Protein AF-0000000072233325 (afdb_homodimer)

pLDDT: mean 94.48, std 6.46, range [59.19, 98.94]

InterPro domains:
  IPR010686 Oil body-associated protein-like [PF06884] (25-198)
  IPR010686 Oil body-associated protein-like [PTHR31360] (13-227)

Sequence (458 aa):
MDTETKYSAYHSAPYHAAGTAIMSFKPINAIHQHLCAFHVYSQDRSRHVEAHHYCQHLSADLHQCIIYDSDKLDARLIGIEYIVSEEVFTSLSRDEKKYWHSHKYEVESGLLQLATKAMVPASATDLAEQPAMLELQRTYGKTIHTWAIDTSPELPLGPPNLMMAYTRDGQGPPEEMIKKRDAEWGQDTVSKRESRKEYLPQYEKVDGADEWESTGRAVRFNVEEVSTEMDTETKYSAYHSAPYHAAGTAIMSFKPINAIHQHLCAFHVYSQDRSRHVEAHHYCQHLSADLHQCIIYDSDKLDARLIGIEYIVSEEVFTSLSRDEKKYWHSHKYEVESGLLQLATKAMVPASATDLAEQPAMLELQRTYGKTIHTWAIDTSPELPLGPPNLMMAYTRDGQGPPEEMIKKRDAEWGQDTVSKRESRKEYLPQYEKVDGADEWESTGRAVRFNVEEVSTE

Organism: Trametes versicolor (strain FP-101664) (NCBI:txid717944)

Radius of gyration: 22.03 Å; Cα contacts (8 Å, |Δi|>4): 947; chains: 2; bounding box: 39×64×56 Å

Structure (mmCIF, N/CA/C/O backbone):
data_AF-0000000072233325-model_v1
#
loop_
_entity.id
_entity.type
_entity.pdbx_description
1 polymer 'DUF1264-domain-containing protein'
#
loop_
_atom_site.group_PDB
_atom_site.id
_atom_site.type_symbol
_atom_site.label_atom_id
_atom_site.label_alt_id
_atom_site.label_comp_id
_atom_site.label_asym_id
_atom_site.label_entity_id
_atom_site.label_seq_id
_atom_site.pdbx_PDB_ins_code
_atom_site.Cartn_x
_atom_site.Cartn_y
_atom_site.Cartn_z
_atom_site.occupancy
_atom_site.B_iso_or_equiv
_atom_site.auth_seq_id
_atom_site.auth_comp_id
_atom_site.auth_asym_id
_atom_site.auth_atom_id
_atom_site.pdbx_PDB_model_num
ATOM 1 N N . MET A 1 1 ? 15.117 -20.609 -26.406 1 59.91 1 MET A N 1
ATOM 2 C CA . MET A 1 1 ? 15.922 -20.031 -25.344 1 59.91 1 MET A CA 1
ATOM 3 C C . MET A 1 1 ? 15.875 -20.922 -24.094 1 59.91 1 MET A C 1
ATOM 5 O O . MET A 1 1 ? 14.812 -21.422 -23.734 1 59.91 1 MET A O 1
ATOM 9 N N . ASP A 1 2 ? 17 -21.312 -23.594 1 70.62 2 ASP A N 1
ATOM 10 C CA . ASP A 1 2 ? 17.047 -22.219 -22.453 1 70.62 2 ASP A CA 1
ATOM 11 C C . ASP A 1 2 ? 16.453 -21.562 -21.203 1 70.62 2 ASP A C 1
ATOM 13 O O . ASP A 1 2 ? 16.328 -20.328 -21.156 1 70.62 2 ASP A O 1
ATOM 17 N N . THR A 1 3 ? 15.914 -22.266 -20.281 1 71.69 3 THR A N 1
ATOM 18 C CA . THR A 1 3 ? 15.234 -21.844 -19.062 1 71.69 3 THR A CA 1
ATOM 19 C C . THR A 1 3 ? 16.109 -20.891 -18.25 1 71.69 3 THR A C 1
ATOM 21 O O . THR A 1 3 ? 15.617 -19.906 -17.703 1 71.69 3 THR A O 1
ATOM 24 N N . GLU A 1 4 ? 17.312 -21.078 -18.266 1 72.06 4 GLU A N 1
ATOM 25 C CA . GLU A 1 4 ? 18.234 -20.266 -17.484 1 72.06 4 GLU A CA 1
ATOM 26 C C . GLU A 1 4 ? 18.359 -18.859 -18.078 1 72.06 4 GLU A C 1
ATOM 28 O O . GLU A 1 4 ? 18.438 -17.875 -17.328 1 72.06 4 GLU A O 1
ATOM 33 N N . THR A 1 5 ? 18.438 -18.766 -19.344 1 75.19 5 THR A N 1
ATOM 34 C CA . THR A 1 5 ? 18.531 -17.469 -20.016 1 75.19 5 THR A CA 1
ATOM 35 C C . THR A 1 5 ? 17.266 -16.641 -19.781 1 75.19 5 THR A C 1
ATOM 37 O O . THR A 1 5 ? 17.328 -15.445 -19.531 1 75.19 5 THR A O 1
ATOM 40 N N . LYS A 1 6 ? 16.172 -17.328 -19.906 1 74.5 6 LYS A N 1
ATOM 41 C CA . LYS A 1 6 ? 14.906 -16.656 -19.672 1 74.5 6 LYS A CA 1
ATOM 42 C C . LYS A 1 6 ? 14.828 -16.125 -18.234 1 74.5 6 LYS A C 1
ATOM 44 O O . LYS A 1 6 ? 14.383 -15 -18.016 1 74.5 6 LYS A O 1
ATOM 49 N N . TYR A 1 7 ? 15.297 -16.906 -17.328 1 78.06 7 TYR A N 1
ATOM 50 C CA . TYR A 1 7 ? 15.297 -16.547 -15.922 1 78.06 7 TYR A CA 1
ATOM 51 C C . TYR A 1 7 ? 16.141 -15.312 -15.672 1 78.06 7 TYR A C 1
ATOM 53 O O . TYR A 1 7 ? 15.727 -14.398 -14.953 1 78.06 7 TYR A O 1
ATOM 61 N N . SER A 1 8 ? 17.25 -15.195 -16.297 1 78.31 8 SER A N 1
ATOM 62 C CA . SER A 1 8 ? 18.156 -14.078 -16.094 1 78.31 8 SER A CA 1
ATOM 63 C C . SER A 1 8 ? 17.594 -12.789 -16.688 1 78.31 8 SER A C 1
ATOM 65 O O . SER A 1 8 ? 17.906 -11.695 -16.219 1 78.31 8 SER A O 1
ATOM 67 N N . ALA A 1 9 ? 16.75 -12.977 -17.609 1 82.94 9 ALA A N 1
ATOM 68 C CA . ALA A 1 9 ? 16.203 -11.812 -18.297 1 82.94 9 ALA A CA 1
ATOM 69 C C . ALA A 1 9 ? 15.219 -11.055 -17.422 1 82.94 9 ALA A C 1
ATOM 71 O O . ALA A 1 9 ? 15.016 -9.852 -17.594 1 82.94 9 ALA A O 1
ATOM 72 N N . TYR A 1 10 ? 14.766 -11.664 -16.438 1 87.75 10 TYR A N 1
ATOM 73 C CA . TYR A 1 10 ? 13.672 -11.125 -15.641 1 87.75 10 TYR A CA 1
ATOM 74 C C . TYR A 1 10 ? 14.109 -9.875 -14.898 1 87.75 10 TYR A C 1
ATOM 76 O O . TYR A 1 10 ? 13.32 -8.945 -14.703 1 87.75 10 TYR A O 1
ATOM 84 N N . HIS A 1 11 ? 15.344 -9.742 -14.57 1 86.25 11 HIS A N 1
ATOM 85 C CA . HIS A 1 11 ? 15.797 -8.609 -13.773 1 86.25 11 HIS A CA 1
ATOM 86 C C . HIS A 1 11 ? 16.531 -7.59 -14.633 1 86.25 11 HIS A C 1
ATOM 88 O O . HIS A 1 11 ? 17.109 -6.633 -14.109 1 86.25 11 HIS A O 1
ATOM 94 N N . SER A 1 12 ? 16.453 -7.781 -15.898 1 86.56 12 SER A N 1
ATOM 95 C CA . SER A 1 12 ? 17.203 -6.914 -16.797 1 86.56 12 SER A CA 1
ATOM 96 C C . SER A 1 12 ? 16.391 -5.676 -17.172 1 86.56 12 SER A C 1
ATOM 98 O O . SER A 1 12 ? 15.156 -5.715 -17.188 1 86.56 12 SER A O 1
ATOM 100 N N . ALA A 1 13 ? 17.062 -4.668 -17.547 1 84.5 13 ALA A N 1
ATOM 101 C CA . ALA A 1 13 ? 16.469 -3.404 -17.969 1 84.5 13 ALA A CA 1
ATOM 102 C C . ALA A 1 13 ? 15.602 -3.59 -19.203 1 84.5 13 ALA A C 1
ATOM 104 O O . ALA A 1 13 ? 14.484 -3.086 -19.281 1 84.5 13 ALA A O 1
ATOM 105 N N . PRO A 1 14 ? 16.062 -4.34 -20.156 1 79.31 14 PRO A N 1
ATOM 106 C CA . PRO A 1 14 ? 15.227 -4.559 -21.344 1 79.31 14 PRO A CA 1
ATOM 107 C C . PRO A 1 14 ? 13.906 -5.246 -21 1 79.31 14 PRO A C 1
ATOM 109 O O . PRO A 1 14 ? 12.859 -4.91 -21.578 1 79.31 14 PRO A O 1
ATOM 112 N N . TYR A 1 15 ? 14 -6.145 -20.172 1 85.62 15 TYR A N 1
ATOM 113 C CA . TYR A 1 15 ? 12.758 -6.793 -19.766 1 85.62 15 TYR A CA 1
ATOM 114 C C . TYR A 1 15 ? 11.812 -5.797 -19.109 1 85.62 15 TYR A C 1
ATOM 116 O O . TYR A 1 15 ? 10.609 -5.797 -19.391 1 85.62 15 TYR A O 1
ATOM 124 N N . HIS A 1 16 ? 12.383 -4.934 -18.25 1 87.56 16 HIS A N 1
ATOM 125 C CA . HIS A 1 16 ? 11.57 -3.92 -17.578 1 87.56 16 HIS A CA 1
ATOM 126 C C . HIS A 1 16 ? 10.953 -2.955 -18.594 1 87.56 16 HIS A C 1
ATOM 128 O O . HIS A 1 16 ? 9.766 -2.625 -18.5 1 87.56 16 HIS A O 1
ATOM 134 N N . ALA A 1 17 ? 11.727 -2.609 -19.516 1 82.25 17 ALA A N 1
ATOM 135 C CA . ALA A 1 17 ? 11.242 -1.687 -20.547 1 82.25 17 ALA A CA 1
ATOM 136 C C . ALA A 1 17 ? 10.141 -2.326 -21.391 1 82.25 17 ALA A C 1
ATOM 138 O O . ALA A 1 17 ? 9.141 -1.684 -21.688 1 82.25 17 ALA A O 1
ATOM 139 N N . ALA A 1 18 ? 10.32 -3.535 -21.75 1 82.25 18 ALA A N 1
ATOM 140 C CA . ALA A 1 18 ? 9.305 -4.262 -22.5 1 82.25 18 ALA A CA 1
ATOM 141 C C . ALA A 1 18 ? 8.023 -4.41 -21.688 1 82.25 18 ALA A C 1
ATOM 143 O O . ALA A 1 18 ? 6.918 -4.305 -22.219 1 82.25 18 ALA A O 1
ATOM 144 N N . GLY A 1 19 ? 8.242 -4.648 -20.484 1 83.38 19 GLY A N 1
ATOM 145 C CA . GLY A 1 19 ? 7.094 -4.773 -19.594 1 83.38 19 GLY A CA 1
ATOM 146 C C . GLY A 1 19 ? 6.234 -3.525 -19.547 1 83.38 19 GLY A C 1
ATOM 147 O O . GLY A 1 19 ? 5.023 -3.59 -19.781 1 83.38 19 GLY A O 1
ATOM 148 N N . THR A 1 20 ? 6.863 -2.402 -19.422 1 87.12 20 THR A N 1
ATOM 149 C CA . THR A 1 20 ? 6.133 -1.146 -19.312 1 87.12 20 THR A CA 1
ATOM 150 C C . THR A 1 20 ? 5.414 -0.815 -20.609 1 87.12 20 THR A C 1
ATOM 152 O O . THR A 1 20 ? 4.395 -0.124 -20.609 1 87.12 20 THR A O 1
ATOM 155 N N . ALA A 1 21 ? 5.902 -1.395 -21.688 1 86.31 21 ALA A N 1
ATOM 156 C CA . ALA A 1 21 ? 5.305 -1.095 -22.984 1 86.31 21 ALA A CA 1
ATOM 157 C C . ALA A 1 21 ? 4.031 -1.905 -23.203 1 86.31 21 ALA A C 1
ATOM 159 O O . ALA A 1 21 ? 3.105 -1.448 -23.875 1 86.31 21 ALA A O 1
ATOM 160 N N . ILE A 1 22 ? 3.959 -2.986 -22.609 1 89.25 22 ILE A N 1
ATOM 161 C CA . ILE A 1 22 ? 2.859 -3.859 -23 1 89.25 22 ILE A CA 1
ATOM 162 C C . ILE A 1 22 ? 1.872 -4 -21.844 1 89.25 22 ILE A C 1
ATOM 164 O O . ILE A 1 22 ? 0.741 -4.449 -22.047 1 89.25 22 ILE A O 1
ATOM 168 N N . MET A 1 23 ? 2.209 -3.668 -20.672 1 92.75 23 MET A N 1
ATOM 169 C CA . MET A 1 23 ? 1.337 -3.83 -19.516 1 92.75 23 MET A CA 1
ATOM 170 C C . MET A 1 23 ? 0.576 -2.541 -19.219 1 92.75 23 MET A C 1
ATOM 172 O O . MET A 1 23 ? 0.997 -1.459 -19.641 1 92.75 23 MET A O 1
ATOM 176 N N . SER A 1 24 ? -0.548 -2.688 -18.562 1 93.12 24 SER A N 1
ATOM 177 C CA . SER A 1 24 ? -1.374 -1.535 -18.219 1 93.12 24 SER A CA 1
ATOM 178 C C . SER A 1 24 ? -1.039 -1.015 -16.828 1 93.12 24 SER A C 1
ATOM 180 O O . SER A 1 24 ? -0.869 -1.798 -15.883 1 93.12 24 SER A O 1
ATOM 182 N N . PHE A 1 25 ? -0.98 0.368 -16.688 1 96.31 25 PHE A N 1
ATOM 183 C CA . PHE A 1 25 ? -0.616 0.995 -15.422 1 96.31 25 PHE A CA 1
ATOM 184 C C . PHE A 1 25 ? -1.577 2.127 -15.078 1 96.31 25 PHE A C 1
ATOM 186 O O . PHE A 1 25 ? -1.187 3.111 -14.453 1 96.31 25 PHE A O 1
ATOM 193 N N . LYS A 1 26 ? -2.824 2.037 -15.43 1 96.06 26 LYS A N 1
ATOM 194 C CA . LYS A 1 26 ? -3.801 3.119 -15.336 1 96.06 26 LYS A CA 1
ATOM 195 C C . LYS A 1 26 ? -3.926 3.625 -13.898 1 96.06 26 LYS A C 1
ATOM 197 O O . LYS A 1 26 ? -3.855 4.832 -13.656 1 96.06 26 LYS A O 1
ATOM 202 N N . PRO A 1 27 ? -4.098 2.689 -12.875 1 97.5 27 PRO A N 1
ATOM 203 C CA . PRO A 1 27 ? -4.195 3.209 -11.508 1 97.5 27 PRO A CA 1
ATOM 204 C C . PRO A 1 27 ? -2.943 3.959 -11.062 1 97.5 27 PRO A C 1
ATOM 206 O O . PRO A 1 27 ? -3.039 4.977 -10.375 1 97.5 27 PRO A O 1
ATOM 209 N N . ILE A 1 28 ? -1.77 3.52 -11.453 1 97.62 28 ILE A N 1
ATOM 210 C CA . ILE A 1 28 ? -0.5 4.125 -11.07 1 97.62 28 ILE A CA 1
ATOM 211 C C . ILE A 1 28 ? -0.358 5.492 -11.742 1 97.62 28 ILE A C 1
ATOM 213 O O . ILE A 1 28 ? 0.081 6.457 -11.117 1 97.62 28 ILE A O 1
ATOM 217 N N . ASN A 1 29 ? -0.79 5.57 -13.008 1 94.94 29 ASN A N 1
ATOM 218 C CA . ASN A 1 29 ? -0.676 6.801 -13.789 1 94.94 29 ASN A CA 1
ATOM 219 C C . ASN A 1 29 ? -1.651 7.867 -13.297 1 94.94 29 ASN A C 1
ATOM 221 O O . ASN A 1 29 ? -1.53 9.039 -13.656 1 94.94 29 ASN A O 1
ATOM 225 N N . ALA A 1 30 ? -2.58 7.469 -12.469 1 95.44 30 ALA A N 1
ATOM 226 C CA . ALA A 1 30 ? -3.568 8.414 -11.953 1 95.44 30 ALA A CA 1
ATOM 227 C C . ALA A 1 30 ? -3.037 9.141 -10.727 1 95.44 30 ALA A C 1
ATOM 229 O O . ALA A 1 30 ? -3.646 10.102 -10.25 1 95.44 30 ALA A O 1
ATOM 230 N N . ILE A 1 31 ? -1.936 8.703 -10.156 1 96.81 31 ILE A N 1
ATOM 231 C CA . ILE A 1 31 ? -1.308 9.359 -9.008 1 96.81 31 ILE A CA 1
ATOM 232 C C . ILE A 1 31 ? -0.76 10.719 -9.438 1 96.81 31 ILE A C 1
ATOM 234 O O . ILE A 1 31 ? -0.031 10.82 -10.422 1 96.81 31 ILE A O 1
ATOM 238 N N . HIS A 1 32 ? -1.105 11.82 -8.617 1 95.56 32 HIS A N 1
ATOM 239 C CA . HIS A 1 32 ? -0.756 13.148 -9.117 1 95.56 32 HIS A CA 1
ATOM 240 C C . HIS A 1 32 ? -0.31 14.062 -7.98 1 95.56 32 HIS A C 1
ATOM 242 O O . HIS A 1 32 ? -0.171 15.273 -8.172 1 95.56 32 HIS A O 1
ATOM 248 N N . GLN A 1 33 ? -0.195 13.57 -6.836 1 96.81 33 GLN A N 1
ATOM 249 C CA . GLN A 1 33 ? 0.22 14.391 -5.703 1 96.81 33 GLN A CA 1
ATOM 250 C C . GLN A 1 33 ? 1.275 13.672 -4.863 1 96.81 33 GLN A C 1
ATOM 252 O O . GLN A 1 33 ? 1.164 12.477 -4.605 1 96.81 33 GLN A O 1
ATOM 257 N N . HIS A 1 34 ? 2.281 14.398 -4.461 1 97.81 34 HIS A N 1
ATOM 258 C CA . HIS A 1 34 ? 3.338 13.922 -3.58 1 97.81 34 HIS A CA 1
ATOM 259 C C . HIS A 1 34 ? 3.463 14.797 -2.34 1 97.81 34 HIS A C 1
ATOM 261 O O . HIS A 1 34 ? 3.822 15.977 -2.441 1 97.81 34 HIS A O 1
ATOM 267 N N . LEU A 1 35 ? 3.131 14.227 -1.184 1 98.06 35 LEU A N 1
ATOM 268 C CA . LEU A 1 35 ? 3.236 14.875 0.116 1 98.06 35 LEU A CA 1
ATOM 269 C C . LEU A 1 35 ? 4.285 14.195 0.985 1 98.06 35 LEU A C 1
ATOM 271 O O . LEU A 1 35 ? 4.461 12.977 0.913 1 98.06 35 LEU A O 1
ATOM 275 N N . CYS A 1 36 ? 4.957 14.961 1.734 1 98.25 36 CYS A N 1
ATOM 276 C CA . CYS A 1 36 ? 5.91 14.438 2.711 1 98.25 36 CYS A CA 1
ATOM 277 C C . CYS A 1 36 ? 5.527 14.867 4.125 1 98.25 36 CYS A C 1
ATOM 279 O O . CYS A 1 36 ? 5.227 16.031 4.363 1 98.25 36 CYS A O 1
ATOM 281 N N . ALA A 1 37 ? 5.523 13.938 4.996 1 98.5 37 ALA A N 1
ATOM 282 C CA . ALA A 1 37 ? 5.203 14.156 6.402 1 98.5 37 ALA A CA 1
ATOM 283 C C . ALA A 1 37 ? 5.883 13.109 7.285 1 98.5 37 ALA A C 1
ATOM 285 O O . ALA A 1 37 ? 6.938 12.578 6.934 1 98.5 37 ALA A O 1
ATOM 286 N N . PHE A 1 38 ? 5.41 13.047 8.562 1 98.75 38 PHE A N 1
ATOM 287 C CA . PHE A 1 38 ? 5.898 12.07 9.531 1 98.75 38 PHE A CA 1
ATOM 288 C C . PHE A 1 38 ? 4.734 11.32 10.172 1 98.75 38 PHE A C 1
ATOM 290 O O . PHE A 1 38 ? 3.668 11.898 10.398 1 98.75 38 PHE A O 1
ATOM 297 N N . HIS A 1 39 ? 4.98 10.078 10.383 1 98.62 39 HIS A N 1
ATOM 298 C CA . HIS A 1 39 ? 4.043 9.25 11.141 1 98.62 39 HIS A CA 1
ATOM 299 C C . HIS A 1 39 ? 4.66 8.781 12.453 1 98.62 39 HIS A C 1
ATOM 301 O O . HIS A 1 39 ? 5.883 8.727 12.586 1 98.62 39 HIS A O 1
ATOM 307 N N . VAL A 1 40 ? 3.826 8.492 13.352 1 97.94 40 VAL A N 1
ATOM 308 C CA . VAL A 1 40 ? 4.227 7.891 14.625 1 97.94 40 VAL A CA 1
ATOM 309 C C . VAL A 1 40 ? 3.375 6.652 14.898 1 97.94 40 VAL A C 1
ATOM 311 O O . VAL A 1 40 ? 2.193 6.613 14.547 1 97.94 40 VAL A O 1
ATOM 314 N N . TYR A 1 41 ? 4.023 5.641 15.477 1 97.69 41 TYR A N 1
ATOM 315 C CA . TYR A 1 41 ? 3.289 4.418 15.781 1 97.69 41 TYR A CA 1
ATOM 316 C C . TYR A 1 41 ? 2.203 4.676 16.812 1 97.69 41 TYR A C 1
ATOM 318 O O . TYR A 1 41 ? 2.439 5.359 17.812 1 97.69 41 TYR A O 1
ATOM 326 N N . SER A 1 42 ? 1.031 4.105 16.594 1 97.38 42 SER A N 1
ATOM 327 C CA . SER A 1 42 ? -0.07 4.277 17.531 1 97.38 42 SER A CA 1
ATOM 328 C C . SER A 1 42 ? 0.321 3.814 18.938 1 97.38 42 SER A C 1
ATOM 330 O O . SER A 1 42 ? 0.106 4.531 19.922 1 97.38 42 SER A O 1
ATOM 332 N N . GLN A 1 43 ? 0.949 2.648 19.047 1 95.06 43 GLN A N 1
ATOM 333 C CA . GLN A 1 43 ? 1.178 2.021 20.344 1 95.06 43 GLN A CA 1
ATOM 334 C C . GLN A 1 43 ? 2.531 2.428 20.922 1 95.06 43 GLN A C 1
ATOM 336 O O . GLN A 1 43 ? 2.855 2.082 22.062 1 95.06 43 GLN A O 1
ATOM 341 N N . ASP A 1 44 ? 3.342 3.125 20.203 1 94.69 44 ASP A N 1
ATOM 342 C CA . ASP A 1 44 ? 4.652 3.594 20.656 1 94.69 44 ASP A CA 1
ATOM 343 C C . ASP A 1 44 ? 4.973 4.965 20.062 1 94.69 44 ASP A C 1
ATOM 345 O O . ASP A 1 44 ? 5.645 5.062 19.047 1 94.69 44 ASP A O 1
ATOM 349 N N . ARG A 1 45 ? 4.727 5.969 20.781 1 93.44 45 ARG A N 1
ATOM 350 C CA . ARG A 1 45 ? 4.781 7.336 20.266 1 93.44 45 ARG A CA 1
ATOM 351 C C . ARG A 1 45 ? 6.207 7.871 20.297 1 93.44 45 ARG A C 1
ATOM 353 O O . ARG A 1 45 ? 6.441 9.047 20.016 1 93.44 45 ARG A O 1
ATOM 360 N N . SER A 1 46 ? 7.129 7.066 20.688 1 94.81 46 SER A N 1
ATOM 361 C CA . SER A 1 46 ? 8.531 7.457 20.625 1 94.81 46 SER A CA 1
ATOM 362 C C . SER A 1 46 ? 9.156 7.07 19.281 1 94.81 46 SER A C 1
ATOM 364 O O . SER A 1 46 ? 10.281 7.461 18.984 1 94.81 46 SER A O 1
ATOM 366 N N . ARG A 1 47 ? 8.469 6.312 18.5 1 97.06 47 ARG A N 1
ATOM 367 C CA . ARG A 1 47 ? 8.969 5.832 17.219 1 97.06 47 ARG A CA 1
ATOM 368 C C . ARG A 1 47 ? 8.336 6.594 16.062 1 97.06 47 ARG A C 1
ATOM 370 O O . ARG A 1 47 ? 7.121 6.535 15.859 1 97.06 47 ARG A O 1
ATOM 377 N N . HIS A 1 48 ? 9.188 7.281 15.344 1 98.25 48 HIS A N 1
ATOM 378 C CA . HIS A 1 48 ? 8.758 8.18 14.281 1 98.25 48 HIS A CA 1
ATOM 379 C C . HIS A 1 48 ? 9.289 7.723 12.922 1 98.25 48 HIS A C 1
ATOM 381 O O . HIS A 1 48 ? 10.398 7.203 12.828 1 98.25 48 HIS A O 1
ATOM 387 N N . VAL A 1 49 ? 8.484 7.957 11.875 1 98.56 49 VAL A N 1
ATOM 388 C CA . VAL A 1 49 ? 8.859 7.527 10.531 1 98.56 49 VAL A CA 1
ATOM 389 C C . VAL A 1 49 ? 8.562 8.641 9.531 1 98.56 49 VAL A C 1
ATOM 391 O O . VAL A 1 49 ? 7.445 9.172 9.5 1 98.56 49 VAL A O 1
ATOM 394 N N . GLU A 1 50 ? 9.609 9.062 8.766 1 98.62 50 GLU A N 1
ATOM 395 C CA . GLU A 1 50 ? 9.367 9.922 7.613 1 98.62 50 GLU A CA 1
ATOM 396 C C . GLU A 1 50 ? 8.547 9.203 6.547 1 98.62 50 GLU A C 1
ATOM 398 O O . GLU A 1 50 ? 8.781 8.023 6.273 1 98.62 50 GLU A O 1
ATOM 403 N N . ALA A 1 51 ? 7.582 9.891 6.023 1 98.75 51 ALA A N 1
ATOM 404 C CA . ALA A 1 51 ? 6.645 9.227 5.125 1 98.75 51 ALA A CA 1
ATOM 405 C C . ALA A 1 51 ? 6.367 10.078 3.891 1 98.75 51 ALA A C 1
ATOM 407 O O . ALA A 1 51 ? 5.887 11.211 4.004 1 98.75 51 ALA A O 1
ATOM 408 N N . HIS A 1 52 ? 6.668 9.555 2.721 1 98.81 52 HIS A N 1
ATOM 409 C CA . HIS A 1 52 ? 6.352 10.156 1.433 1 98.81 52 HIS A CA 1
ATOM 410 C C . HIS A 1 52 ? 5.082 9.555 0.841 1 98.81 52 HIS A C 1
ATOM 412 O O . HIS A 1 52 ? 5.031 8.352 0.564 1 98.81 52 HIS A O 1
ATOM 418 N N . HIS A 1 53 ? 4.051 10.453 0.695 1 98.75 53 HIS A N 1
ATOM 419 C CA . HIS A 1 53 ? 2.727 10.047 0.235 1 98.75 53 HIS A CA 1
ATOM 420 C C . HIS A 1 53 ? 2.549 10.344 -1.252 1 98.75 53 HIS A C 1
ATOM 422 O O . HIS A 1 53 ? 2.676 11.484 -1.685 1 98.75 53 HIS A O 1
ATOM 428 N N . TYR A 1 54 ? 2.248 9.367 -1.97 1 98.69 54 TYR A N 1
ATOM 429 C CA . TYR A 1 54 ? 1.838 9.508 -3.361 1 98.69 54 TYR A CA 1
ATOM 430 C C . TYR A 1 54 ? 0.349 9.227 -3.523 1 98.69 54 TYR A C 1
ATOM 432 O O . TYR A 1 54 ? -0.088 8.078 -3.4 1 98.69 54 TYR A O 1
ATOM 440 N N . CYS A 1 55 ? -0.392 10.281 -3.908 1 98.06 55 CYS A N 1
ATOM 441 C CA . CYS A 1 55 ? -1.832 10.227 -3.686 1 98.06 55 CYS A CA 1
ATOM 442 C C . CYS A 1 55 ? -2.594 10.375 -4.996 1 98.06 55 CYS A C 1
ATOM 444 O O . CYS A 1 55 ? -2.176 11.117 -5.883 1 98.06 55 CYS A O 1
ATOM 446 N N . GLN A 1 56 ? -3.6 9.641 -5.039 1 97.06 56 GLN A N 1
ATOM 447 C CA . GLN A 1 56 ? -4.684 9.836 -6 1 97.06 56 GLN A CA 1
ATOM 448 C C . GLN A 1 56 ? -5.973 10.242 -5.297 1 97.06 56 GLN A C 1
ATOM 450 O O . GLN A 1 56 ? -6.316 9.688 -4.246 1 97.06 56 GLN A O 1
ATOM 455 N N . HIS A 1 57 ? -6.648 11.281 -5.852 1 95.31 57 HIS A N 1
ATOM 456 C CA . HIS A 1 57 ? -7.977 11.641 -5.363 1 95.31 57 HIS A CA 1
ATOM 457 C C . HIS A 1 57 ? -9.055 10.766 -6.004 1 95.31 57 HIS A C 1
ATOM 459 O O . HIS A 1 57 ? -9.57 11.102 -7.07 1 95.31 57 HIS A O 1
ATOM 465 N N . LEU A 1 58 ? -9.367 9.688 -5.332 1 94.75 58 LEU A N 1
ATOM 466 C CA . LEU A 1 58 ? -10.391 8.789 -5.852 1 94.75 58 LEU A CA 1
ATOM 467 C C . LEU A 1 58 ? -11.727 9.516 -6.004 1 94.75 58 LEU A C 1
ATOM 469 O O . LEU A 1 58 ? -12.438 9.305 -6.988 1 94.75 58 LEU A O 1
ATOM 473 N N . SER A 1 59 ? -12.055 10.367 -5.082 1 94.69 59 SER A N 1
ATOM 474 C CA . SER A 1 59 ? -13.148 11.336 -5.094 1 94.69 59 SER A CA 1
ATOM 475 C C . SER A 1 59 ? -12.812 12.562 -4.258 1 94.69 59 SER A C 1
ATOM 477 O O . SER A 1 59 ? -11.734 12.641 -3.66 1 94.69 59 SER A O 1
ATOM 479 N N . ALA A 1 60 ? -13.75 13.484 -4.277 1 93.31 60 ALA A N 1
ATOM 480 C CA . ALA A 1 60 ? -13.547 14.656 -3.428 1 93.31 60 ALA A CA 1
ATOM 481 C C . ALA A 1 60 ? -13.508 14.266 -1.953 1 93.31 60 ALA A C 1
ATOM 483 O O . ALA A 1 60 ? -12.906 14.961 -1.136 1 93.31 60 ALA A O 1
ATOM 484 N N . ASP A 1 61 ? -14.055 13.086 -1.645 1 97.31 61 ASP A N 1
ATOM 485 C CA . ASP A 1 61 ? -14.227 12.734 -0.238 1 97.31 61 ASP A CA 1
ATOM 486 C C . ASP A 1 61 ? -13.234 11.648 0.175 1 97.31 61 ASP A C 1
ATOM 488 O O . ASP A 1 61 ? -13.195 11.242 1.34 1 97.31 61 ASP A O 1
ATOM 492 N N . LEU A 1 62 ? -12.469 11.156 -0.781 1 98.31 62 LEU A N 1
ATOM 493 C CA . LEU A 1 62 ? -11.602 10.031 -0.459 1 98.31 62 LEU A CA 1
ATOM 494 C C . LEU A 1 62 ? -10.328 10.07 -1.303 1 98.31 62 LEU A C 1
ATOM 496 O O . LEU A 1 62 ? -10.383 9.898 -2.523 1 98.31 62 LEU A O 1
ATOM 500 N N . HIS A 1 63 ? -9.188 10.297 -0.635 1 98.25 63 HIS A N 1
ATOM 501 C CA . HIS A 1 63 ? -7.859 10.133 -1.214 1 98.25 63 HIS A CA 1
ATOM 502 C C . HIS A 1 63 ? -7.238 8.805 -0.798 1 98.25 63 HIS A C 1
ATOM 504 O O . HIS A 1 63 ? -7.441 8.344 0.326 1 98.25 63 HIS A O 1
ATOM 510 N N . GLN A 1 64 ? -6.594 8.219 -1.702 1 98.81 64 GLN A N 1
ATOM 511 C CA . GLN A 1 64 ? -5.777 7.047 -1.396 1 98.81 64 GLN A CA 1
ATOM 512 C C . GLN A 1 64 ? -4.312 7.297 -1.73 1 98.81 64 GLN A C 1
ATOM 514 O O . GLN A 1 64 ? -3.984 7.715 -2.842 1 98.81 64 GLN A O 1
ATOM 519 N N . CYS A 1 65 ? -3.428 6.992 -0.744 1 98.88 65 CYS A N 1
ATOM 520 C CA . CYS A 1 65 ? -2.016 7.332 -0.861 1 98.88 65 CYS A CA 1
ATOM 521 C C . CYS A 1 65 ? -1.138 6.113 -0.605 1 98.88 65 CYS A C 1
ATOM 523 O O . CYS A 1 65 ? -1.348 5.383 0.365 1 98.88 65 CYS A O 1
ATOM 525 N N . ILE A 1 66 ? -0.187 5.953 -1.492 1 98.88 66 ILE A N 1
ATOM 526 C CA . ILE A 1 66 ? 0.896 4.992 -1.307 1 98.88 66 ILE A CA 1
ATOM 527 C C . ILE A 1 66 ? 2.043 5.652 -0.542 1 98.88 66 ILE A C 1
ATOM 529 O O . ILE A 1 66 ? 2.439 6.777 -0.853 1 98.88 66 ILE A O 1
ATOM 533 N N . ILE A 1 67 ? 2.596 4.914 0.458 1 98.94 67 ILE A N 1
ATOM 534 C CA . ILE A 1 67 ? 3.598 5.547 1.307 1 98.94 67 ILE A CA 1
ATOM 535 C C . ILE A 1 67 ? 4.949 4.867 1.108 1 98.94 67 ILE A C 1
ATOM 537 O O . ILE A 1 67 ? 5.059 3.645 1.238 1 98.94 67 ILE A O 1
ATOM 541 N N . TYR A 1 68 ? 5.906 5.637 0.788 1 98.88 68 TYR A N 1
ATOM 542 C CA . TYR A 1 68 ? 7.305 5.234 0.744 1 98.88 68 TYR A CA 1
ATOM 543 C C . TYR A 1 68 ? 8.102 5.91 1.851 1 98.88 68 TYR A C 1
ATOM 545 O O . TYR A 1 68 ? 7.691 6.945 2.377 1 98.88 68 TYR A O 1
ATOM 553 N N . ASP A 1 69 ? 9.266 5.34 2.174 1 98.62 69 ASP A N 1
ATOM 554 C CA . ASP A 1 69 ? 10.086 5.902 3.246 1 98.62 69 ASP A CA 1
ATOM 555 C C . ASP A 1 69 ? 11 7.004 2.717 1 98.62 69 ASP A C 1
ATOM 557 O O . ASP A 1 69 ? 11.688 7.668 3.49 1 98.62 69 ASP A O 1
ATOM 561 N N . SER A 1 70 ? 11.07 7.172 1.434 1 97.88 70 SER A N 1
ATOM 562 C CA . SER A 1 70 ? 11.852 8.227 0.802 1 97.88 70 SER A CA 1
ATOM 563 C C . SER A 1 70 ? 11.359 8.508 -0.613 1 97.88 70 SER A C 1
ATOM 565 O O . SER A 1 70 ? 10.43 7.859 -1.094 1 97.88 70 SER A O 1
ATOM 567 N N . ASP A 1 71 ? 11.945 9.523 -1.194 1 96.69 71 ASP A N 1
ATOM 568 C CA . ASP A 1 71 ? 11.656 9.867 -2.582 1 96.69 71 ASP A CA 1
ATOM 569 C C . ASP A 1 71 ? 12.727 9.328 -3.521 1 96.69 71 ASP A C 1
ATOM 571 O O . ASP A 1 71 ? 12.859 9.781 -4.66 1 96.69 71 ASP A O 1
ATOM 575 N N . LYS A 1 72 ? 13.5 8.398 -3.113 1 96.75 72 LYS A N 1
ATOM 576 C CA . LYS A 1 72 ? 14.57 7.836 -3.936 1 96.75 72 LYS A CA 1
ATOM 577 C C . LYS A 1 72 ? 14.055 6.668 -4.773 1 96.75 72 LYS A C 1
ATOM 579 O O . LYS A 1 72 ? 12.969 6.141 -4.516 1 96.75 72 LYS A O 1
ATOM 584 N N . LEU A 1 73 ? 14.82 6.289 -5.754 1 94.31 73 LEU A N 1
ATOM 585 C CA . LEU A 1 73 ? 14.453 5.188 -6.637 1 94.31 73 LEU A CA 1
ATOM 586 C C . LEU A 1 73 ? 14.406 3.869 -5.871 1 94.31 73 LEU A C 1
ATOM 588 O O . LEU A 1 73 ? 13.641 2.971 -6.227 1 94.31 73 LEU A O 1
ATOM 592 N N . ASP A 1 74 ? 15.172 3.748 -4.891 1 94.94 74 ASP A N 1
ATOM 593 C CA . ASP A 1 74 ? 15.203 2.512 -4.113 1 94.94 74 ASP A CA 1
ATOM 594 C C . ASP A 1 74 ? 14.391 2.646 -2.828 1 94.94 74 ASP A C 1
ATOM 596 O O . ASP A 1 74 ? 14.68 1.98 -1.832 1 94.94 74 ASP A O 1
ATOM 600 N N . ALA A 1 75 ? 13.438 3.609 -2.896 1 98.38 75 ALA A N 1
ATOM 601 C CA . ALA A 1 75 ? 12.586 3.816 -1.729 1 98.38 75 ALA A CA 1
ATOM 602 C C . ALA A 1 75 ? 11.836 2.539 -1.363 1 98.38 75 ALA A C 1
ATOM 604 O O . ALA A 1 75 ? 11.398 1.792 -2.246 1 98.38 75 ALA A O 1
ATOM 605 N N . ARG A 1 76 ? 11.68 2.23 -0.083 1 98.75 76 ARG A N 1
ATOM 606 C CA . ARG A 1 76 ? 10.891 1.116 0.424 1 98.75 76 ARG A CA 1
ATOM 607 C C . ARG A 1 76 ? 9.414 1.487 0.504 1 98.75 76 ARG A C 1
ATOM 609 O O . ARG A 1 76 ? 9.062 2.547 1.024 1 98.75 76 ARG A O 1
ATOM 616 N N . LEU A 1 77 ? 8.586 0.629 -0.062 1 98.88 77 LEU A N 1
ATOM 617 C CA . LEU A 1 77 ? 7.133 0.719 0.066 1 98.88 77 LEU A CA 1
ATOM 618 C C . LEU A 1 77 ? 6.684 0.296 1.46 1 98.88 77 LEU A C 1
ATOM 620 O O . LEU A 1 77 ? 6.734 -0.889 1.8 1 98.88 77 LEU A O 1
ATOM 624 N N . ILE A 1 78 ? 6.086 1.293 2.291 1 98.94 78 ILE A N 1
ATOM 625 C CA . ILE A 1 78 ? 6.016 0.925 3.701 1 98.94 78 ILE A CA 1
ATOM 626 C C . ILE A 1 78 ? 4.562 0.938 4.164 1 98.94 78 ILE A C 1
ATOM 628 O O . ILE A 1 78 ? 4.242 0.434 5.246 1 98.94 78 ILE A O 1
ATOM 632 N N . GLY A 1 79 ? 3.688 1.553 3.342 1 98.88 79 GLY A N 1
ATOM 633 C CA . GLY A 1 79 ? 2.33 1.583 3.861 1 98.88 79 GLY A CA 1
ATOM 634 C C . GLY A 1 79 ? 1.345 2.248 2.92 1 98.88 79 GLY A C 1
ATOM 635 O O . GLY A 1 79 ? 1.676 2.535 1.768 1 98.88 79 GLY A O 1
ATOM 636 N N . ILE A 1 80 ? 0.099 2.359 3.43 1 98.94 80 ILE A N 1
ATOM 637 C CA . ILE A 1 80 ? -1.019 2.996 2.742 1 98.94 80 ILE A CA 1
ATOM 638 C C . ILE A 1 80 ? -1.736 3.947 3.695 1 98.94 80 ILE A C 1
ATOM 640 O O . ILE A 1 80 ? -1.873 3.658 4.887 1 98.94 80 ILE A O 1
ATOM 644 N N . GLU A 1 81 ? -2.172 5.074 3.127 1 98.94 81 GLU A N 1
ATOM 645 C CA . GLU A 1 81 ? -3.047 5.973 3.871 1 98.94 81 GLU A CA 1
ATOM 646 C C . GLU A 1 81 ? -4.285 6.336 3.057 1 98.94 81 GLU A C 1
ATOM 648 O O . GLU A 1 81 ? -4.184 6.668 1.873 1 98.94 81 GLU A O 1
ATOM 653 N N . TYR A 1 82 ? -5.383 6.195 3.736 1 98.94 82 TYR A N 1
ATOM 654 C CA . TYR A 1 82 ? -6.633 6.75 3.229 1 98.94 82 TYR A CA 1
ATOM 655 C C . TYR A 1 82 ? -6.961 8.07 3.916 1 98.94 82 TYR A C 1
ATOM 657 O O . TYR A 1 82 ? -6.832 8.195 5.137 1 98.94 82 TYR A O 1
ATOM 665 N N . ILE A 1 83 ? -7.352 9.047 3.127 1 98.88 83 ILE A N 1
ATOM 666 C CA . ILE A 1 83 ? -7.715 10.359 3.643 1 98.88 83 ILE A CA 1
ATOM 667 C C . ILE A 1 83 ? -9.164 10.68 3.271 1 98.88 83 ILE A C 1
ATOM 669 O O . ILE A 1 83 ? -9.539 10.609 2.1 1 98.88 83 ILE A O 1
ATOM 673 N N . VAL A 1 84 ? -9.969 11.039 4.262 1 98.88 84 VAL A N 1
ATOM 674 C CA . VAL A 1 84 ? -11.375 11.32 3.988 1 98.88 84 VAL A CA 1
ATOM 675 C C . VAL A 1 84 ? -11.711 12.742 4.434 1 98.88 84 VAL A C 1
ATOM 677 O O . VAL A 1 84 ? -11.031 13.305 5.293 1 98.88 84 VAL A O 1
ATOM 680 N N . SER A 1 85 ? -12.727 13.266 3.812 1 98.38 85 SER A N 1
ATOM 681 C CA . SER A 1 85 ? -13.25 14.57 4.195 1 98.38 85 SER A CA 1
ATOM 682 C C . SER A 1 85 ? -13.828 14.539 5.605 1 98.38 85 SER A C 1
ATOM 684 O O . SER A 1 85 ? -14.109 13.469 6.145 1 98.38 85 SER A O 1
ATOM 686 N N . GLU A 1 86 ? -14.008 15.727 6.137 1 98.44 86 GLU A N 1
ATOM 687 C CA . GLU A 1 86 ? -14.648 15.859 7.441 1 98.44 86 GLU A CA 1
ATOM 688 C C . GLU A 1 86 ? -16.047 15.234 7.441 1 98.44 86 GLU A C 1
ATOM 690 O O . GLU A 1 86 ? -16.453 14.609 8.422 1 98.44 86 GLU A O 1
ATOM 695 N N . GLU A 1 87 ? -16.766 15.414 6.359 1 98.25 87 GLU A N 1
ATOM 696 C CA . GLU A 1 87 ? -18.109 14.867 6.242 1 98.25 87 GLU A CA 1
ATOM 697 C C . GLU A 1 87 ? -18.109 13.344 6.352 1 98.25 87 GLU A C 1
ATOM 699 O O . GLU A 1 87 ? -18.875 12.766 7.113 1 98.25 87 GLU A O 1
ATOM 704 N N . VAL A 1 88 ? -17.266 12.727 5.605 1 98.75 88 VAL A N 1
ATOM 705 C CA . VAL A 1 88 ? -17.156 11.266 5.652 1 98.75 88 VAL A CA 1
ATOM 706 C C . VAL A 1 88 ? -16.719 10.828 7.043 1 98.75 88 VAL A C 1
ATOM 708 O O . VAL A 1 88 ? -17.297 9.906 7.621 1 98.75 88 VAL A O 1
ATOM 711 N N . PHE A 1 89 ? -15.766 11.477 7.598 1 98.81 89 PHE A N 1
ATOM 712 C CA . PHE A 1 89 ? -15.289 11.102 8.922 1 98.81 89 PHE A CA 1
ATOM 713 C C . PHE A 1 89 ? -16.406 11.188 9.953 1 98.81 89 PHE A C 1
ATOM 715 O O . PHE A 1 89 ? -16.562 10.289 10.781 1 98.81 89 PHE A O 1
ATOM 722 N N . THR A 1 90 ? -17.094 12.242 9.93 1 98.5 90 THR A N 1
ATOM 723 C CA . THR A 1 90 ? -18.172 12.453 10.883 1 98.5 90 THR A CA 1
ATOM 724 C C . THR A 1 90 ? -19.203 11.32 10.797 1 98.5 90 THR A C 1
ATOM 726 O O . THR A 1 90 ? -19.781 10.93 11.812 1 98.5 90 THR A O 1
ATOM 729 N N . SER A 1 91 ? -19.344 10.711 9.672 1 98.25 91 SER A N 1
ATOM 730 C CA . SER A 1 91 ? -20.359 9.68 9.461 1 98.25 91 SER A CA 1
ATOM 731 C C . SER A 1 91 ? -19.875 8.32 9.945 1 98.25 91 SER A C 1
ATOM 733 O O . SER A 1 91 ? -20.656 7.375 10.047 1 98.25 91 SER A O 1
ATOM 735 N N . LEU A 1 92 ? -18.641 8.172 10.234 1 98.31 92 LEU A N 1
ATOM 736 C CA . LEU A 1 92 ? -18.078 6.887 10.656 1 98.31 92 LEU A CA 1
ATOM 737 C C . LEU A 1 92 ? -18.578 6.512 12.047 1 98.31 92 LEU A C 1
ATOM 739 O O . LEU A 1 92 ? -18.875 7.391 12.867 1 98.31 92 LEU A O 1
ATOM 743 N N . SER A 1 93 ? -18.656 5.242 12.32 1 97.62 93 SER A N 1
ATOM 744 C CA . SER A 1 93 ? -18.984 4.777 13.656 1 97.62 93 SER A CA 1
ATOM 745 C C . SER A 1 93 ? -17.875 5.094 14.648 1 97.62 93 SER A C 1
ATOM 747 O O . SER A 1 93 ? -16.719 5.273 14.25 1 97.62 93 SER A O 1
ATOM 749 N N . ARG A 1 94 ? -18.188 5.117 15.875 1 94.5 94 ARG A N 1
ATOM 750 C CA . ARG A 1 94 ? -17.203 5.348 16.922 1 94.5 94 ARG A CA 1
ATOM 751 C C . ARG A 1 94 ? -16.094 4.293 16.875 1 94.5 94 ARG A C 1
ATOM 753 O O . ARG A 1 94 ? -14.922 4.605 17.047 1 94.5 94 ARG A O 1
ATOM 760 N N . ASP A 1 95 ? -16.516 3.076 16.656 1 95.81 95 ASP A N 1
ATOM 761 C CA . ASP A 1 95 ? -15.555 1.976 16.594 1 95.81 95 ASP A CA 1
ATOM 762 C C . ASP A 1 95 ? -14.562 2.17 15.453 1 95.81 95 ASP A C 1
ATOM 764 O O . ASP A 1 95 ? -13.398 1.785 15.562 1 95.81 95 ASP A O 1
ATOM 768 N N . GLU A 1 96 ? -14.992 2.754 14.414 1 98 96 GLU A N 1
ATOM 769 C CA . GLU A 1 96 ? -14.125 2.984 13.266 1 98 96 GLU A CA 1
ATOM 770 C C . GLU A 1 96 ? -13.219 4.191 13.492 1 98 96 GLU A C 1
ATOM 772 O O . GLU A 1 96 ? -12.07 4.207 13.039 1 98 96 GLU A O 1
ATOM 777 N N . LYS A 1 97 ? -13.664 5.191 14.211 1 97.75 97 LYS A N 1
ATOM 778 C CA . LYS A 1 97 ? -12.961 6.461 14.367 1 97.75 97 LYS A CA 1
ATOM 779 C C . LYS A 1 97 ? -11.633 6.273 15.102 1 97.75 97 LYS A C 1
ATOM 781 O O . LYS A 1 97 ? -10.695 7.047 14.906 1 97.75 97 LYS A O 1
ATOM 786 N N . LYS A 1 98 ? -11.492 5.203 15.82 1 96.5 98 LYS A N 1
ATOM 787 C CA . LYS A 1 98 ? -10.281 4.992 16.609 1 96.5 98 LYS A CA 1
ATOM 788 C C . LYS A 1 98 ? -9.07 4.773 15.703 1 96.5 98 LYS A C 1
ATOM 790 O O . LYS A 1 98 ? -7.926 4.895 16.141 1 96.5 98 LYS A O 1
ATOM 795 N N . TYR A 1 99 ? -9.289 4.445 14.461 1 98 99 TYR A N 1
ATOM 796 C CA . TYR A 1 99 ? -8.203 4.199 13.516 1 98 99 TYR A CA 1
ATOM 797 C C . TYR A 1 99 ? -7.742 5.496 12.859 1 98 99 TYR A C 1
ATOM 799 O O . TYR A 1 99 ? -6.762 5.512 12.109 1 98 99 TYR A O 1
ATOM 807 N N . TRP A 1 100 ? -8.406 6.613 13.094 1 98.62 100 TRP A N 1
ATOM 808 C CA . TRP A 1 100 ? -8.227 7.797 12.258 1 98.62 100 TRP A CA 1
ATOM 809 C C . TRP A 1 100 ? -7.586 8.93 13.047 1 98.62 100 TRP A C 1
ATOM 811 O O . TRP A 1 100 ? -7.852 9.094 14.242 1 98.62 100 TRP A O 1
ATOM 821 N N . HIS A 1 101 ? -6.77 9.68 12.398 1 98.69 101 HIS A N 1
ATOM 822 C CA . HIS A 1 101 ? -6.141 10.859 12.977 1 98.69 101 HIS A CA 1
ATOM 823 C C . HIS A 1 101 ? -6.473 12.109 12.164 1 98.69 101 HIS A C 1
ATOM 825 O O . HIS A 1 101 ? -6.805 12.016 10.984 1 98.69 101 HIS A O 1
ATOM 831 N N . SER A 1 102 ? -6.398 13.25 12.797 1 98.75 102 SER A N 1
ATOM 832 C CA . SER A 1 102 ? -6.609 14.531 12.133 1 98.75 102 SER A CA 1
ATOM 833 C C . SER A 1 102 ? -5.324 15.039 11.484 1 98.75 102 SER A C 1
ATOM 835 O O . SER A 1 102 ? -4.227 14.727 11.945 1 98.75 102 SER A O 1
ATOM 837 N N . HIS A 1 103 ? -5.48 15.844 10.422 1 98.81 103 HIS A N 1
ATOM 838 C CA . HIS A 1 103 ? -4.32 16.406 9.742 1 98.81 103 HIS A CA 1
ATOM 839 C C . HIS A 1 103 ? -4.09 17.859 10.164 1 98.81 103 HIS A C 1
ATOM 841 O O . HIS A 1 103 ? -3.119 18.484 9.734 1 98.81 103 HIS A O 1
ATOM 847 N N . LYS A 1 104 ? -4.938 18.375 11.047 1 98.56 104 LYS A N 1
ATOM 848 C CA . LYS A 1 104 ? -4.918 19.781 11.414 1 98.56 104 LYS A CA 1
ATOM 849 C C . LYS A 1 104 ? -3.518 20.234 11.82 1 98.56 104 LYS A C 1
ATOM 851 O O . LYS A 1 104 ? -2.941 21.125 11.203 1 98.56 104 LYS A O 1
ATOM 856 N N . TYR A 1 105 ? -2.98 19.641 12.789 1 98.38 105 TYR A N 1
ATOM 857 C CA . TYR A 1 105 ? -1.699 20.078 13.328 1 98.38 105 TYR A CA 1
ATOM 858 C C . TYR A 1 105 ? -0.579 19.859 12.32 1 98.38 105 TYR A C 1
ATOM 860 O O . TYR A 1 105 ? 0.313 20.703 12.188 1 98.38 105 TYR A O 1
ATOM 868 N N . GLU A 1 106 ? -0.591 18.719 11.625 1 98.44 106 GLU A N 1
ATOM 869 C CA . GLU A 1 106 ? 0.442 18.453 10.633 1 98.44 106 GLU A CA 1
ATOM 870 C C . GLU A 1 106 ? 0.495 19.547 9.578 1 98.44 106 GLU A C 1
ATOM 872 O O . GLU A 1 106 ? 1.578 19.953 9.156 1 98.44 106 GLU A O 1
ATOM 877 N N . VAL A 1 107 ? -0.701 19.938 9.172 1 98.56 107 VAL A N 1
ATOM 878 C CA . VAL A 1 107 ? -0.796 21 8.18 1 98.56 107 VAL A CA 1
ATOM 879 C C . VAL A 1 107 ? -0.333 22.328 8.781 1 98.56 107 VAL A C 1
ATOM 881 O O . VAL A 1 107 ? 0.572 22.969 8.25 1 98.56 107 VAL A O 1
ATOM 884 N N . GLU A 1 108 ? -0.85 22.703 9.922 1 98.62 108 GLU A N 1
ATOM 885 C CA . GLU A 1 108 ? -0.61 24 10.516 1 98.62 108 GLU A CA 1
ATOM 886 C C . GLU A 1 108 ? 0.836 24.141 10.977 1 98.62 108 GLU A C 1
ATOM 888 O O . GLU A 1 108 ? 1.405 25.234 10.938 1 98.62 108 GLU A O 1
ATOM 893 N N . SER A 1 109 ? 1.426 23.094 11.391 1 98.38 109 SER A N 1
ATOM 894 C CA . SER A 1 109 ? 2.77 23.141 11.961 1 98.38 109 SER A CA 1
ATOM 895 C C . SER A 1 109 ? 3.83 23.156 10.867 1 98.38 109 SER A C 1
ATOM 897 O O . SER A 1 109 ? 5.004 23.422 11.133 1 98.38 109 SER A O 1
ATOM 899 N N . GLY A 1 110 ? 3.43 22.828 9.672 1 98.25 110 GLY A N 1
ATOM 900 C CA . GLY A 1 110 ? 4.395 22.734 8.586 1 98.25 110 GLY A CA 1
ATOM 901 C C . GLY A 1 110 ? 5.043 21.375 8.469 1 98.25 110 GLY A C 1
ATOM 902 O O . GLY A 1 110 ? 5.887 21.156 7.598 1 98.25 110 GLY A O 1
ATOM 903 N N . LEU A 1 111 ? 4.656 20.438 9.297 1 98.56 111 LEU A N 1
ATOM 904 C CA . LEU A 1 111 ? 5.238 19.094 9.234 1 98.56 111 LEU A CA 1
ATOM 905 C C . LEU A 1 111 ? 4.832 18.391 7.949 1 98.56 111 LEU A C 1
ATOM 907 O O . LEU A 1 111 ? 5.609 17.609 7.395 1 98.56 111 LEU A O 1
ATOM 911 N N . LEU A 1 112 ? 3.615 18.578 7.504 1 98.56 112 LEU A N 1
ATOM 912 C CA . LEU A 1 112 ? 3.15 18.078 6.219 1 98.56 112 LEU A CA 1
ATOM 913 C C . LEU A 1 112 ? 3.406 19.094 5.109 1 98.56 112 LEU A C 1
ATOM 915 O O . LEU A 1 112 ? 3.025 20.266 5.234 1 98.56 112 LEU A O 1
ATOM 919 N N . GLN A 1 113 ? 4.082 18.672 4.039 1 97.31 113 GLN A N 1
ATOM 920 C CA . GLN A 1 113 ? 4.406 19.578 2.945 1 97.31 113 GLN A CA 1
ATOM 921 C C . GLN A 1 113 ? 4.293 18.891 1.594 1 97.31 113 GLN A C 1
ATOM 923 O O . GLN A 1 113 ? 4.453 17.672 1.505 1 97.31 113 GLN A O 1
ATOM 928 N N . LEU A 1 114 ? 3.998 19.688 0.595 1 95.19 114 LEU A N 1
ATOM 929 C CA . LEU A 1 114 ? 4.168 19.203 -0.772 1 95.19 114 LEU A CA 1
ATOM 930 C C . LEU A 1 114 ? 5.629 18.875 -1.057 1 95.19 114 LEU A C 1
ATOM 932 O O . LEU A 1 114 ? 6.527 19.625 -0.665 1 95.19 114 LEU A O 1
ATOM 936 N N . ALA A 1 115 ? 5.871 17.75 -1.649 1 94.44 115 ALA A N 1
ATOM 937 C CA . ALA A 1 115 ? 7.227 17.359 -2.025 1 94.44 115 ALA A CA 1
ATOM 938 C C . ALA A 1 115 ? 7.5 17.656 -3.496 1 94.44 115 ALA A C 1
ATOM 940 O O . ALA A 1 115 ? 7.098 16.891 -4.379 1 94.44 115 ALA A O 1
ATOM 941 N N . THR A 1 116 ? 8.219 18.688 -3.742 1 93.25 116 THR A N 1
ATOM 942 C CA . THR A 1 116 ? 8.453 19.188 -5.094 1 93.25 116 THR A CA 1
ATOM 943 C C . THR A 1 116 ? 9.828 18.75 -5.602 1 93.25 116 THR A C 1
ATOM 945 O O . THR A 1 116 ? 10.656 18.266 -4.824 1 93.25 116 THR A O 1
ATOM 948 N N . LYS A 1 117 ? 10.039 19.031 -6.895 1 92.75 117 LYS A N 1
ATOM 949 C CA . LYS A 1 117 ? 11.336 18.797 -7.52 1 92.75 117 LYS A CA 1
ATOM 950 C C . LYS A 1 117 ? 12.367 19.828 -7.062 1 92.75 117 LYS A C 1
ATOM 952 O O . LYS A 1 117 ? 12 20.922 -6.641 1 92.75 117 LYS A O 1
ATOM 957 N N . ALA A 1 118 ? 13.609 19.469 -7.043 1 85.25 118 ALA A N 1
ATOM 958 C CA . ALA A 1 118 ? 14.703 20.297 -6.539 1 85.25 118 ALA A CA 1
ATOM 959 C C . ALA A 1 118 ? 14.703 21.672 -7.188 1 85.25 118 ALA A C 1
ATOM 961 O O . ALA A 1 118 ? 15.031 22.672 -6.539 1 85.25 118 ALA A O 1
ATOM 962 N N . MET A 1 119 ? 14.266 21.875 -8.344 1 86.31 119 MET A N 1
ATOM 963 C CA . MET A 1 119 ? 14.461 23.141 -9.062 1 86.31 119 MET A CA 1
ATOM 964 C C . MET A 1 119 ? 13.25 24.047 -8.898 1 86.31 119 MET A C 1
ATOM 966 O O . MET A 1 119 ? 13.273 25.203 -9.328 1 86.31 119 MET A O 1
ATOM 970 N N . VAL A 1 120 ? 12.344 23.625 -8.172 1 89.69 120 VAL A N 1
ATOM 971 C CA . VAL A 1 120 ? 11.164 24.453 -7.973 1 89.69 120 VAL A CA 1
ATOM 972 C C . VAL A 1 120 ? 11.43 25.484 -6.879 1 89.69 120 VAL A C 1
ATOM 974 O O . VAL A 1 120 ? 11.773 25.125 -5.75 1 89.69 120 VAL A O 1
ATOM 977 N N . PRO A 1 121 ? 11.258 26.781 -7.238 1 89.81 121 PRO A N 1
ATOM 978 C CA . PRO A 1 121 ? 11.484 27.812 -6.227 1 89.81 121 PRO A CA 1
ATOM 979 C C . PRO A 1 121 ? 10.539 27.688 -5.031 1 89.81 121 PRO A C 1
ATOM 981 O O . PRO A 1 121 ? 9.383 27.297 -5.195 1 89.81 121 PRO A O 1
ATOM 984 N N . ALA A 1 122 ? 11.031 28.109 -3.869 1 86.62 122 ALA A N 1
ATOM 985 C CA . ALA A 1 122 ? 10.258 28.016 -2.631 1 86.62 122 ALA A CA 1
ATOM 986 C C . ALA A 1 122 ? 8.945 28.797 -2.744 1 86.62 122 ALA A C 1
ATOM 988 O O . ALA A 1 122 ? 7.906 28.328 -2.275 1 86.62 122 ALA A O 1
ATOM 989 N N . SER A 1 123 ? 9.016 29.906 -3.342 1 87.69 123 SER A N 1
ATOM 990 C CA . SER A 1 123 ? 7.824 30.734 -3.48 1 87.69 123 SER A CA 1
ATOM 991 C C . SER A 1 123 ? 6.773 30.062 -4.352 1 87.69 123 SER A C 1
ATOM 993 O O . SER A 1 123 ? 5.574 30.156 -4.078 1 87.69 123 SER A O 1
ATOM 995 N N . ALA A 1 124 ? 7.23 29.469 -5.355 1 87.19 124 ALA A N 1
ATOM 996 C CA . ALA A 1 124 ? 6.32 28.734 -6.227 1 87.19 124 ALA A CA 1
ATOM 997 C C . ALA A 1 124 ? 5.695 27.547 -5.492 1 87.19 124 ALA A C 1
ATOM 999 O O . ALA A 1 124 ? 4.504 27.266 -5.648 1 87.19 124 ALA A O 1
ATOM 1000 N N . THR A 1 125 ? 6.5 26.906 -4.723 1 89.19 125 THR A N 1
ATOM 1001 C CA . THR A 1 125 ? 6.008 25.781 -3.928 1 89.19 125 THR A CA 1
ATOM 1002 C C . THR A 1 125 ? 4.953 26.25 -2.928 1 89.19 125 THR A C 1
ATOM 1004 O O . THR A 1 125 ? 3.936 25.578 -2.736 1 89.19 125 THR A O 1
ATOM 1007 N N . ASP A 1 126 ? 5.191 27.359 -2.301 1 88.56 126 ASP A N 1
ATOM 1008 C CA . ASP A 1 126 ? 4.262 27.906 -1.316 1 88.56 126 ASP A CA 1
ATOM 1009 C C . ASP A 1 126 ? 2.904 28.203 -1.949 1 88.56 126 ASP A C 1
ATOM 1011 O O . ASP A 1 126 ? 1.862 27.891 -1.372 1 88.56 126 ASP A O 1
ATOM 1015 N N . LEU A 1 127 ? 2.975 28.812 -3.096 1 86.75 127 LEU A N 1
ATOM 1016 C CA . LEU A 1 127 ? 1.731 29.141 -3.789 1 86.75 127 LEU A CA 1
ATOM 1017 C C . LEU A 1 127 ? 1.021 27.859 -4.242 1 86.75 127 LEU A C 1
ATOM 1019 O O . LEU A 1 127 ? -0.202 27.766 -4.133 1 86.75 127 LEU A O 1
ATOM 1023 N N . ALA A 1 128 ? 1.779 26.984 -4.699 1 87.81 128 ALA A N 1
ATOM 1024 C CA . ALA A 1 128 ? 1.222 25.734 -5.242 1 87.81 128 ALA A CA 1
ATOM 1025 C C . ALA A 1 128 ? 0.578 24.906 -4.145 1 87.81 128 ALA A C 1
ATOM 1027 O O . ALA A 1 128 ? -0.38 24.172 -4.398 1 87.81 128 ALA A O 1
ATOM 1028 N N . GLU A 1 129 ? 1.013 25.031 -2.939 1 92.88 129 GLU A N 1
ATOM 1029 C CA . GLU A 1 129 ? 0.542 24.125 -1.903 1 92.88 129 GLU A CA 1
ATOM 1030 C C . GLU A 1 129 ? -0.734 24.641 -1.248 1 92.88 129 GLU A C 1
ATOM 1032 O O . GLU A 1 129 ? -1.432 23.891 -0.559 1 92.88 129 GLU A O 1
ATOM 1037 N N . GLN A 1 130 ? -1.108 25.891 -1.369 1 94 130 GLN A N 1
ATOM 1038 C CA . GLN A 1 130 ? -2.172 26.516 -0.597 1 94 130 GLN A CA 1
ATOM 1039 C C . GLN A 1 130 ? -3.492 25.766 -0.764 1 94 130 GLN A C 1
ATOM 1041 O O . GLN A 1 130 ? -4.141 25.422 0.223 1 94 130 GLN A O 1
ATOM 1046 N N . PRO A 1 131 ? -3.904 25.484 -2.039 1 94 131 PRO A N 1
ATOM 1047 C CA . PRO A 1 131 ? -5.168 24.75 -2.16 1 94 131 PRO A CA 1
ATOM 1048 C C . PRO A 1 131 ? -5.141 23.406 -1.443 1 94 131 PRO A C 1
ATOM 1050 O O . PRO A 1 131 ? -6.133 23.016 -0.828 1 94 131 PRO A O 1
ATOM 1053 N N . ALA A 1 132 ? -4.039 22.719 -1.512 1 95.19 132 ALA A N 1
ATOM 1054 C CA . ALA A 1 132 ? -3.91 21.406 -0.866 1 95.19 132 ALA A CA 1
ATOM 1055 C C . ALA A 1 132 ? -3.98 21.547 0.653 1 95.19 132 ALA A C 1
ATOM 1057 O O . ALA A 1 132 ? -4.656 20.766 1.319 1 95.19 132 ALA A O 1
ATOM 1058 N N . MET A 1 133 ? -3.318 22.547 1.215 1 97.31 133 MET A N 1
ATOM 1059 C CA . MET A 1 133 ? -3.291 22.719 2.664 1 97.31 133 MET A CA 1
ATOM 1060 C C . MET A 1 133 ? -4.668 23.109 3.189 1 97.31 133 MET A C 1
ATOM 1062 O O . MET A 1 133 ? -5.086 22.656 4.254 1 97.31 133 MET A O 1
ATOM 1066 N N . LEU A 1 134 ? -5.328 23.953 2.439 1 96.25 134 LEU A N 1
ATOM 1067 C CA . LEU A 1 134 ? -6.684 24.344 2.826 1 96.25 134 LEU A CA 1
ATOM 1068 C C . LEU A 1 134 ? -7.594 23.125 2.914 1 96.25 134 LEU A C 1
ATOM 1070 O O . LEU A 1 134 ? -8.391 23 3.844 1 96.25 134 LEU A O 1
ATOM 1074 N N . GLU A 1 135 ? -7.41 22.25 1.971 1 96.12 135 GLU A N 1
ATOM 1075 C CA . GLU A 1 135 ? -8.211 21.031 1.962 1 96.12 135 GLU A CA 1
ATOM 1076 C C . GLU A 1 135 ? -7.789 20.078 3.082 1 96.12 135 GLU A C 1
ATOM 1078 O O . GLU A 1 135 ? -8.617 19.641 3.875 1 96.12 135 GLU A O 1
ATOM 1083 N N . LEU A 1 136 ? -6.52 19.797 3.166 1 98.06 136 LEU A N 1
ATOM 1084 C CA . LEU A 1 136 ? -5.996 18.75 4.035 1 98.06 136 LEU A CA 1
ATOM 1085 C C . LEU A 1 136 ? -6.168 19.125 5.504 1 98.06 136 LEU A C 1
ATOM 1087 O O . LEU A 1 136 ? -6.32 18.25 6.359 1 98.06 136 LEU A O 1
ATOM 1091 N N . GLN A 1 137 ? -6.184 20.391 5.812 1 98.31 137 GLN A N 1
ATOM 1092 C CA . GLN A 1 137 ? -6.363 20.828 7.191 1 98.31 137 GLN A CA 1
ATOM 1093 C C . GLN A 1 137 ? -7.617 20.219 7.809 1 98.31 137 GLN A C 1
ATOM 1095 O O . GLN A 1 137 ? -7.641 19.922 9 1 98.31 137 GLN A O 1
ATOM 1100 N N . ARG A 1 138 ? -8.609 19.938 7.016 1 98 138 ARG A N 1
ATOM 1101 C CA . ARG A 1 138 ? -9.906 19.516 7.516 1 98 138 ARG A CA 1
ATOM 1102 C C . ARG A 1 138 ? -10.164 18.047 7.176 1 98 138 ARG A C 1
ATOM 1104 O O . ARG A 1 138 ? -11.312 17.609 7.074 1 98 138 ARG A O 1
ATOM 1111 N N . THR A 1 139 ? -9.125 17.312 6.941 1 98.69 139 THR A N 1
ATOM 1112 C CA . THR A 1 139 ? -9.273 15.914 6.578 1 98.69 139 THR A CA 1
ATOM 1113 C C . THR A 1 139 ? -8.758 15.008 7.695 1 98.69 139 THR A C 1
ATOM 1115 O O . THR A 1 139 ? -8.125 15.477 8.641 1 98.69 139 THR A O 1
ATOM 1118 N N . TYR A 1 140 ? -9.07 13.766 7.543 1 98.88 140 TYR A N 1
ATOM 1119 C CA . TYR A 1 140 ? -8.727 12.711 8.492 1 98.88 140 TYR A CA 1
ATOM 1120 C C . TYR A 1 140 ? -8.141 11.5 7.773 1 98.88 140 TYR A C 1
ATOM 1122 O O . TYR A 1 140 ? -8.617 11.117 6.703 1 98.88 140 TYR A O 1
ATOM 1130 N N . GLY A 1 141 ? -7.109 10.93 8.398 1 98.88 141 GLY A N 1
ATOM 1131 C CA . GLY A 1 141 ? -6.391 9.852 7.734 1 98.88 141 GLY A CA 1
ATOM 1132 C C . GLY A 1 141 ? -6.402 8.555 8.523 1 98.88 141 GLY A C 1
ATOM 1133 O O . GLY A 1 141 ? -6.445 8.57 9.75 1 98.88 141 GLY A O 1
ATOM 1134 N N . LYS A 1 142 ? -6.465 7.453 7.879 1 98.94 142 LYS A N 1
ATOM 1135 C CA . LYS A 1 142 ? -6.176 6.113 8.383 1 98.94 142 LYS A CA 1
ATOM 1136 C C . LYS A 1 142 ? -4.945 5.523 7.699 1 98.94 142 LYS A C 1
ATOM 1138 O O . LYS A 1 142 ? -4.953 5.285 6.488 1 98.94 142 LYS A O 1
ATOM 1143 N N . THR A 1 143 ? -3.939 5.359 8.477 1 98.88 143 THR A N 1
ATOM 1144 C CA . THR A 1 143 ? -2.645 4.969 7.93 1 98.88 143 THR A CA 1
ATOM 1145 C C . THR A 1 143 ? -2.18 3.645 8.523 1 98.88 143 THR A C 1
ATOM 1147 O O . THR A 1 143 ? -2.072 3.512 9.75 1 98.88 143 THR A O 1
ATOM 1150 N N . ILE A 1 144 ? -1.895 2.732 7.664 1 98.94 144 ILE A N 1
ATOM 1151 C CA . ILE A 1 144 ? -1.353 1.438 8.07 1 98.94 144 ILE A CA 1
ATOM 1152 C C . ILE A 1 144 ? 0.016 1.229 7.422 1 98.94 144 ILE A C 1
ATOM 1154 O O . ILE A 1 144 ? 0.146 1.284 6.199 1 98.94 144 ILE A O 1
ATOM 1158 N N . HIS A 1 145 ? 1.006 1.019 8.297 1 98.94 145 HIS A N 1
ATOM 1159 C CA . HIS A 1 145 ? 2.316 0.601 7.809 1 98.94 145 HIS A CA 1
ATOM 1160 C C . HIS A 1 145 ? 2.467 -0.916 7.867 1 98.94 145 HIS A C 1
ATOM 1162 O O . HIS A 1 145 ? 2.096 -1.543 8.859 1 98.94 145 HIS A O 1
ATOM 1168 N N . THR A 1 146 ? 3.033 -1.442 6.777 1 98.88 146 THR A N 1
ATOM 1169 C CA . THR A 1 146 ? 3.215 -2.887 6.691 1 98.88 146 THR A CA 1
ATOM 1170 C C . THR A 1 146 ? 4.699 -3.248 6.727 1 98.88 146 THR A C 1
ATOM 1172 O O . THR A 1 146 ? 5.059 -4.422 6.613 1 98.88 146 THR A O 1
ATOM 1175 N N . TRP A 1 147 ? 5.504 -2.312 6.793 1 98.88 147 TRP A N 1
ATOM 1176 C CA . TRP A 1 147 ? 6.945 -2.49 6.941 1 98.88 147 TRP A CA 1
ATOM 1177 C C . TRP A 1 147 ? 7.504 -1.547 8 1 98.88 147 TRP A C 1
ATOM 1179 O O . TRP A 1 147 ? 7.527 -0.329 7.805 1 98.88 147 TRP A O 1
ATOM 1189 N N . ALA A 1 148 ? 7.965 -2.148 9.148 1 98.44 148 ALA A N 1
ATOM 1190 C CA . ALA A 1 148 ? 8.594 -1.366 10.211 1 98.44 148 ALA A CA 1
ATOM 1191 C C . ALA A 1 148 ? 10.078 -1.159 9.93 1 98.44 148 ALA A C 1
ATOM 1193 O O . ALA A 1 148 ? 10.93 -1.864 10.484 1 98.44 148 ALA A O 1
ATOM 1194 N N . ILE A 1 149 ? 10.367 -0.167 9.234 1 98.31 149 ILE A N 1
ATOM 1195 C CA . ILE A 1 149 ? 11.719 0.032 8.711 1 98.31 149 ILE A CA 1
ATOM 1196 C C . ILE A 1 149 ? 12.641 0.482 9.844 1 98.31 149 ILE A C 1
ATOM 1198 O O . ILE A 1 149 ? 13.867 0.348 9.742 1 98.31 149 ILE A O 1
ATOM 1202 N N . ASP A 1 150 ? 12.117 1.058 10.883 1 97.31 150 ASP A N 1
ATOM 1203 C CA . ASP A 1 150 ? 12.945 1.51 11.992 1 97.31 150 ASP A CA 1
ATOM 1204 C C . ASP A 1 150 ? 13.516 0.325 12.773 1 97.31 150 ASP A C 1
ATOM 1206 O O . ASP A 1 150 ? 14.594 0.421 13.359 1 97.31 150 ASP A O 1
ATOM 1210 N N . THR A 1 151 ? 12.82 -0.839 12.789 1 97.19 151 THR A N 1
ATOM 1211 C CA . THR A 1 151 ? 13.297 -2.012 13.516 1 97.19 151 THR A CA 1
ATOM 1212 C C . THR A 1 151 ? 13.867 -3.051 12.555 1 97.19 151 THR A C 1
ATOM 1214 O O . THR A 1 151 ? 14.797 -3.779 12.898 1 97.19 151 THR A O 1
ATOM 1217 N N . SER A 1 152 ? 13.297 -3.164 11.328 1 97.75 152 SER A N 1
ATOM 1218 C CA . SER A 1 152 ? 13.742 -4.117 10.32 1 97.75 152 SER A CA 1
ATOM 1219 C C . SER A 1 152 ? 13.891 -3.451 8.953 1 97.75 152 SER A C 1
ATOM 1221 O O . SER A 1 152 ? 13.094 -3.703 8.047 1 97.75 152 SER A O 1
ATOM 1223 N N . PRO A 1 153 ? 14.977 -2.742 8.773 1 97.69 153 PRO A N 1
ATOM 1224 C CA . PRO A 1 153 ? 15.117 -1.973 7.539 1 97.69 153 PRO A CA 1
ATOM 1225 C C . PRO A 1 153 ? 15.391 -2.855 6.324 1 97.69 153 PRO A C 1
ATOM 1227 O O . PRO A 1 153 ? 15.164 -2.434 5.184 1 97.69 153 PRO A O 1
ATOM 1230 N N . GLU A 1 154 ? 15.875 -4.062 6.516 1 97.62 154 GLU A N 1
ATOM 1231 C CA . GLU A 1 154 ? 16.328 -4.875 5.395 1 97.62 154 GLU A CA 1
ATOM 1232 C C . GLU A 1 154 ? 15.18 -5.656 4.77 1 97.62 154 GLU A C 1
ATOM 1234 O O . GLU A 1 154 ? 15.211 -5.969 3.576 1 97.62 154 GLU A O 1
ATOM 1239 N N . LEU A 1 155 ? 14.18 -6.051 5.676 1 98.62 155 LEU A N 1
ATOM 1240 C CA . LEU A 1 155 ? 13.047 -6.848 5.23 1 98.62 155 LEU A CA 1
ATOM 1241 C C . LEU A 1 155 ? 11.758 -6.387 5.902 1 98.62 155 LEU A C 1
ATOM 1243 O O . LEU A 1 155 ? 11.789 -5.883 7.031 1 98.62 155 LEU A O 1
ATOM 1247 N N . PRO A 1 156 ? 10.633 -6.516 5.195 1 98.62 156 PRO A N 1
ATOM 1248 C CA . PRO A 1 156 ? 9.336 -6.168 5.781 1 98.62 156 PRO A CA 1
ATOM 1249 C C . PRO A 1 156 ? 8.828 -7.227 6.758 1 98.62 156 PRO A C 1
ATOM 1251 O O . PRO A 1 156 ? 7.926 -8 6.422 1 98.62 156 PRO A O 1
ATOM 1254 N N . LEU A 1 157 ? 9.281 -7.191 7.945 1 98.62 157 LEU A N 1
ATOM 1255 C CA . LEU A 1 157 ? 8.984 -8.242 8.9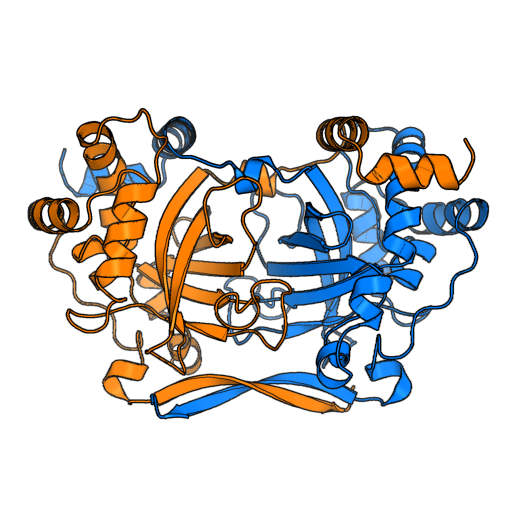14 1 98.62 157 LEU A CA 1
ATOM 1256 C C . LEU A 1 157 ? 7.859 -7.809 9.852 1 98.62 157 LEU A C 1
ATOM 1258 O O . LEU A 1 157 ? 7.637 -6.613 10.047 1 98.62 157 LEU A O 1
ATOM 1262 N N . GLY A 1 158 ? 7.125 -8.828 10.391 1 97.56 158 GLY A N 1
ATOM 1263 C CA . GLY A 1 158 ? 6.176 -8.617 11.469 1 97.56 158 GLY A CA 1
ATOM 1264 C C . GLY A 1 158 ? 4.812 -8.164 10.984 1 97.56 158 GLY A C 1
ATOM 1265 O O . GLY A 1 158 ? 4.57 -8.078 9.781 1 97.56 158 GLY A O 1
ATOM 1266 N N . PRO A 1 159 ? 3.875 -7.969 11.938 1 97.81 159 PRO A N 1
ATOM 1267 C CA . PRO A 1 159 ? 2.518 -7.527 11.609 1 97.81 159 PRO A CA 1
ATOM 1268 C C . PRO A 1 159 ? 2.451 -6.047 11.234 1 97.81 159 PRO A C 1
ATOM 1270 O O . PRO A 1 159 ? 3.424 -5.312 11.43 1 97.81 159 PRO A O 1
ATOM 1273 N N . PRO A 1 160 ? 1.357 -5.633 10.609 1 98.69 160 PRO A N 1
ATOM 1274 C CA . PRO A 1 160 ? 1.193 -4.211 10.305 1 98.69 160 PRO A CA 1
ATOM 1275 C C . PRO A 1 160 ? 1.001 -3.357 11.562 1 98.69 160 PRO A C 1
ATOM 1277 O O . PRO A 1 160 ? 0.757 -3.893 12.641 1 98.69 160 PRO A O 1
ATOM 1280 N N . ASN A 1 161 ? 1.128 -2.066 11.383 1 98.62 161 ASN A N 1
ATOM 1281 C CA . ASN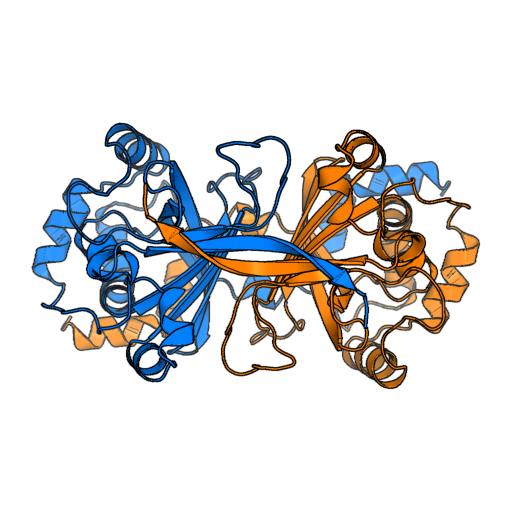 A 1 161 ? 0.98 -1.088 12.453 1 98.62 161 ASN A CA 1
ATOM 1282 C C . ASN A 1 161 ? 0.043 0.048 12.055 1 98.62 161 ASN A C 1
ATOM 1284 O O . ASN A 1 161 ? 0.126 0.561 10.938 1 98.62 161 ASN A O 1
ATOM 1288 N N . LEU A 1 162 ? -0.831 0.321 12.984 1 98.62 162 LEU A N 1
ATOM 1289 C CA . LEU A 1 162 ? -1.552 1.58 12.836 1 98.62 162 LEU A CA 1
ATOM 1290 C C . LEU A 1 162 ? -0.642 2.768 13.133 1 98.62 162 LEU A C 1
ATOM 1292 O O . LEU A 1 162 ? 0.081 2.764 14.133 1 98.62 162 LEU A O 1
ATOM 1296 N N . MET A 1 163 ? -0.663 3.73 12.266 1 98.62 163 MET A N 1
ATOM 1297 C CA . MET A 1 163 ? 0.1 4.957 12.477 1 98.62 163 MET A CA 1
ATOM 1298 C C . MET A 1 163 ? -0.826 6.125 12.797 1 98.62 163 MET A C 1
ATOM 1300 O O . MET A 1 163 ? -1.97 6.16 12.336 1 98.62 163 MET A O 1
ATOM 1304 N N . MET A 1 164 ? -0.244 7.023 13.531 1 98 164 MET A N 1
ATOM 1305 C CA . MET A 1 164 ? -0.99 8.211 13.938 1 98 164 MET A CA 1
ATOM 1306 C C . MET A 1 164 ? -0.217 9.477 13.594 1 98 164 MET A C 1
ATOM 1308 O O . MET A 1 164 ? 0.822 9.422 12.938 1 98 164 MET A O 1
ATOM 1312 N N . ALA A 1 165 ? -0.835 10.57 13.859 1 97.38 165 ALA A N 1
ATOM 1313 C CA . ALA A 1 165 ? -0.262 11.891 13.602 1 97.38 165 ALA A CA 1
ATOM 1314 C C . ALA A 1 165 ? -0.069 12.664 14.906 1 97.38 165 ALA A C 1
ATOM 1316 O O . ALA A 1 165 ? -0.317 12.141 15.992 1 97.38 165 ALA A O 1
ATOM 1317 N N . TYR A 1 166 ? 0.483 13.805 14.711 1 97.12 166 TYR A N 1
ATOM 1318 C CA . TYR A 1 166 ? 0.696 14.719 15.828 1 97.12 166 TYR A CA 1
ATOM 1319 C C . TYR A 1 166 ? -0.447 15.727 15.938 1 97.12 166 TYR A C 1
ATOM 1321 O O . TYR A 1 166 ? -1.061 16.078 14.93 1 97.12 166 TYR A O 1
ATOM 1329 N N . THR A 1 167 ? -0.641 16.141 17.219 1 96.94 16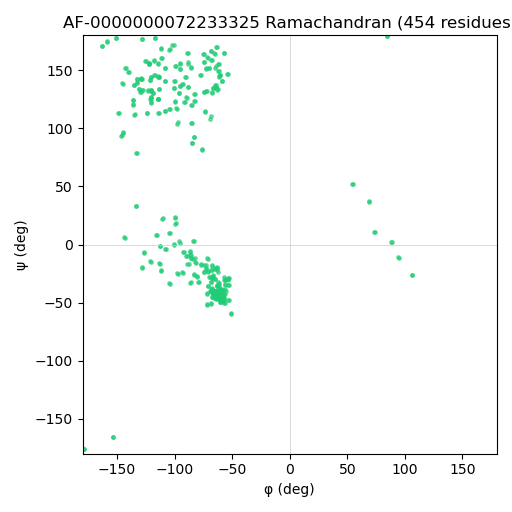7 THR A N 1
ATOM 1330 C CA . THR A 1 167 ? -1.795 17.016 17.375 1 96.94 167 THR A CA 1
ATOM 1331 C C . THR A 1 167 ? -1.395 18.312 18.062 1 96.94 167 THR A C 1
ATOM 1333 O O . THR A 1 167 ? -2.205 19.234 18.188 1 96.94 167 THR A O 1
ATOM 1336 N N . ARG A 1 168 ? -0.185 18.406 18.531 1 96.31 168 ARG A N 1
ATOM 1337 C CA . ARG A 1 168 ? 0.29 19.625 19.188 1 96.31 168 ARG A CA 1
ATOM 1338 C C . ARG A 1 168 ? 1.813 19.641 19.266 1 96.31 168 ARG A C 1
ATOM 1340 O O . ARG A 1 168 ? 2.469 18.641 18.984 1 96.31 168 ARG A O 1
ATOM 1347 N N . ASP A 1 169 ? 2.328 20.797 19.672 1 95.69 169 ASP A N 1
ATOM 1348 C CA . ASP A 1 169 ? 3.764 20.938 19.891 1 95.69 169 ASP A CA 1
ATOM 1349 C C . ASP A 1 169 ? 4.25 19.969 20.969 1 95.69 169 ASP A C 1
ATOM 1351 O O . ASP A 1 169 ? 3.512 19.656 21.906 1 95.69 169 ASP A O 1
ATOM 1355 N N . GLY A 1 170 ? 5.445 19.484 20.812 1 93.56 170 GLY A N 1
ATOM 1356 C CA . GLY A 1 170 ? 6.039 18.609 21.797 1 93.56 170 GLY A CA 1
ATOM 1357 C C . GLY A 1 170 ? 5.844 17.141 21.5 1 93.56 170 GLY A C 1
ATOM 1358 O O . GLY A 1 170 ? 6.465 16.281 22.125 1 93.56 170 GLY A O 1
ATOM 1359 N N . GLN A 1 171 ? 5.023 16.812 20.562 1 92.69 171 GLN A N 1
ATOM 1360 C CA . GLN A 1 171 ? 4.73 15.422 20.203 1 92.69 171 GLN A CA 1
ATOM 1361 C C . GLN A 1 171 ? 5.559 14.984 19 1 92.69 171 GLN A C 1
ATOM 1363 O O . GLN A 1 171 ? 5.723 13.781 18.766 1 92.69 171 GLN A O 1
ATOM 1368 N N . GLY A 1 172 ? 5.953 15.938 18.219 1 89.62 172 GLY A N 1
ATOM 1369 C CA . GLY A 1 172 ? 6.535 15.648 16.922 1 89.62 172 GLY A CA 1
ATOM 1370 C C . GLY A 1 172 ? 7.84 14.883 17.016 1 89.62 172 GLY A C 1
ATOM 1371 O O . GLY A 1 172 ? 8.344 14.617 18.109 1 89.62 172 GLY A O 1
ATOM 1372 N N . PRO A 1 173 ? 8.266 14.414 15.789 1 96.06 173 PRO A N 1
ATOM 1373 C CA . PRO A 1 173 ? 9.578 13.758 15.797 1 96.06 173 PRO A CA 1
ATOM 1374 C C . PRO A 1 173 ? 10.688 14.664 16.328 1 96.06 173 PRO A C 1
ATOM 1376 O O . PRO A 1 173 ? 10.484 15.867 16.484 1 96.06 173 PRO A O 1
ATOM 1379 N N . PRO A 1 174 ? 11.758 14.055 16.641 1 96.38 174 PRO A N 1
ATOM 1380 C CA . PRO A 1 174 ? 12.898 14.867 17.062 1 96.38 174 PRO A CA 1
ATOM 1381 C C . PRO A 1 174 ? 13.258 15.953 16.047 1 96.38 174 PRO A C 1
ATOM 1383 O O . PRO A 1 174 ? 13.156 15.727 14.836 1 96.38 174 PRO A O 1
ATOM 1386 N N . GLU A 1 175 ? 13.711 17.016 16.578 1 96.38 175 GLU A N 1
ATOM 1387 C CA . GLU A 1 175 ? 14.047 18.172 15.75 1 96.38 175 GLU A CA 1
ATOM 1388 C C . GLU A 1 175 ? 15.047 17.797 14.664 1 96.38 175 GLU A C 1
ATOM 1390 O O . GLU A 1 175 ? 14.961 18.297 13.539 1 96.38 175 GLU A O 1
ATOM 1395 N N . GLU A 1 176 ? 15.969 16.984 15.031 1 97.38 176 GLU A N 1
ATOM 1396 C CA . GLU A 1 176 ? 17 16.578 14.078 1 97.38 176 GLU A CA 1
ATOM 1397 C C . GLU A 1 176 ? 16.391 15.844 12.883 1 97.38 176 GLU A C 1
ATOM 1399 O O . GLU A 1 176 ? 16.891 15.945 11.766 1 97.38 176 GLU A O 1
ATOM 1404 N N . MET A 1 177 ? 15.352 15.102 13.156 1 97.62 177 MET A N 1
ATOM 1405 C CA . MET A 1 177 ? 14.664 14.398 12.078 1 97.62 177 MET A CA 1
ATOM 1406 C C . MET A 1 177 ? 13.992 15.375 11.125 1 97.62 177 MET A C 1
ATOM 1408 O O . MET A 1 177 ? 14.008 15.172 9.906 1 97.62 177 MET A O 1
ATOM 1412 N N . ILE A 1 178 ? 13.406 16.375 11.609 1 98.19 178 ILE A N 1
ATOM 1413 C CA . ILE A 1 178 ? 12.766 17.406 10.812 1 98.19 178 ILE A CA 1
ATOM 1414 C C . ILE A 1 178 ? 13.812 18.156 10 1 98.19 178 ILE A C 1
ATOM 1416 O O . ILE A 1 178 ? 13.641 18.375 8.797 1 98.19 178 ILE A O 1
ATOM 1420 N N . LYS A 1 179 ? 14.883 18.516 10.633 1 98 179 LYS A N 1
ATOM 1421 C CA . LYS A 1 179 ? 15.961 19.234 9.953 1 98 179 LYS A CA 1
ATOM 1422 C C . LYS A 1 179 ? 16.547 18.406 8.82 1 98 179 LYS A C 1
ATOM 1424 O O . LYS A 1 179 ? 16.875 18.938 7.754 1 98 179 LYS A O 1
ATOM 1429 N N . LYS A 1 180 ? 16.734 17.172 9.094 1 97.88 180 LYS A N 1
ATOM 1430 C CA . LYS A 1 180 ? 17.25 16.281 8.062 1 97.88 180 LYS A CA 1
ATOM 1431 C C . LYS A 1 180 ? 16.328 16.234 6.855 1 97.88 180 LYS A C 1
ATOM 1433 O O . LYS A 1 180 ? 16.781 16.328 5.715 1 97.88 180 LYS A O 1
ATOM 1438 N N . ARG A 1 181 ? 15.055 16.031 7.109 1 97.75 181 ARG A N 1
ATOM 1439 C CA . ARG A 1 181 ? 14.078 16.031 6.027 1 97.75 181 ARG A CA 1
ATOM 1440 C C . ARG A 1 181 ? 14.102 17.344 5.254 1 97.75 181 ARG A C 1
ATOM 1442 O O . ARG A 1 181 ? 14.102 17.344 4.023 1 97.75 181 ARG A O 1
ATOM 1449 N N . ASP A 1 182 ? 14.086 18.453 5.965 1 96.94 182 ASP A N 1
ATOM 1450 C CA . ASP A 1 182 ? 14.094 19.766 5.328 1 96.94 182 ASP A CA 1
ATOM 1451 C C . ASP A 1 182 ? 15.32 19.938 4.438 1 96.94 182 ASP A C 1
ATOM 1453 O O . ASP A 1 182 ? 15.211 20.438 3.316 1 96.94 182 ASP A O 1
ATOM 1457 N N . ALA A 1 183 ? 16.469 19.531 4.938 1 96.38 183 ALA A N 1
ATOM 1458 C CA . ALA A 1 183 ? 17.703 19.656 4.18 1 96.38 183 ALA A CA 1
ATOM 1459 C C . ALA A 1 183 ? 17.703 18.75 2.955 1 96.38 183 ALA A C 1
ATOM 1461 O O . ALA A 1 183 ? 18.109 19.156 1.865 1 96.38 183 ALA A O 1
ATOM 1462 N N . GLU A 1 184 ? 17.234 17.594 3.115 1 95.25 184 GLU A N 1
ATOM 1463 C CA . GLU A 1 184 ? 17.297 16.578 2.07 1 95.25 184 GLU A CA 1
ATOM 1464 C C . GLU A 1 184 ? 16.359 16.906 0.914 1 95.25 184 GLU A C 1
ATOM 1466 O O . GLU A 1 184 ? 16.672 16.625 -0.246 1 95.25 184 GLU A O 1
ATOM 1471 N N . TRP A 1 185 ? 15.258 17.469 1.244 1 93.56 185 TRP A N 1
ATOM 1472 C CA . TRP A 1 185 ? 14.242 17.609 0.199 1 93.56 185 TRP A CA 1
ATOM 1473 C C . TRP A 1 185 ? 13.969 19.078 -0.099 1 93.56 185 TRP A C 1
ATOM 1475 O O . TRP A 1 185 ? 13.016 19.406 -0.808 1 93.56 185 TRP A O 1
ATOM 1485 N N . GLY A 1 186 ? 14.75 19.969 0.464 1 91.75 186 GLY A N 1
ATOM 1486 C CA . GLY A 1 186 ? 14.602 21.391 0.198 1 91.75 186 GLY A CA 1
ATOM 1487 C C . GLY A 1 186 ? 13.328 21.969 0.78 1 91.75 186 GLY A C 1
ATOM 1488 O O . GLY A 1 186 ? 12.648 22.766 0.128 1 91.75 186 GLY A O 1
ATOM 1489 N N . GLN A 1 187 ? 12.977 21.516 1.874 1 94.06 187 GLN A N 1
ATOM 1490 C CA . GLN A 1 187 ? 11.781 22 2.572 1 94.06 187 GLN A CA 1
ATOM 1491 C C . GLN A 1 187 ? 12.156 22.922 3.732 1 94.06 187 GLN A C 1
ATOM 1493 O O . GLN A 1 187 ? 13.344 23.078 4.043 1 94.06 187 GLN A O 1
ATOM 1498 N N . ASP A 1 188 ? 11.172 23.594 4.262 1 95.62 188 ASP A N 1
ATOM 1499 C CA . ASP A 1 188 ? 11.383 24.531 5.371 1 95.62 188 ASP A CA 1
ATOM 1500 C C . ASP A 1 188 ? 10.18 24.547 6.305 1 95.62 188 ASP A C 1
ATOM 1502 O O . ASP A 1 188 ? 9.281 25.391 6.156 1 95.62 188 ASP A O 1
ATOM 1506 N N . THR A 1 189 ? 10.258 23.734 7.336 1 97.75 189 THR A N 1
ATOM 1507 C CA . THR A 1 189 ? 9.125 23.516 8.234 1 97.75 189 THR A CA 1
ATOM 1508 C C . THR A 1 189 ? 8.781 24.797 8.984 1 97.75 189 THR A C 1
ATOM 1510 O O . THR A 1 189 ? 7.617 25.188 9.07 1 97.75 189 THR A O 1
ATOM 1513 N N . VAL A 1 190 ? 9.742 25.5 9.5 1 97.19 190 VAL A N 1
ATOM 1514 C CA . VAL A 1 190 ? 9.539 26.719 10.289 1 97.19 190 VAL A CA 1
ATOM 1515 C C . VAL A 1 190 ? 8.883 27.797 9.422 1 97.19 190 VAL A C 1
ATOM 1517 O O . VAL A 1 190 ? 7.906 28.422 9.844 1 97.19 190 VAL A O 1
ATOM 1520 N N . SER A 1 191 ? 9.406 27.984 8.234 1 96.56 191 SER A N 1
ATOM 1521 C CA . SER A 1 191 ? 8.852 28.984 7.332 1 96.56 191 SER A CA 1
ATOM 1522 C C . SER A 1 191 ? 7.41 28.641 6.949 1 96.56 191 SER A C 1
ATOM 1524 O O . SER A 1 191 ? 6.562 29.531 6.848 1 96.56 191 SER A O 1
ATOM 1526 N N . LYS A 1 192 ? 7.164 27.359 6.711 1 97.5 192 LYS A N 1
ATOM 1527 C CA . LYS A 1 192 ? 5.812 26.922 6.367 1 97.5 192 LYS A CA 1
ATOM 1528 C C . LYS A 1 192 ? 4.836 27.234 7.5 1 97.5 192 LYS A C 1
ATOM 1530 O O . LYS A 1 192 ? 3.723 27.703 7.254 1 97.5 192 LYS A O 1
ATOM 1535 N N . ARG A 1 193 ? 5.215 26.906 8.688 1 97.88 193 ARG A N 1
ATOM 1536 C CA . ARG A 1 193 ? 4.363 27.172 9.844 1 97.88 193 ARG A CA 1
ATOM 1537 C C . ARG A 1 193 ? 3.945 28.625 9.891 1 97.88 193 ARG A C 1
ATOM 1539 O O . ARG A 1 193 ? 2.766 28.938 10.062 1 97.88 193 ARG A O 1
ATOM 1546 N N . GLU A 1 194 ? 4.875 29.516 9.719 1 96.94 194 GLU A N 1
ATOM 1547 C CA . GLU A 1 194 ? 4.605 30.953 9.805 1 96.94 194 GLU A CA 1
ATOM 1548 C C . GLU A 1 194 ? 3.725 31.406 8.648 1 96.94 194 GLU A C 1
ATOM 1550 O O . GLU A 1 194 ? 2.764 32.156 8.852 1 96.94 194 GLU A O 1
ATOM 1555 N N . SER A 1 195 ? 4.027 30.969 7.484 1 95.38 195 SER A N 1
ATOM 1556 C CA . SER A 1 195 ? 3.279 31.375 6.297 1 95.38 195 SER A CA 1
ATOM 1557 C C . SER A 1 195 ? 1.827 30.922 6.375 1 95.38 195 SER A C 1
ATOM 1559 O O . SER A 1 195 ? 0.92 31.625 5.941 1 95.38 195 SER A O 1
ATOM 1561 N N . ARG A 1 196 ? 1.594 29.781 6.941 1 97.06 196 ARG A N 1
ATOM 1562 C CA . ARG A 1 196 ? 0.273 29.156 6.918 1 97.06 196 ARG A CA 1
ATOM 1563 C C . ARG A 1 196 ? -0.664 29.828 7.922 1 97.06 196 ARG A C 1
ATOM 1565 O O . ARG A 1 196 ? -1.886 29.703 7.809 1 97.06 196 ARG A O 1
ATOM 1572 N N . LYS A 1 197 ? -0.187 30.562 8.875 1 96.62 197 LYS A N 1
ATOM 1573 C CA . LYS A 1 197 ? -1.013 31.375 9.781 1 96.62 197 LYS A CA 1
ATOM 1574 C C . LYS A 1 197 ? -1.768 32.438 9.016 1 96.62 197 LYS A C 1
ATOM 1576 O O . LYS A 1 197 ? -2.807 32.938 9.469 1 96.62 197 LYS A O 1
ATOM 1581 N N . GLU A 1 198 ? -1.241 32.75 7.902 1 94.62 198 GLU A N 1
ATOM 1582 C CA . GLU A 1 198 ? -1.762 33.906 7.172 1 94.62 198 GLU A CA 1
ATOM 1583 C C . GLU A 1 198 ? -2.988 33.531 6.348 1 94.62 198 GLU A C 1
ATOM 1585 O O . GLU A 1 198 ? -3.809 34.375 6.012 1 94.62 198 GLU A O 1
ATOM 1590 N N . TYR A 1 199 ? -3.092 32.281 5.988 1 93.88 199 TYR A N 1
ATOM 1591 C CA . TYR A 1 199 ? -4.172 32 5.043 1 93.88 199 TYR A CA 1
ATOM 1592 C C . TYR A 1 199 ? -5.047 30.859 5.523 1 93.88 199 TYR A C 1
ATOM 1594 O O . TYR A 1 199 ? -6.156 30.656 5.02 1 93.88 199 TYR A O 1
ATOM 1602 N N . LEU A 1 200 ? -4.551 30 6.449 1 96.69 200 LEU A N 1
ATOM 1603 C CA . LEU A 1 200 ? -5.387 28.906 6.941 1 96.69 200 LEU A CA 1
ATOM 1604 C C . LEU A 1 200 ? -6.445 29.438 7.91 1 96.69 200 LEU A C 1
ATOM 1606 O O . LEU A 1 200 ? -6.129 30.203 8.82 1 96.69 200 LEU A O 1
ATOM 1610 N N . PRO A 1 201 ? -7.684 29.047 7.715 1 96.56 201 PRO A N 1
ATOM 1611 C CA . PRO A 1 201 ? -8.719 29.453 8.672 1 96.56 201 PRO A CA 1
ATOM 1612 C C . PRO A 1 201 ? -8.594 28.734 10.016 1 96.56 201 PRO A C 1
ATOM 1614 O O . PRO A 1 201 ? -7.965 27.672 10.094 1 96.56 201 PRO A O 1
ATOM 1617 N N . GLN A 1 202 ? -9.227 29.344 10.969 1 96.69 202 GLN A N 1
ATOM 1618 C CA . GLN A 1 202 ? -9.375 28.609 12.227 1 96.69 202 GLN A CA 1
ATOM 1619 C C . GLN A 1 202 ? -10.227 27.359 12.047 1 96.69 202 GLN A C 1
ATOM 1621 O O . GLN A 1 202 ? -11.242 27.391 11.344 1 96.69 202 GLN A O 1
ATOM 1626 N N . TYR A 1 203 ? -9.75 26.312 12.602 1 96.94 203 TYR A N 1
ATOM 1627 C CA . TYR A 1 203 ? -10.43 25.031 12.477 1 96.94 203 TYR A CA 1
ATOM 1628 C C . TYR A 1 203 ? -10.281 24.203 13.75 1 96.94 203 TYR A C 1
ATOM 1630 O O . TYR A 1 203 ? -9.227 24.219 14.383 1 96.94 203 TYR A O 1
ATOM 1638 N N . GLU A 1 204 ? -11.406 23.547 14.133 1 96.75 204 GLU A N 1
ATOM 1639 C CA . GLU A 1 204 ? -11.383 22.578 15.227 1 96.75 204 GLU A CA 1
ATOM 1640 C C . GLU A 1 204 ? -11.695 21.172 14.727 1 96.75 204 GLU A C 1
ATOM 1642 O O . GLU A 1 204 ? -12.703 20.953 14.055 1 96.75 204 GLU A O 1
ATOM 1647 N N . LYS A 1 205 ? -10.852 20.281 15.008 1 96.38 205 LYS A N 1
ATOM 1648 C CA . LYS A 1 205 ? -11.062 18.906 14.555 1 96.38 205 LYS A CA 1
ATOM 1649 C C . LYS A 1 205 ? -12.328 18.312 15.164 1 96.38 205 LYS A C 1
ATOM 1651 O O . LYS A 1 205 ? -12.75 18.719 16.25 1 96.38 205 LYS A O 1
ATOM 1656 N N . VAL A 1 206 ? -12.875 17.344 14.492 1 95.81 206 VAL A N 1
ATOM 1657 C CA . VAL A 1 206 ? -14.094 16.656 14.922 1 95.81 206 VAL A CA 1
ATOM 1658 C C . VAL A 1 206 ? -13.766 15.664 16.031 1 95.81 206 VAL A C 1
ATOM 1660 O O . VAL A 1 206 ? -12.719 15.008 16 1 95.81 206 VAL A O 1
ATOM 1663 N N . ASP A 1 207 ? -14.734 15.531 16.938 1 94.19 207 ASP A N 1
ATOM 1664 C CA . ASP A 1 207 ? -14.57 14.562 18.016 1 94.19 207 ASP A CA 1
ATOM 1665 C C . ASP A 1 207 ? -14.445 13.141 17.469 1 94.19 207 ASP A C 1
ATOM 1667 O O . ASP A 1 207 ? -15.109 12.789 16.5 1 94.19 207 ASP A O 1
ATOM 1671 N N . GLY A 1 208 ? -13.633 12.367 18.141 1 94.88 208 GLY A N 1
ATOM 1672 C CA . GLY A 1 208 ? -13.492 10.969 17.781 1 94.88 208 GLY A CA 1
ATOM 1673 C C . GLY A 1 208 ? -12.18 10.664 17.078 1 94.88 208 GLY A C 1
ATOM 1674 O O . GLY A 1 208 ? -11.75 9.508 17.031 1 94.88 208 GLY A O 1
ATOM 1675 N N . ALA A 1 209 ? -11.633 11.68 16.422 1 96.38 209 ALA A N 1
ATOM 1676 C CA . ALA A 1 209 ? -10.297 11.492 15.867 1 96.38 209 ALA A CA 1
ATOM 1677 C C . ALA A 1 209 ? -9.234 11.531 16.969 1 96.38 209 ALA A C 1
ATOM 1679 O O . ALA A 1 209 ? -9.469 12.078 18.047 1 96.38 209 ALA A O 1
ATOM 1680 N N . ASP A 1 210 ? -8.109 10.945 16.703 1 96.56 210 ASP A N 1
ATOM 1681 C CA . ASP A 1 210 ? -6.996 11 17.641 1 96.56 210 ASP A CA 1
ATOM 1682 C C . ASP A 1 210 ? -7.426 10.5 19.016 1 96.56 210 ASP A C 1
ATOM 1684 O O . ASP A 1 210 ? -7.211 11.18 20.031 1 96.56 210 ASP A O 1
ATOM 1688 N N . GLU A 1 211 ? -7.98 9.406 19.031 1 90.88 211 GLU A N 1
ATOM 1689 C CA . GLU A 1 211 ? -8.586 8.859 20.25 1 90.88 211 GLU A CA 1
ATOM 1690 C C . GLU A 1 211 ? -7.574 8.781 21.375 1 90.88 211 GLU A C 1
ATOM 1692 O O . GLU A 1 211 ? -7.926 8.977 22.547 1 90.88 211 GLU A O 1
ATOM 1697 N N . TRP A 1 212 ? -6.383 8.523 21.109 1 90.94 212 TRP A N 1
ATOM 1698 C CA . TRP A 1 212 ? -5.34 8.391 22.125 1 90.94 212 TRP A CA 1
ATOM 1699 C C . TRP A 1 212 ? -5.25 9.648 22.984 1 90.94 212 TRP A C 1
ATOM 1701 O O . TRP A 1 212 ? -4.852 9.586 24.156 1 90.94 212 TRP A O 1
ATOM 1711 N N . GLU A 1 213 ? -5.547 10.758 22.453 1 90 213 GLU A N 1
ATOM 1712 C CA . GLU A 1 213 ? -5.43 12.023 23.172 1 90 213 GLU A CA 1
ATOM 1713 C C . GLU A 1 213 ? -6.395 12.078 24.359 1 90 213 GLU A C 1
ATOM 1715 O O . GLU A 1 213 ? -6.047 12.578 25.422 1 90 213 GLU A O 1
ATOM 1720 N N . SER A 1 214 ? -7.57 11.602 24.156 1 88.44 214 SER A N 1
ATOM 1721 C CA . SER A 1 214 ? -8.609 11.734 25.172 1 88.44 214 SER A CA 1
ATOM 1722 C C . SER A 1 214 ? -8.648 10.516 26.078 1 88.44 214 SER A C 1
ATOM 1724 O O . SER A 1 214 ? -9.047 10.617 27.25 1 88.44 214 SER A O 1
ATOM 1726 N N . THR A 1 215 ? -8.172 9.383 25.578 1 90.12 215 THR A N 1
ATOM 1727 C CA . THR A 1 215 ? -8.375 8.156 26.328 1 90.12 215 THR A CA 1
ATOM 1728 C C . THR A 1 215 ? -7.055 7.621 26.875 1 90.12 215 THR A C 1
ATOM 1730 O O . THR A 1 215 ? -7.043 6.793 27.781 1 90.12 215 THR A O 1
ATOM 1733 N N . GLY A 1 216 ? -6.016 8.039 26.25 1 90.06 216 GLY A N 1
ATOM 1734 C CA . GLY A 1 216 ? -4.727 7.449 26.578 1 90.06 216 GLY A CA 1
ATOM 1735 C C . GLY A 1 216 ? -4.562 6.043 26.047 1 90.06 216 GLY A C 1
ATOM 1736 O O . GLY A 1 216 ? -3.666 5.312 26.469 1 90.06 216 GLY A O 1
ATOM 1737 N N . ARG A 1 217 ? -5.469 5.691 25.219 1 92 217 ARG A N 1
ATOM 1738 C CA . ARG A 1 217 ? -5.434 4.344 24.656 1 92 217 ARG A CA 1
ATOM 1739 C C . ARG A 1 217 ? -5.027 4.371 23.188 1 92 217 ARG A C 1
ATOM 1741 O O . ARG A 1 217 ? -5.418 5.273 22.453 1 92 217 ARG A O 1
ATOM 1748 N N . ALA A 1 218 ? -4.203 3.348 22.859 1 94.81 218 ALA A N 1
ATOM 1749 C CA . ALA A 1 218 ? -3.734 3.191 21.484 1 94.81 218 ALA A CA 1
ATOM 1750 C C . ALA A 1 218 ? -4.215 1.871 20.891 1 94.81 218 ALA A C 1
ATOM 1752 O O . ALA A 1 218 ? -4.578 0.948 21.625 1 94.81 218 ALA A O 1
ATOM 1753 N N . VAL A 1 219 ? -4.246 1.851 19.625 1 96.19 219 VAL A N 1
ATOM 1754 C CA . VAL A 1 219 ? -4.621 0.631 18.906 1 96.19 219 VAL A CA 1
ATOM 1755 C C . VAL A 1 219 ? -3.365 -0.132 18.5 1 96.19 219 VAL A C 1
ATOM 1757 O O . VAL A 1 219 ? -2.426 0.455 17.953 1 96.19 219 VAL A O 1
ATOM 1760 N N . ARG A 1 220 ? -3.361 -1.386 18.797 1 96.69 220 ARG A N 1
ATOM 1761 C CA . ARG A 1 220 ? -2.346 -2.326 18.328 1 96.69 220 ARG A CA 1
ATOM 1762 C C . ARG A 1 220 ? -2.982 -3.49 17.578 1 96.69 220 ARG A C 1
ATOM 1764 O O . ARG A 1 220 ? -4.012 -4.023 18 1 96.69 220 ARG A O 1
ATOM 1771 N N . PHE A 1 221 ? -2.412 -3.811 16.406 1 97.31 221 PHE A N 1
ATOM 1772 C CA . PHE A 1 221 ? -2.834 -5.02 15.711 1 97.31 221 PHE A CA 1
ATOM 1773 C C . PHE A 1 221 ? -2.068 -6.234 16.219 1 97.31 221 PHE A C 1
ATOM 1775 O O . PHE A 1 221 ? -0.919 -6.457 15.836 1 97.31 221 PHE A O 1
ATOM 1782 N N . ASN A 1 222 ? -2.756 -7.004 17 1 95.88 222 ASN A N 1
ATOM 1783 C CA . ASN A 1 222 ? -2.156 -8.203 17.578 1 95.88 222 ASN A CA 1
ATOM 1784 C C . ASN A 1 222 ? -2.373 -9.422 16.688 1 95.88 222 ASN A C 1
ATOM 1786 O O . ASN A 1 222 ? -3.439 -9.578 16.094 1 95.88 222 ASN A O 1
ATOM 1790 N N . VAL A 1 223 ? -1.357 -10.281 16.672 1 96.06 223 VAL A N 1
ATOM 1791 C CA . VAL A 1 223 ? -1.429 -11.5 15.883 1 96.06 223 VAL A CA 1
ATOM 1792 C C . VAL A 1 223 ? -2.129 -12.602 16.672 1 96.06 223 VAL A C 1
ATOM 1794 O O . VAL A 1 223 ? -1.704 -12.938 17.781 1 96.06 223 VAL A O 1
ATOM 1797 N N . GLU A 1 224 ? -3.145 -13.023 16.141 1 95.06 224 GLU A N 1
ATOM 1798 C CA . GLU A 1 224 ? -3.873 -14.148 16.719 1 95.06 224 GLU A CA 1
ATOM 1799 C C . GLU A 1 224 ? -3.957 -15.32 15.742 1 95.06 224 GLU A C 1
ATOM 1801 O O . GLU A 1 224 ? -4.219 -15.125 14.555 1 95.06 224 GLU A O 1
ATOM 1806 N N . GLU A 1 225 ? -3.658 -16.484 16.281 1 93.19 225 GLU A N 1
ATOM 1807 C CA . GLU A 1 225 ? -3.867 -17.688 15.477 1 93.19 225 GLU A CA 1
ATOM 1808 C C . GLU A 1 225 ? -5.258 -18.266 15.711 1 93.19 225 GLU A C 1
ATOM 1810 O O . GLU A 1 225 ? -5.645 -18.516 16.859 1 93.19 225 GLU A O 1
ATOM 1815 N N . VAL A 1 226 ? -5.961 -18.375 14.602 1 92.75 226 VAL A N 1
ATOM 1816 C CA . VAL A 1 226 ? -7.336 -18.844 14.711 1 92.75 226 VAL A CA 1
ATOM 1817 C C . VAL A 1 226 ? -7.539 -20.047 13.797 1 92.75 226 VAL A C 1
ATOM 1819 O O . VAL A 1 226 ? -6.738 -20.297 12.891 1 92.75 226 VAL A O 1
ATOM 1822 N N . SER A 1 227 ? -8.586 -20.844 14.148 1 87.75 227 SER A N 1
ATOM 1823 C CA . SER A 1 227 ? -8.914 -21.953 13.266 1 87.75 227 SER A CA 1
ATOM 1824 C C . SER A 1 227 ? -9.422 -21.469 11.914 1 87.75 227 SER A C 1
ATOM 1826 O O . SER A 1 227 ? -10.164 -20.484 11.844 1 87.75 227 SER A O 1
ATOM 1828 N N . THR A 1 228 ? -8.859 -22.125 10.883 1 77.06 228 THR A N 1
ATOM 1829 C CA . THR A 1 228 ? -9.383 -21.781 9.57 1 77.06 228 THR A CA 1
ATOM 1830 C C . THR A 1 228 ? -10.82 -22.266 9.414 1 77.06 228 THR A C 1
ATOM 1832 O O . THR A 1 228 ? -11.164 -23.359 9.875 1 77.06 228 THR A O 1
ATOM 1835 N N . GLU A 1 229 ? -11.82 -21.469 9.352 1 61.72 229 GLU A N 1
ATOM 1836 C CA . GLU A 1 229 ? -13.211 -21.891 9.219 1 61.72 229 GLU A CA 1
ATOM 1837 C C . GLU A 1 229 ? -13.445 -22.594 7.879 1 61.72 229 GLU A C 1
ATOM 1839 O O . GLU A 1 229 ? -12.75 -22.312 6.898 1 61.72 229 GLU A O 1
ATOM 1844 N N . MET B 1 1 ? -6.469 35.781 -4.516 1 59.19 1 MET B N 1
ATOM 1845 C CA . MET B 1 1 ? -7.516 34.781 -4.711 1 59.19 1 MET B CA 1
ATOM 1846 C C . MET B 1 1 ? -8.164 34.406 -3.381 1 59.19 1 MET B C 1
ATOM 1848 O O . MET B 1 1 ? -7.469 34.25 -2.375 1 59.19 1 MET B O 1
ATOM 1852 N N . ASP B 1 2 ? -9.453 34.531 -3.299 1 70 2 ASP B N 1
ATOM 1853 C CA . ASP B 1 2 ? -10.141 34.25 -2.041 1 70 2 ASP B CA 1
ATOM 1854 C C . ASP B 1 2 ? -9.992 32.781 -1.645 1 70 2 ASP B C 1
ATOM 1856 O O . ASP B 1 2 ? -9.656 31.938 -2.479 1 70 2 ASP B O 1
ATOM 1860 N N . THR B 1 3 ? -10.047 32.406 -0.412 1 70.56 3 THR B N 1
ATOM 1861 C CA . THR B 1 3 ? -9.867 31.094 0.184 1 70.56 3 THR B CA 1
ATOM 1862 C C . THR B 1 3 ? -10.789 30.062 -0.476 1 70.56 3 THR B C 1
ATOM 1864 O O . THR B 1 3 ? -10.375 28.938 -0.728 1 70.56 3 THR B O 1
ATOM 1867 N N . GLU B 1 4 ? -11.875 30.438 -0.84 1 70.69 4 GLU B N 1
ATOM 1868 C CA . GLU B 1 4 ? -12.859 29.547 -1.43 1 70.69 4 GLU B CA 1
ATOM 1869 C C . GLU B 1 4 ? -12.453 29.125 -2.836 1 70.69 4 GLU B C 1
ATOM 1871 O O . GLU B 1 4 ? -12.625 27.953 -3.217 1 70.69 4 GLU B O 1
ATOM 1876 N N . THR B 1 5 ? -11.977 30.016 -3.598 1 74.06 5 THR B N 1
ATOM 1877 C CA . THR B 1 5 ? -11.516 29.719 -4.953 1 74.06 5 THR B CA 1
ATOM 1878 C C . THR B 1 5 ? -10.32 28.781 -4.93 1 74.06 5 THR B C 1
ATOM 1880 O O . THR B 1 5 ? -10.25 27.844 -5.73 1 74.06 5 THR B O 1
ATOM 1883 N N . LYS B 1 6 ? -9.453 29.078 -4.02 1 74.25 6 LYS B N 1
ATOM 1884 C CA . LYS B 1 6 ? -8.281 28.219 -3.869 1 74.25 6 LYS B CA 1
ATOM 1885 C C . LYS B 1 6 ? -8.695 26.781 -3.506 1 74.25 6 LYS B C 1
ATOM 1887 O O . LYS B 1 6 ? -8.164 25.828 -4.051 1 74.25 6 LYS B O 1
ATOM 1892 N N . TYR B 1 7 ? -9.656 26.703 -2.645 1 77.62 7 TYR B N 1
ATOM 1893 C CA . TYR B 1 7 ? -10.164 25.406 -2.184 1 77.62 7 TYR B CA 1
ATOM 1894 C C . TYR B 1 7 ? -10.766 24.625 -3.338 1 77.62 7 TYR B C 1
ATOM 1896 O O . TYR B 1 7 ? -10.508 23.422 -3.48 1 77.62 7 TYR B O 1
ATOM 1904 N N . SER B 1 8 ? -11.453 25.25 -4.195 1 77.56 8 SER B N 1
ATOM 1905 C CA . SER B 1 8 ? -12.125 24.594 -5.312 1 77.56 8 SER B CA 1
ATOM 1906 C C . SER B 1 8 ? -11.117 24.109 -6.348 1 77.56 8 SER B C 1
ATOM 1908 O O . SER B 1 8 ? -11.383 23.141 -7.07 1 77.56 8 SER B O 1
ATOM 1910 N N . ALA B 1 9 ? -10.008 24.719 -6.316 1 81.94 9 ALA B N 1
ATOM 1911 C CA . ALA B 1 9 ? -9 24.375 -7.32 1 81.94 9 ALA B CA 1
ATOM 1912 C C . ALA B 1 9 ? -8.344 23.031 -7.012 1 81.94 9 ALA B C 1
ATOM 1914 O O . ALA B 1 9 ? -7.832 22.359 -7.914 1 81.94 9 ALA B O 1
ATOM 1915 N N . TYR B 1 10 ? -8.477 22.609 -5.883 1 86.94 10 TYR B N 1
ATOM 1916 C CA . TYR B 1 10 ? -7.727 21.453 -5.406 1 86.94 10 TYR B CA 1
ATOM 1917 C C . TYR B 1 10 ? -8.164 20.188 -6.141 1 86.94 10 TYR B C 1
ATOM 1919 O O . TYR B 1 10 ? -7.34 19.297 -6.41 1 86.94 10 TYR B O 1
ATOM 1927 N N . HIS B 1 11 ? -9.359 20.094 -6.582 1 85.56 11 HIS B N 1
ATOM 1928 C CA . HIS B 1 11 ? -9.852 18.875 -7.203 1 85.56 11 HIS B CA 1
ATOM 1929 C C . HIS B 1 11 ? -9.938 19.016 -8.719 1 85.56 11 HIS B C 1
ATOM 1931 O O . HIS B 1 11 ? -10.461 18.141 -9.406 1 85.56 11 HIS B O 1
ATOM 1937 N N . SER B 1 12 ? -9.383 20.078 -9.188 1 85.81 12 SER B N 1
ATOM 1938 C CA . SER B 1 12 ? -9.5 20.359 -10.617 1 85.81 12 SER B CA 1
ATOM 1939 C C . SER B 1 12 ? -8.367 19.703 -11.406 1 85.81 12 SER B C 1
ATOM 1941 O O . SER B 1 12 ? -7.277 19.484 -10.867 1 85.81 12 SER B O 1
ATOM 1943 N N . ALA B 1 13 ? -8.617 19.469 -12.633 1 83.75 13 ALA B N 1
ATOM 1944 C CA . ALA B 1 13 ? -7.648 18.859 -13.539 1 83.75 13 ALA B CA 1
ATOM 1945 C C . ALA B 1 13 ? -6.414 19.75 -13.695 1 83.75 13 ALA B C 1
ATOM 1947 O O . ALA B 1 13 ? -5.285 19.25 -13.641 1 83.75 13 ALA B O 1
ATOM 1948 N N . PRO B 1 14 ? -6.586 21.031 -13.812 1 78.88 14 PRO B N 1
ATOM 1949 C CA . PRO B 1 14 ? -5.398 21.891 -13.914 1 78.88 14 PRO B CA 1
ATOM 1950 C C . PRO B 1 14 ? -4.508 21.797 -12.672 1 78.88 14 PRO B C 1
ATOM 1952 O O . PRO B 1 14 ? -3.279 21.812 -12.789 1 78.88 14 PRO B O 1
ATOM 1955 N N . TYR B 1 15 ? -5.121 21.766 -11.609 1 84.88 15 TYR B N 1
ATOM 1956 C CA . TYR B 1 15 ? -4.328 21.609 -10.398 1 84.88 15 TYR B CA 1
ATOM 1957 C C . TYR B 1 15 ? -3.547 20.312 -10.414 1 84.88 15 TYR B C 1
ATOM 1959 O O . TYR B 1 15 ? -2.369 20.281 -10.047 1 84.88 15 TYR B O 1
ATOM 1967 N N . HIS B 1 16 ? -4.227 19.234 -10.844 1 87.19 16 HIS B N 1
ATOM 1968 C CA . HIS B 1 16 ? -3.57 17.938 -10.922 1 87.19 16 HIS B CA 1
ATOM 1969 C C . HIS B 1 16 ? -2.406 17.953 -11.906 1 87.19 16 HIS B C 1
ATOM 1971 O O . HIS B 1 16 ? -1.325 17.438 -11.609 1 87.19 16 HIS B O 1
ATOM 1977 N N . ALA B 1 17 ? -2.633 18.594 -12.969 1 82.06 17 ALA B N 1
ATOM 1978 C CA . ALA B 1 17 ? -1.594 18.688 -13.984 1 82.06 17 ALA B CA 1
ATOM 1979 C C . ALA B 1 17 ? -0.406 19.5 -13.492 1 82.06 17 ALA B C 1
ATOM 1981 O O . ALA B 1 17 ? 0.749 19.125 -13.711 1 82.06 17 ALA B O 1
ATOM 1982 N N . ALA B 1 18 ? -0.67 20.562 -12.852 1 81.81 18 ALA B N 1
ATOM 1983 C CA . ALA B 1 18 ? 0.392 21.391 -12.273 1 81.81 18 ALA B CA 1
ATOM 1984 C C . ALA B 1 18 ? 1.161 20.609 -11.203 1 81.81 18 ALA B C 1
ATOM 1986 O O . ALA B 1 18 ? 2.385 20.734 -11.109 1 81.81 18 ALA B O 1
ATOM 1987 N N . GLY B 1 19 ? 0.426 19.922 -10.492 1 83.06 19 GLY B N 1
ATOM 1988 C CA . GLY B 1 19 ? 1.053 19.109 -9.461 1 83.06 19 GLY B CA 1
ATOM 1989 C C . GLY B 1 19 ? 2.055 18.109 -10.008 1 83.06 19 GLY B C 1
ATOM 1990 O O . GLY B 1 19 ? 3.207 18.078 -9.57 1 83.06 19 GLY B O 1
ATOM 1991 N N . THR B 1 20 ? 1.673 17.438 -11.055 1 87.06 20 THR B N 1
ATOM 1992 C CA . THR B 1 20 ? 2.531 16.406 -11.617 1 87.06 20 THR B CA 1
ATOM 1993 C C . THR B 1 20 ? 3.781 17.016 -12.242 1 87.06 20 THR B C 1
ATOM 1995 O O . THR B 1 20 ? 4.824 16.375 -12.32 1 87.06 20 THR B O 1
ATOM 1998 N N . ALA B 1 21 ? 3.672 18.281 -12.57 1 86.5 21 ALA B N 1
ATOM 1999 C CA . ALA B 1 21 ? 4.805 18.938 -13.219 1 86.5 21 ALA B CA 1
ATOM 2000 C C . ALA B 1 21 ? 5.855 19.344 -12.195 1 86.5 21 ALA B C 1
ATOM 2002 O O . ALA B 1 21 ? 7.051 19.375 -12.5 1 86.5 21 ALA B O 1
ATOM 2003 N N . ILE B 1 22 ? 5.457 19.578 -11.055 1 89.31 22 ILE B N 1
ATOM 2004 C CA . ILE B 1 22 ? 6.414 20.188 -10.141 1 89.31 22 ILE B CA 1
ATOM 2005 C C . ILE B 1 22 ? 6.777 19.203 -9.031 1 89.31 22 ILE B C 1
ATOM 2007 O O . ILE B 1 22 ? 7.77 19.406 -8.32 1 89.31 22 ILE B O 1
ATOM 2011 N N . MET B 1 23 ? 6.066 18.203 -8.82 1 92.75 23 MET B N 1
ATOM 2012 C CA . MET B 1 23 ? 6.324 17.25 -7.738 1 92.75 23 MET B CA 1
ATOM 2013 C C . MET B 1 23 ? 7.137 16.062 -8.242 1 92.75 23 MET B C 1
ATOM 2015 O O . MET B 1 23 ? 7.152 15.773 -9.438 1 92.75 23 MET B O 1
ATOM 2019 N N . SER B 1 24 ? 7.832 15.43 -7.324 1 93.12 24 SER B N 1
ATOM 2020 C CA . SER B 1 24 ? 8.656 14.273 -7.668 1 93.12 24 SER B CA 1
ATOM 2021 C C . SER B 1 24 ? 7.887 12.969 -7.48 1 93.12 24 SER B C 1
ATOM 2023 O O . SER B 1 24 ? 7.18 12.797 -6.484 1 93.12 24 SER B O 1
ATOM 2025 N N . PHE B 1 25 ? 8.07 12.008 -8.477 1 96.38 25 PHE B N 1
ATOM 2026 C CA . PHE B 1 25 ? 7.352 10.734 -8.445 1 96.38 25 PHE B CA 1
ATOM 2027 C C . PHE B 1 25 ? 8.297 9.57 -8.711 1 96.38 25 PHE B C 1
ATOM 2029 O O . PHE B 1 25 ? 7.891 8.562 -9.289 1 96.38 25 PHE B O 1
ATOM 2036 N N . LYS B 1 26 ? 9.523 9.641 -8.305 1 96.12 26 LYS B N 1
ATOM 2037 C CA . LYS B 1 26 ? 10.57 8.688 -8.656 1 96.12 26 LYS B CA 1
ATOM 2038 C C . LYS B 1 26 ? 10.195 7.273 -8.242 1 96.12 26 LYS B C 1
ATOM 2040 O O . LYS B 1 26 ? 10.281 6.34 -9.047 1 96.12 26 LYS B O 1
ATOM 2045 N N . PRO B 1 27 ? 9.719 7.055 -6.941 1 97.56 27 PRO B N 1
ATOM 2046 C CA . PRO B 1 27 ? 9.352 5.684 -6.582 1 97.56 27 PRO B CA 1
ATOM 2047 C C . PRO B 1 27 ? 8.211 5.133 -7.438 1 97.56 27 PRO B C 1
ATOM 2049 O O . PRO B 1 27 ? 8.227 3.955 -7.805 1 97.56 27 PRO B O 1
ATOM 2052 N N . ILE B 1 28 ? 7.246 5.93 -7.793 1 97.62 28 ILE B N 1
ATOM 2053 C CA . ILE B 1 28 ? 6.09 5.52 -8.586 1 97.62 28 ILE B CA 1
ATOM 2054 C C . ILE B 1 28 ? 6.527 5.188 -10.008 1 97.62 28 ILE B C 1
ATOM 2056 O O . ILE B 1 28 ? 6.074 4.199 -10.586 1 97.62 28 ILE B O 1
ATOM 2060 N N . ASN B 1 29 ? 7.453 5.996 -10.539 1 94.94 29 ASN B N 1
ATOM 2061 C CA . ASN B 1 29 ? 7.926 5.824 -11.906 1 94.94 29 ASN B CA 1
ATOM 2062 C C . ASN B 1 29 ? 8.812 4.586 -12.039 1 94.94 29 ASN B C 1
ATOM 2064 O O . ASN B 1 29 ? 9.094 4.141 -13.156 1 94.94 29 ASN B O 1
ATOM 2068 N N . ALA B 1 30 ? 9.203 4.023 -10.93 1 95.44 30 ALA B N 1
ATOM 2069 C CA . ALA B 1 30 ? 10.055 2.838 -10.953 1 95.44 30 ALA B CA 1
ATOM 2070 C C . ALA B 1 30 ? 9.227 1.565 -11.086 1 95.44 30 ALA B C 1
ATOM 2072 O O . ALA B 1 30 ? 9.766 0.48 -11.305 1 95.44 30 ALA B O 1
ATOM 2073 N N . ILE B 1 31 ? 7.91 1.642 -10.922 1 96.88 31 ILE B N 1
ATOM 2074 C CA . ILE B 1 31 ? 7.016 0.502 -11.086 1 96.88 31 ILE B CA 1
ATOM 2075 C C . ILE B 1 31 ? 6.988 0.075 -12.555 1 96.88 31 ILE B C 1
ATOM 2077 O O . ILE B 1 31 ? 6.781 0.902 -13.445 1 96.88 31 ILE B O 1
ATOM 2081 N N . HIS B 1 32 ? 7.168 -1.298 -12.812 1 95.62 32 HIS B N 1
ATOM 2082 C CA . HIS B 1 32 ? 7.336 -1.688 -14.211 1 95.62 32 HIS B CA 1
ATOM 2083 C C . HIS B 1 32 ? 6.664 -3.029 -14.492 1 95.62 32 HIS B C 1
ATOM 2085 O O . HIS B 1 32 ? 6.883 -3.629 -15.547 1 95.62 32 HIS B O 1
ATOM 2091 N N . GLN B 1 33 ? 5.977 -3.541 -13.586 1 96.88 33 GLN B N 1
ATOM 2092 C CA . GLN B 1 33 ? 5.305 -4.82 -13.789 1 96.88 33 GLN B CA 1
ATOM 2093 C C . GLN B 1 33 ? 3.873 -4.781 -13.266 1 96.88 33 GLN B C 1
ATOM 2095 O O . GLN B 1 33 ? 3.619 -4.238 -12.188 1 96.88 33 GLN B O 1
ATOM 2100 N N . HIS B 1 34 ? 2.969 -5.34 -14.016 1 97.81 34 HIS B N 1
ATOM 2101 C CA . HIS B 1 34 ? 1.566 -5.484 -13.641 1 97.81 34 HIS B CA 1
ATOM 2102 C C . HIS B 1 34 ? 1.123 -6.941 -13.703 1 97.81 34 HIS B C 1
ATOM 2104 O O . HIS B 1 34 ? 1.086 -7.535 -14.789 1 97.81 34 HIS B O 1
ATOM 2110 N N . LEU B 1 35 ? 0.815 -7.512 -12.539 1 98.06 35 LEU B N 1
ATOM 2111 C CA . LEU B 1 35 ? 0.319 -8.875 -12.398 1 98.06 35 LEU B CA 1
ATOM 2112 C C . LEU B 1 35 ? -1.113 -8.883 -11.875 1 98.06 35 LEU B C 1
ATOM 2114 O O . LEU B 1 35 ? -1.487 -8.023 -11.07 1 98.06 35 LEU B O 1
ATOM 2118 N N . CYS B 1 36 ? -1.858 -9.789 -12.336 1 98.25 36 CYS B N 1
ATOM 2119 C CA . CYS B 1 36 ? -3.213 -9.992 -11.844 1 98.25 36 CYS B CA 1
ATOM 2120 C C . CYS B 1 36 ? -3.373 -11.398 -11.273 1 98.25 36 CYS B C 1
ATOM 2122 O O . CYS B 1 36 ? -2.969 -12.383 -11.898 1 98.25 36 CYS B O 1
ATOM 2124 N N . ALA B 1 37 ? -3.926 -11.469 -10.125 1 98.5 37 ALA B N 1
ATOM 2125 C CA . ALA B 1 37 ? -4.18 -12.727 -9.43 1 98.5 37 ALA B CA 1
ATOM 2126 C C . ALA B 1 37 ? -5.363 -12.594 -8.477 1 98.5 37 ALA B C 1
ATOM 2128 O O . ALA B 1 37 ? -6.262 -11.773 -8.695 1 98.5 37 ALA B O 1
ATOM 2129 N N . PHE B 1 38 ? -5.488 -13.594 -7.57 1 98.75 38 PHE B N 1
ATOM 2130 C CA . PHE B 1 38 ? -6.52 -13.609 -6.543 1 98.75 38 PHE B CA 1
ATOM 2131 C C . PHE B 1 38 ? -5.91 -13.859 -5.168 1 98.75 38 PHE B C 1
ATOM 2133 O O . PHE B 1 38 ? -4.941 -14.609 -5.039 1 98.75 38 PHE B O 1
ATOM 2140 N N . HIS B 1 39 ? -6.469 -13.188 -4.23 1 98.62 39 HIS B N 1
ATOM 2141 C CA . HIS B 1 39 ? -6.125 -13.414 -2.832 1 98.62 39 HIS B CA 1
ATOM 2142 C C . HIS B 1 39 ? -7.312 -13.977 -2.057 1 98.62 39 HIS B C 1
ATOM 2144 O O . HIS B 1 39 ? -8.461 -13.781 -2.455 1 98.62 39 HIS B O 1
ATOM 2150 N N . VAL B 1 40 ? -7.008 -14.633 -1.034 1 98 40 VAL B N 1
ATOM 2151 C CA . VAL B 1 40 ? -8.016 -15.117 -0.095 1 98 40 VAL B CA 1
ATOM 2152 C C . VAL B 1 40 ? -7.629 -14.719 1.327 1 98 40 VAL B C 1
ATOM 2154 O O . VAL B 1 40 ? -6.445 -14.672 1.667 1 98 40 VAL B O 1
ATOM 2157 N N . TYR B 1 41 ? -8.656 -14.383 2.117 1 97.69 41 TYR B N 1
ATOM 2158 C CA . TYR B 1 41 ? -8.383 -13.984 3.494 1 97.69 41 TYR B CA 1
ATOM 2159 C C . TYR B 1 41 ? -7.793 -15.141 4.289 1 97.69 41 TYR B C 1
ATOM 2161 O O . TYR B 1 41 ? -8.281 -16.266 4.203 1 97.69 41 TYR B O 1
ATOM 2169 N N . SER B 1 42 ? -6.773 -14.867 5.09 1 97.44 42 SER B N 1
ATOM 2170 C CA . SER B 1 42 ? -6.148 -15.906 5.902 1 97.44 42 SER B CA 1
ATOM 2171 C C . SER B 1 42 ? -7.168 -16.594 6.809 1 97.44 42 SER B C 1
ATOM 2173 O O . SER B 1 42 ? -7.234 -17.812 6.863 1 97.44 42 SER B O 1
ATOM 2175 N N . GLN B 1 43 ? -8.016 -15.805 7.484 1 95.12 43 GLN B N 1
ATOM 2176 C CA . GLN B 1 43 ? -8.875 -16.344 8.531 1 95.12 43 GLN B CA 1
ATOM 2177 C C . GLN B 1 43 ? -10.234 -16.75 7.965 1 95.12 43 GLN B C 1
ATOM 2179 O O . GLN B 1 43 ? -11.062 -17.328 8.672 1 95.12 43 GLN B O 1
ATOM 2184 N N . ASP B 1 44 ? -10.523 -16.484 6.738 1 94.69 44 ASP B N 1
ATOM 2185 C CA . ASP B 1 44 ? -11.773 -16.844 6.078 1 94.69 44 ASP B CA 1
ATOM 2186 C C . ASP B 1 44 ? -11.539 -17.203 4.617 1 94.69 44 ASP B C 1
ATOM 2188 O O . ASP B 1 44 ? -11.695 -16.359 3.729 1 94.69 44 ASP B O 1
ATOM 2192 N N . ARG B 1 45 ? -11.406 -18.422 4.336 1 93.44 45 ARG B N 1
ATOM 2193 C CA . ARG B 1 45 ? -10.969 -18.891 3.027 1 93.44 45 ARG B CA 1
ATOM 2194 C C . ARG B 1 45 ? -12.141 -18.953 2.049 1 93.44 45 ARG B C 1
ATOM 2196 O O . ARG B 1 45 ? -11.984 -19.438 0.926 1 93.44 45 ARG B O 1
ATOM 2203 N N . SER B 1 46 ? -13.289 -18.547 2.473 1 94.88 46 SER B N 1
ATOM 2204 C CA . SER B 1 46 ? -14.422 -18.453 1.562 1 94.88 46 SER B CA 1
ATOM 2205 C C . SER B 1 46 ? -14.492 -17.094 0.9 1 94.88 46 SER B C 1
ATOM 2207 O O . SER B 1 46 ? -15.289 -16.875 -0.019 1 94.88 46 SER B O 1
ATOM 2209 N N . ARG B 1 47 ? -13.703 -16.156 1.344 1 97.06 47 ARG B N 1
ATOM 2210 C CA . ARG B 1 47 ? -13.711 -14.797 0.832 1 97.06 47 ARG B CA 1
ATOM 2211 C C . ARG B 1 47 ? -12.508 -14.539 -0.072 1 97.06 47 ARG B C 1
ATOM 2213 O O . ARG B 1 47 ? -11.367 -14.594 0.377 1 97.06 47 ARG B O 1
ATOM 2220 N N . HIS B 1 48 ? -12.836 -14.266 -1.312 1 98.31 48 HIS B N 1
ATOM 2221 C CA . HIS B 1 48 ? -11.828 -14.125 -2.357 1 98.31 48 HIS B CA 1
ATOM 2222 C C . HIS B 1 48 ? -11.828 -12.719 -2.939 1 98.31 48 HIS B C 1
ATOM 2224 O O . HIS B 1 48 ? -12.883 -12.086 -3.055 1 98.31 48 HIS B O 1
ATOM 2230 N N . VAL B 1 49 ? -10.633 -12.242 -3.326 1 98.56 49 VAL B N 1
ATOM 2231 C CA . VAL B 1 49 ? -10.5 -10.891 -3.859 1 98.56 49 VAL B CA 1
ATOM 2232 C C . VAL B 1 49 ? -9.594 -10.906 -5.086 1 98.56 49 VAL B C 1
ATOM 2234 O O . VAL B 1 49 ? -8.484 -11.445 -5.039 1 98.56 49 VAL B O 1
ATOM 2237 N N . GLU B 1 50 ? -10.117 -10.391 -6.234 1 98.62 50 GLU B N 1
ATOM 2238 C CA . GLU B 1 50 ? -9.25 -10.117 -7.371 1 98.62 50 GLU B CA 1
ATOM 2239 C C . GLU B 1 50 ? -8.234 -9.031 -7.043 1 98.62 50 GLU B C 1
ATOM 2241 O O . GLU B 1 50 ? -8.57 -8.031 -6.402 1 98.62 50 GLU B O 1
ATOM 2246 N N . ALA B 1 51 ? -7.012 -9.266 -7.438 1 98.75 51 ALA B N 1
ATOM 2247 C CA . ALA B 1 51 ? -5.945 -8.359 -7.012 1 98.75 51 ALA B CA 1
ATOM 2248 C C . ALA B 1 51 ? -5.012 -8.031 -8.172 1 98.75 51 ALA B C 1
ATOM 2250 O O . ALA B 1 51 ? -4.406 -8.93 -8.758 1 98.75 51 ALA B O 1
ATOM 2251 N N . HIS B 1 52 ? -4.898 -6.766 -8.492 1 98.81 52 HIS B N 1
ATOM 2252 C CA . HIS B 1 52 ? -3.955 -6.246 -9.477 1 98.81 52 HIS B CA 1
ATOM 2253 C C . HIS B 1 52 ? -2.709 -5.68 -8.805 1 98.81 52 HIS B C 1
ATOM 2255 O O . HIS B 1 52 ? -2.799 -4.734 -8.016 1 98.81 52 HIS B O 1
ATOM 2261 N N . HIS B 1 53 ? -1.554 -6.348 -9.141 1 98.75 53 HIS B N 1
ATOM 2262 C CA . HIS B 1 53 ? -0.272 -6.023 -8.523 1 98.75 53 HIS B CA 1
ATOM 2263 C C . HIS B 1 53 ? 0.565 -5.129 -9.43 1 98.75 53 HIS B C 1
ATOM 2265 O O . HIS B 1 53 ? 0.87 -5.5 -10.57 1 98.75 53 HIS B O 1
ATOM 2271 N N . TYR B 1 54 ? 0.92 -4.035 -8.945 1 98.69 54 TYR B N 1
ATOM 2272 C CA . TYR B 1 54 ? 1.894 -3.168 -9.602 1 98.69 54 TYR B CA 1
ATOM 2273 C C . TYR B 1 54 ? 3.221 -3.176 -8.852 1 98.69 54 TYR B C 1
ATOM 2275 O O . TYR B 1 54 ? 3.32 -2.637 -7.746 1 98.69 54 TYR B O 1
ATOM 2283 N N . CYS B 1 55 ? 4.258 -3.709 -9.531 1 98.06 55 CYS B N 1
ATOM 2284 C CA . CYS B 1 55 ? 5.43 -4.133 -8.773 1 98.06 55 CYS B CA 1
ATOM 2285 C C . CYS B 1 55 ? 6.68 -3.398 -9.25 1 98.06 55 CYS B C 1
ATOM 2287 O O . CYS B 1 55 ? 6.832 -3.125 -10.438 1 98.06 55 CYS B O 1
ATOM 2289 N N . GLN B 1 56 ? 7.43 -3.111 -8.305 1 97.19 56 GLN B N 1
ATOM 2290 C CA . GLN B 1 56 ? 8.828 -2.734 -8.492 1 97.19 56 GLN B CA 1
ATOM 2291 C C . GLN B 1 56 ? 9.766 -3.783 -7.898 1 97.19 56 GLN B C 1
ATOM 2293 O O . GLN B 1 56 ? 9.516 -4.297 -6.805 1 97.19 56 GLN B O 1
ATOM 2298 N N . HIS B 1 57 ? 10.812 -4.16 -8.688 1 95.44 57 HIS B N 1
ATOM 2299 C CA . HIS B 1 57 ? 11.859 -5.023 -8.156 1 95.44 57 HIS B CA 1
ATOM 2300 C C . HIS B 1 57 ? 12.906 -4.215 -7.391 1 95.44 57 HIS B C 1
ATOM 2302 O O . HIS B 1 57 ? 13.875 -3.732 -7.973 1 95.44 57 HIS B O 1
ATOM 2308 N N . LEU B 1 58 ? 12.68 -4.102 -6.102 1 95 58 LEU B N 1
ATOM 2309 C CA . LEU B 1 58 ? 13.625 -3.355 -5.27 1 95 58 LEU B CA 1
ATOM 2310 C C . LEU B 1 58 ? 15.016 -3.971 -5.344 1 95 58 LEU B C 1
ATOM 2312 O O . LEU B 1 58 ? 16.016 -3.25 -5.395 1 95 58 LEU B O 1
ATOM 2316 N N . SER B 1 59 ? 15.102 -5.266 -5.375 1 94.81 59 SER B N 1
ATOM 2317 C CA . SER B 1 59 ? 16.281 -6.086 -5.648 1 94.81 59 SER B CA 1
ATOM 2318 C C . SER B 1 59 ? 15.883 -7.418 -6.281 1 94.81 59 SER B C 1
ATOM 2320 O O . SER B 1 59 ? 14.703 -7.695 -6.477 1 94.81 59 SER B O 1
ATOM 2322 N N . ALA B 1 60 ? 16.906 -8.188 -6.594 1 93.5 60 ALA B N 1
ATOM 2323 C CA . ALA B 1 60 ? 16.609 -9.516 -7.117 1 93.5 60 ALA B CA 1
ATOM 2324 C C . ALA B 1 60 ? 15.883 -10.367 -6.078 1 93.5 60 ALA B C 1
ATOM 2326 O O . ALA B 1 60 ? 15.148 -11.289 -6.434 1 93.5 60 ALA B O 1
ATOM 2327 N N . ASP B 1 61 ? 16 -9.969 -4.812 1 97.38 61 ASP B N 1
ATOM 2328 C CA . ASP B 1 61 ? 15.492 -10.836 -3.754 1 97.38 61 ASP B CA 1
ATOM 2329 C C . ASP B 1 61 ? 14.219 -10.258 -3.137 1 97.38 61 ASP B C 1
ATOM 2331 O O . ASP B 1 61 ? 13.625 -10.867 -2.252 1 97.38 61 ASP B O 1
ATOM 2335 N N . LEU B 1 62 ? 13.844 -9.078 -3.574 1 98.38 62 LEU B N 1
ATOM 2336 C CA . LEU B 1 62 ? 12.711 -8.43 -2.924 1 98.38 62 LEU B CA 1
ATOM 2337 C C . LEU B 1 62 ? 11.938 -7.559 -3.912 1 98.38 62 LEU B C 1
ATOM 2339 O O . LEU B 1 62 ? 12.461 -6.551 -4.395 1 98.38 62 LEU B O 1
ATOM 2343 N N . HIS B 1 63 ? 10.695 -7.965 -4.203 1 98.31 63 HIS B N 1
ATOM 2344 C CA . HIS B 1 63 ? 9.727 -7.152 -4.93 1 98.31 63 HIS B CA 1
ATOM 2345 C C . HIS B 1 63 ? 8.734 -6.496 -3.973 1 98.31 63 HIS B C 1
ATOM 2347 O O . HIS B 1 63 ? 8.359 -7.086 -2.957 1 98.31 63 HIS B O 1
ATOM 2353 N N . GLN B 1 64 ? 8.422 -5.324 -4.27 1 98.81 64 GLN B N 1
ATOM 2354 C CA . GLN B 1 64 ? 7.332 -4.648 -3.574 1 98.81 64 GLN B CA 1
ATOM 2355 C C . GLN B 1 64 ? 6.219 -4.254 -4.539 1 98.81 64 GLN B C 1
ATOM 2357 O O . GLN B 1 64 ? 6.477 -3.615 -5.562 1 98.81 64 GLN B O 1
ATOM 2362 N N . CYS B 1 65 ? 4.961 -4.617 -4.168 1 98.88 65 CYS B N 1
ATOM 2363 C CA . CYS B 1 65 ? 3.828 -4.457 -5.074 1 98.88 65 CYS B CA 1
ATOM 2364 C C . CYS B 1 65 ? 2.691 -3.703 -4.395 1 98.88 65 CYS B C 1
ATOM 2366 O O . CYS B 1 65 ? 2.32 -4.016 -3.264 1 98.88 65 CYS B O 1
ATOM 2368 N N . ILE B 1 66 ? 2.188 -2.742 -5.133 1 98.88 66 ILE B N 1
ATOM 2369 C CA . ILE B 1 66 ? 0.955 -2.051 -4.766 1 98.88 66 ILE B CA 1
ATOM 2370 C C . ILE B 1 66 ? -0.245 -2.801 -5.34 1 98.88 66 ILE B C 1
ATOM 2372 O O . ILE B 1 66 ? -0.238 -3.193 -6.508 1 98.88 66 ILE B O 1
ATOM 2376 N N . ILE B 1 67 ? -1.298 -2.977 -4.5 1 98.94 67 ILE B N 1
ATOM 2377 C CA . ILE B 1 67 ? -2.408 -3.807 -4.953 1 98.94 67 ILE B CA 1
ATOM 2378 C C . ILE B 1 67 ? -3.664 -2.951 -5.105 1 98.94 67 ILE B C 1
ATOM 2380 O O . ILE B 1 67 ? -4.07 -2.26 -4.168 1 98.94 67 ILE B O 1
ATOM 2384 N N . TYR B 1 68 ? -4.219 -3.008 -6.242 1 98.88 68 TYR B N 1
ATOM 2385 C CA . TYR B 1 68 ? -5.523 -2.432 -6.547 1 98.88 68 TYR B CA 1
ATOM 2386 C C . TYR B 1 68 ? -6.555 -3.521 -6.816 1 98.88 68 TYR B C 1
ATOM 2388 O O . TYR B 1 68 ? -6.195 -4.652 -7.148 1 98.88 68 TYR B O 1
ATOM 2396 N N . ASP B 1 69 ? -7.832 -3.166 -6.703 1 98.62 69 ASP B N 1
ATOM 2397 C CA . ASP B 1 69 ? -8.883 -4.152 -6.918 1 98.62 69 ASP B CA 1
ATOM 2398 C C . ASP B 1 69 ? -9.242 -4.262 -8.398 1 98.62 69 ASP B C 1
ATOM 2400 O O . ASP B 1 69 ? -10.039 -5.121 -8.789 1 98.62 69 ASP B O 1
ATOM 2404 N N . SER B 1 70 ? -8.742 -3.389 -9.211 1 97.94 70 SER B N 1
ATOM 2405 C CA . SER B 1 70 ? -8.953 -3.414 -10.656 1 97.94 70 SER B CA 1
ATOM 2406 C C . SER B 1 70 ? -7.871 -2.625 -11.383 1 97.94 70 SER B C 1
ATOM 2408 O O . SER B 1 70 ? -6.984 -2.047 -10.758 1 97.94 70 SER B O 1
ATOM 2410 N N . ASP B 1 71 ? -7.945 -2.697 -12.695 1 96.69 71 ASP B N 1
ATOM 2411 C CA . ASP B 1 71 ? -7.043 -1.926 -13.539 1 96.69 71 ASP B CA 1
ATOM 2412 C C . ASP B 1 71 ? -7.723 -0.662 -14.062 1 96.69 71 ASP B C 1
ATOM 2414 O O . ASP B 1 71 ? -7.273 -0.064 -15.039 1 96.69 71 ASP B O 1
ATOM 2418 N N . LYS B 1 72 ? -8.773 -0.245 -13.484 1 96.81 72 LYS B N 1
ATOM 2419 C CA . LYS B 1 72 ? -9.508 0.939 -13.93 1 96.81 72 LYS B CA 1
ATOM 2420 C C . LYS B 1 72 ? -8.953 2.201 -13.273 1 96.81 72 LYS B C 1
ATOM 2422 O O . LYS B 1 72 ? -8.195 2.125 -12.297 1 96.81 72 LYS B O 1
ATOM 2427 N N . LEU B 1 73 ? -9.305 3.33 -13.805 1 94.25 73 LEU B N 1
ATOM 2428 C CA . LEU B 1 73 ? -8.844 4.613 -13.289 1 94.25 73 LEU B CA 1
ATOM 2429 C C . LEU B 1 73 ? -9.391 4.855 -11.883 1 94.25 73 LEU B C 1
ATOM 2431 O O . LEU B 1 73 ? -8.75 5.539 -11.078 1 94.25 73 LEU B O 1
ATOM 2435 N N . ASP B 1 74 ? -10.5 4.34 -11.594 1 94.94 74 ASP B N 1
ATOM 2436 C CA . ASP B 1 74 ? -11.109 4.535 -10.281 1 94.94 74 ASP B CA 1
ATOM 2437 C C . ASP B 1 74 ? -10.875 3.32 -9.383 1 94.94 74 ASP B C 1
ATOM 2439 O O . ASP B 1 74 ? -11.68 3.045 -8.484 1 94.94 74 ASP B O 1
ATOM 2443 N N . ALA B 1 75 ? -9.797 2.58 -9.75 1 98.44 75 ALA B N 1
ATOM 2444 C CA . ALA B 1 75 ? -9.477 1.401 -8.953 1 98.44 75 ALA B CA 1
ATOM 2445 C C . ALA B 1 75 ? -9.219 1.777 -7.496 1 98.44 75 ALA B C 1
ATOM 2447 O O . ALA B 1 75 ? -8.633 2.824 -7.211 1 98.44 75 ALA B O 1
ATOM 2448 N N . ARG B 1 76 ? -9.672 0.979 -6.547 1 98.75 76 ARG B N 1
ATOM 2449 C CA . ARG B 1 76 ? -9.414 1.142 -5.121 1 98.75 76 ARG B CA 1
ATOM 2450 C C . ARG B 1 76 ? -8.062 0.545 -4.738 1 98.75 76 ARG B C 1
ATOM 2452 O O . ARG B 1 76 ? -7.75 -0.586 -5.117 1 98.75 76 ARG B O 1
ATOM 2459 N N . LEU B 1 77 ? -7.27 1.337 -4.043 1 98.88 77 LEU B N 1
ATOM 2460 C CA . LEU B 1 77 ? -6.016 0.889 -3.443 1 98.88 77 LEU B CA 1
ATOM 2461 C C . LEU B 1 77 ? -6.285 0.017 -2.221 1 98.88 77 LEU B C 1
ATOM 2463 O O . LEU B 1 77 ? -6.707 0.518 -1.177 1 98.88 77 LEU B O 1
ATOM 2467 N N . ILE B 1 78 ? -5.906 -1.351 -2.297 1 98.94 78 ILE B N 1
ATOM 2468 C CA . ILE B 1 78 ? -6.504 -2.191 -1.265 1 98.94 78 ILE B CA 1
ATOM 2469 C C . ILE B 1 78 ? -5.406 -2.844 -0.429 1 98.94 78 ILE B C 1
ATOM 2471 O O . ILE B 1 78 ? -5.676 -3.402 0.637 1 98.94 78 ILE B O 1
ATOM 2475 N N . GLY B 1 79 ? -4.164 -2.797 -0.959 1 98.88 79 GLY B N 1
ATOM 2476 C CA . GLY B 1 79 ? -3.17 -3.48 -0.149 1 98.88 79 GLY B CA 1
ATOM 2477 C C . GLY B 1 79 ? -1.769 -3.395 -0.725 1 98.88 79 GLY B C 1
ATOM 2478 O O . GLY B 1 79 ? -1.525 -2.641 -1.669 1 98.88 79 GLY B O 1
ATOM 2479 N N . ILE B 1 80 ? -0.851 -4.102 -0.016 1 98.94 80 ILE B N 1
ATOM 2480 C CA . ILE B 1 80 ? 0.557 -4.219 -0.382 1 98.94 80 ILE B CA 1
ATOM 2481 C C . ILE B 1 80 ? 0.992 -5.68 -0.303 1 98.94 80 ILE B C 1
ATOM 2483 O O . ILE B 1 80 ? 0.557 -6.414 0.586 1 98.94 80 ILE B O 1
ATOM 2487 N N . GLU B 1 81 ? 1.852 -6.051 -1.261 1 98.94 81 GLU B N 1
ATOM 2488 C CA . GLU B 1 81 ? 2.502 -7.355 -1.188 1 98.94 81 GLU B CA 1
ATOM 2489 C C . GLU B 1 81 ? 4.012 -7.23 -1.368 1 98.94 81 GLU B C 1
ATOM 2491 O O . GLU B 1 81 ? 4.48 -6.531 -2.27 1 98.94 81 GLU B O 1
ATOM 2496 N N . TYR B 1 82 ? 4.672 -7.879 -0.456 1 98.94 82 TYR B N 1
ATOM 2497 C CA . TYR B 1 82 ? 6.105 -8.109 -0.617 1 98.94 82 TYR B CA 1
ATOM 2498 C C . TYR B 1 82 ? 6.383 -9.523 -1.113 1 98.94 82 TYR B C 1
ATOM 2500 O O . TYR B 1 82 ? 5.785 -10.484 -0.625 1 98.94 82 TYR B O 1
ATOM 2508 N N . ILE B 1 83 ? 7.254 -9.633 -2.088 1 98.88 83 ILE B N 1
ATOM 2509 C CA . ILE B 1 83 ? 7.633 -10.922 -2.658 1 98.88 83 ILE B CA 1
ATOM 2510 C C . ILE B 1 83 ? 9.133 -11.141 -2.486 1 98.88 83 ILE B C 1
ATOM 2512 O O . ILE B 1 83 ? 9.938 -10.289 -2.883 1 98.88 83 ILE B O 1
ATOM 2516 N N . VAL B 1 84 ? 9.516 -12.266 -1.914 1 98.88 84 VAL B N 1
ATOM 2517 C CA . VAL B 1 84 ? 10.938 -12.531 -1.685 1 98.88 84 VAL B CA 1
ATOM 2518 C C . VAL B 1 84 ? 11.344 -13.828 -2.377 1 98.88 84 VAL B C 1
ATOM 2520 O O . VAL B 1 84 ? 10.5 -14.688 -2.639 1 98.88 84 VAL B O 1
ATOM 2523 N N . SER B 1 85 ? 12.609 -13.898 -2.664 1 98.38 85 SER B N 1
ATOM 2524 C CA . SER B 1 85 ? 13.172 -15.117 -3.229 1 98.38 85 SER B CA 1
ATOM 2525 C C . SER B 1 85 ? 13.102 -16.281 -2.236 1 98.38 85 SER B C 1
ATOM 2527 O O . SER B 1 85 ? 12.906 -16.062 -1.038 1 98.38 85 SER B O 1
ATOM 2529 N N . GLU B 1 86 ? 13.289 -17.453 -2.764 1 98.44 86 GLU B N 1
ATOM 2530 C CA . GLU B 1 86 ? 13.344 -18.641 -1.924 1 98.44 86 GLU B CA 1
ATOM 2531 C C . GLU B 1 86 ? 14.445 -18.531 -0.878 1 98.44 86 GLU B C 1
ATOM 2533 O O . GLU B 1 86 ? 14.273 -18.953 0.267 1 98.44 86 GLU B O 1
ATOM 2538 N N . GLU B 1 87 ? 15.578 -17.984 -1.278 1 98.25 87 GLU B N 1
ATOM 2539 C CA . GLU B 1 87 ? 16.703 -17.828 -0.367 1 98.25 87 GLU B CA 1
ATOM 2540 C C . GLU B 1 87 ? 16.328 -16.938 0.823 1 98.25 87 GLU B C 1
ATOM 2542 O O . GLU B 1 87 ? 16.594 -17.312 1.973 1 98.25 87 GLU B O 1
ATOM 2547 N N . VAL B 1 88 ? 15.766 -15.82 0.549 1 98.75 88 VAL B N 1
ATOM 2548 C CA . VAL B 1 88 ? 15.359 -14.914 1.621 1 98.75 88 VAL B CA 1
ATOM 2549 C C . VAL B 1 88 ? 14.297 -15.594 2.488 1 98.75 88 VAL B C 1
ATOM 2551 O O . VAL B 1 88 ? 14.383 -15.562 3.717 1 98.75 88 VAL B O 1
ATOM 2554 N N . PHE B 1 89 ? 13.359 -16.234 1.894 1 98.81 89 PHE B N 1
ATOM 2555 C CA . PHE B 1 89 ? 12.312 -16.891 2.658 1 98.81 89 PHE B CA 1
ATOM 2556 C C . PHE B 1 89 ? 12.898 -17.938 3.594 1 98.81 89 PHE B C 1
ATOM 2558 O O . PHE B 1 89 ? 12.508 -18.031 4.762 1 98.81 89 PHE B O 1
ATOM 2565 N N . THR B 1 90 ? 13.727 -18.734 3.082 1 98.5 90 THR B N 1
ATOM 2566 C CA . THR B 1 90 ? 14.336 -19.797 3.869 1 98.5 90 THR B CA 1
ATOM 2567 C C . THR B 1 90 ? 15.039 -19.219 5.098 1 98.5 90 THR B C 1
ATOM 2569 O O . THR B 1 90 ? 15.062 -19.859 6.156 1 98.5 90 THR B O 1
ATOM 2572 N N . SER B 1 91 ? 15.523 -18.031 5.031 1 98.25 91 SER B N 1
ATOM 2573 C CA . SER B 1 91 ? 16.297 -17.422 6.109 1 98.25 91 SER B CA 1
ATOM 2574 C C . SER B 1 91 ? 15.383 -16.828 7.176 1 98.25 91 SER B C 1
ATOM 2576 O O . SER B 1 91 ? 15.836 -16.469 8.266 1 98.25 91 SER B O 1
ATOM 2578 N N . LEU B 1 92 ? 14.125 -16.703 6.934 1 98.31 92 LEU B N 1
ATOM 2579 C CA . LEU B 1 92 ? 13.195 -16.094 7.883 1 98.31 92 LEU B CA 1
ATOM 2580 C C . LEU B 1 92 ? 12.984 -17 9.086 1 98.31 92 LEU B C 1
ATOM 2582 O O . LEU B 1 92 ? 13.086 -18.234 8.977 1 98.31 92 LEU B O 1
ATOM 2586 N N . SER B 1 93 ? 12.68 -16.422 10.211 1 97.62 93 SER B N 1
ATOM 2587 C CA . SER B 1 93 ? 12.32 -17.203 11.391 1 97.62 93 SER B CA 1
ATOM 2588 C C . SER B 1 93 ? 10.984 -17.906 11.195 1 97.62 93 SER B C 1
ATOM 2590 O O . SER B 1 93 ? 10.172 -17.484 10.375 1 97.62 93 SER B O 1
ATOM 2592 N N . ARG B 1 94 ? 10.773 -18.906 11.945 1 94.56 94 ARG B N 1
ATOM 2593 C CA . ARG B 1 94 ? 9.508 -19.641 11.898 1 94.56 94 ARG B CA 1
ATOM 2594 C C . ARG B 1 94 ? 8.336 -18.703 12.211 1 94.56 94 ARG B C 1
ATOM 2596 O O . ARG B 1 94 ? 7.277 -18.797 11.578 1 94.56 94 ARG B O 1
ATOM 2603 N N . ASP B 1 95 ? 8.547 -17.859 13.18 1 95.88 95 ASP B N 1
ATOM 2604 C CA . ASP B 1 95 ? 7.496 -16.938 13.578 1 95.88 95 ASP B CA 1
ATOM 2605 C C . ASP B 1 95 ? 7.129 -16 12.43 1 95.88 95 ASP B C 1
ATOM 2607 O O . ASP B 1 95 ? 5.969 -15.602 12.289 1 95.88 95 ASP B O 1
ATOM 2611 N N . GLU B 1 96 ? 8.062 -15.672 11.633 1 98 96 GLU B N 1
ATOM 2612 C CA . GLU B 1 96 ? 7.812 -14.781 10.5 1 98 96 GLU B CA 1
ATOM 2613 C C . GLU B 1 96 ? 7.164 -15.531 9.344 1 98 96 GLU B C 1
ATOM 2615 O O . GLU B 1 96 ? 6.336 -14.969 8.617 1 98 96 GLU B O 1
ATOM 2620 N N . LYS B 1 97 ? 7.461 -16.797 9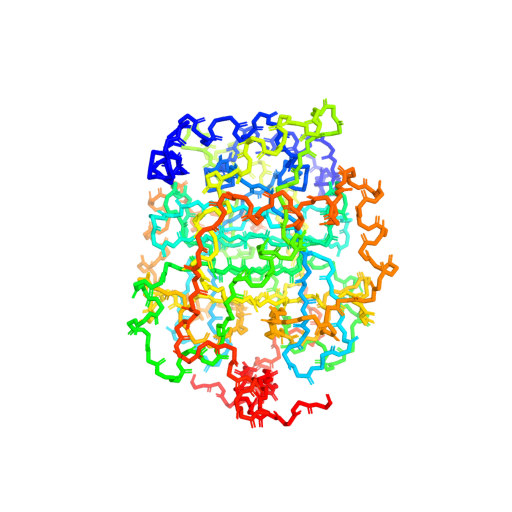.148 1 97.75 97 LYS B N 1
ATOM 2621 C CA . LYS B 1 97 ? 7.039 -17.562 7.984 1 97.75 97 LYS B CA 1
ATOM 2622 C C . LYS B 1 97 ? 5.52 -17.719 7.953 1 97.75 97 LYS B C 1
ATOM 2624 O O . LYS B 1 97 ? 4.93 -17.875 6.883 1 97.75 97 LYS B O 1
ATOM 2629 N N . LYS B 1 98 ? 4.871 -17.562 9.062 1 96.5 98 LYS B N 1
ATOM 2630 C CA . LYS B 1 98 ? 3.428 -17.766 9.125 1 96.5 98 LYS B CA 1
ATOM 2631 C C . LYS B 1 98 ? 2.686 -16.703 8.32 1 96.5 98 LYS B C 1
ATOM 2633 O O . LYS B 1 98 ? 1.512 -16.875 7.984 1 96.5 98 LYS B O 1
ATOM 2638 N N . TYR B 1 99 ? 3.328 -15.617 8.023 1 98 99 TYR B N 1
ATOM 2639 C CA . TYR B 1 99 ? 2.703 -14.531 7.27 1 98 99 TYR B CA 1
ATOM 2640 C C . TYR B 1 99 ? 2.834 -14.758 5.77 1 98 99 TYR B C 1
ATOM 2642 O O . TYR B 1 99 ? 2.279 -14.008 4.969 1 98 99 TYR B O 1
ATOM 2650 N N . TRP B 1 100 ? 3.553 -15.781 5.332 1 98.62 100 TRP B N 1
ATOM 2651 C CA . TRP B 1 100 ? 3.984 -15.859 3.939 1 98.62 100 TRP B CA 1
ATOM 2652 C C . TRP B 1 100 ? 3.318 -17.031 3.23 1 98.62 100 TRP B C 1
ATOM 2654 O O . TRP B 1 100 ? 3.084 -18.078 3.838 1 98.62 100 TRP B O 1
ATOM 2664 N N . HIS B 1 101 ? 3.025 -16.859 1.994 1 98.69 101 HIS B N 1
ATOM 2665 C CA . HIS B 1 101 ? 2.473 -17.906 1.146 1 98.69 101 HIS B CA 1
ATOM 2666 C C . HIS B 1 101 ? 3.359 -18.156 -0.07 1 98.69 101 HIS B C 1
ATOM 2668 O O . HIS B 1 101 ? 4.121 -17.281 -0.477 1 98.69 101 HIS B O 1
ATOM 2674 N N . SER B 1 102 ? 3.262 -19.328 -0.63 1 98.75 102 SER B N 1
ATOM 2675 C CA . SER B 1 102 ? 3.988 -19.688 -1.845 1 98.75 102 SER B CA 1
ATOM 2676 C C . SER B 1 102 ? 3.225 -19.266 -3.092 1 98.75 102 SER B C 1
ATOM 2678 O O . SER B 1 102 ? 1.994 -19.188 -3.078 1 98.75 102 SER B O 1
ATOM 2680 N N . HIS B 1 103 ? 3.967 -19 -4.176 1 98.81 103 HIS B N 1
ATOM 2681 C CA . HIS B 1 103 ? 3.332 -18.609 -5.434 1 98.81 103 HIS B CA 1
ATOM 2682 C C . HIS B 1 103 ? 3.252 -19.797 -6.395 1 98.81 103 HIS B C 1
ATOM 2684 O O . HIS B 1 103 ? 2.701 -19.672 -7.492 1 98.81 103 HIS B O 1
ATOM 2690 N N . LYS B 1 104 ? 3.748 -20.953 -5.973 1 98.56 104 LYS B N 1
ATOM 2691 C CA . LYS B 1 104 ? 3.869 -22.109 -6.848 1 98.56 104 LYS B CA 1
ATOM 2692 C C . LYS B 1 104 ? 2.549 -22.406 -7.555 1 98.56 104 LYS B C 1
ATOM 2694 O O . LYS B 1 104 ? 2.48 -22.391 -8.781 1 98.56 104 LYS B O 1
ATOM 2699 N N . TYR B 1 105 ? 1.55 -22.656 -6.832 1 98.44 105 TYR B N 1
ATOM 2700 C CA . TYR B 1 105 ? 0.282 -23.078 -7.418 1 98.44 105 TYR B CA 1
ATOM 2701 C C . TYR B 1 105 ? -0.332 -21.953 -8.25 1 98.44 105 TYR B C 1
ATOM 2703 O O . TYR B 1 105 ? -0.887 -22.203 -9.32 1 98.44 105 TYR B O 1
ATOM 2711 N N . GLU B 1 106 ? -0.278 -20.719 -7.746 1 98.5 106 GLU B N 1
ATOM 2712 C CA . GLU B 1 106 ? -0.837 -19.594 -8.484 1 98.5 106 GLU B CA 1
ATOM 2713 C C . GLU B 1 106 ? -0.219 -19.484 -9.875 1 98.5 106 GLU B C 1
ATOM 2715 O O . GLU B 1 106 ? -0.919 -19.188 -10.852 1 98.5 106 GLU B O 1
ATOM 2720 N N . VAL B 1 107 ? 1.086 -19.672 -9.883 1 98.56 107 VAL B N 1
ATOM 2721 C CA . VAL B 1 107 ? 1.802 -19.609 -11.156 1 98.56 107 VAL B CA 1
ATOM 2722 C C . VAL B 1 107 ? 1.411 -20.797 -12.023 1 98.56 107 VAL B C 1
ATOM 2724 O O . VAL B 1 107 ? 0.964 -20.625 -13.164 1 98.56 107 VAL B O 1
ATOM 2727 N N . GLU B 1 108 ? 1.473 -21.984 -11.5 1 98.62 108 GLU B N 1
ATOM 2728 C CA . GLU B 1 108 ? 1.28 -23.203 -12.273 1 98.62 108 GLU B CA 1
ATOM 2729 C C . GLU B 1 108 ? -0.167 -23.344 -12.742 1 98.62 108 GLU B C 1
ATOM 2731 O O . GLU B 1 108 ? -0.431 -23.891 -13.82 1 98.62 108 GLU B O 1
ATOM 2736 N N . SER B 1 109 ? -1.069 -22.875 -11.984 1 98.44 109 SER B N 1
ATOM 2737 C CA . SER B 1 109 ? -2.486 -23.047 -12.281 1 98.44 109 SER B CA 1
ATOM 2738 C C . SER B 1 109 ? -2.969 -22.016 -13.305 1 98.44 109 SER B C 1
ATOM 2740 O O . SER B 1 109 ? -4.066 -22.141 -13.844 1 98.44 109 SER B O 1
ATOM 2742 N N . GLY B 1 110 ? -2.184 -21 -13.492 1 98.25 110 GLY B N 1
ATOM 2743 C CA . GLY B 1 110 ? -2.605 -19.938 -14.391 1 98.25 110 GLY B CA 1
ATOM 2744 C C . GLY B 1 110 ? -3.416 -18.859 -13.695 1 98.25 110 GLY B C 1
ATOM 2745 O O . GLY B 1 110 ? -3.852 -17.891 -14.328 1 98.25 110 GLY B O 1
ATOM 2746 N N . LEU B 1 111 ? -3.613 -18.969 -12.406 1 98.56 111 LEU B N 1
ATOM 2747 C CA . LEU B 1 111 ? -4.371 -17.953 -11.68 1 98.56 111 LEU B CA 1
ATOM 2748 C C . LEU B 1 111 ? -3.623 -16.625 -11.641 1 98.56 111 LEU B C 1
ATOM 2750 O O . LEU B 1 111 ? -4.238 -15.562 -11.68 1 98.56 111 LEU B O 1
ATOM 2754 N N . LEU B 1 112 ? -2.322 -16.672 -11.516 1 98.56 112 LEU B N 1
ATOM 2755 C CA . LEU B 1 112 ? -1.475 -15.484 -11.609 1 98.56 112 LEU B CA 1
ATOM 2756 C C . LEU B 1 112 ? -1.036 -15.25 -13.055 1 98.56 112 LEU B C 1
ATOM 2758 O O . LEU B 1 112 ? -0.52 -16.156 -13.703 1 98.56 112 LEU B O 1
ATOM 2762 N N . GLN B 1 113 ? -1.269 -14.047 -13.562 1 97.31 113 GLN B N 1
ATOM 2763 C CA . GLN B 1 113 ? -0.919 -13.734 -14.945 1 97.31 113 GLN B CA 1
ATOM 2764 C C . GLN B 1 113 ? -0.4 -12.305 -15.078 1 97.31 113 GLN B C 1
ATOM 2766 O O . GLN B 1 113 ? -0.745 -11.438 -14.266 1 97.31 113 GLN B O 1
ATOM 2771 N N . LEU B 1 114 ? 0.439 -12.117 -16.078 1 95.25 114 LEU B N 1
ATOM 2772 C CA . LEU B 1 114 ? 0.762 -10.758 -16.484 1 95.25 114 LEU B CA 1
ATOM 2773 C C . LEU B 1 114 ? -0.481 -10.031 -17 1 95.25 114 LEU B C 1
ATOM 2775 O O . LEU B 1 114 ? -1.283 -10.609 -17.734 1 95.25 114 LEU B O 1
ATOM 2779 N N . ALA B 1 115 ? -0.682 -8.836 -16.547 1 94.38 115 ALA B N 1
ATOM 2780 C CA . ALA B 1 115 ? -1.806 -8.031 -17.031 1 94.38 115 ALA B CA 1
ATOM 2781 C C . ALA B 1 115 ? -1.366 -7.062 -18.125 1 94.38 115 ALA B C 1
ATOM 2783 O O . ALA B 1 115 ? -0.788 -6.012 -17.828 1 94.38 115 ALA B O 1
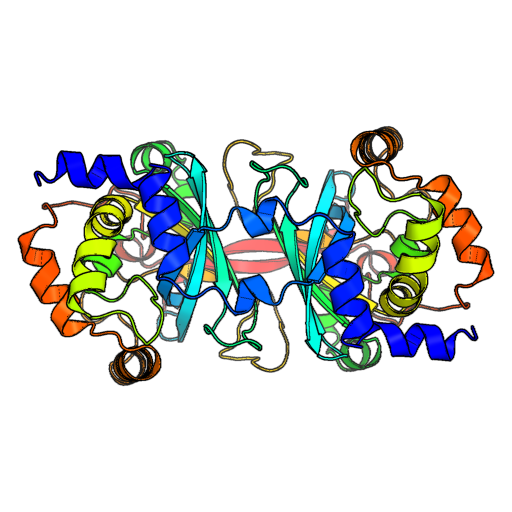ATOM 2784 N N . THR B 1 116 ? -1.704 -7.359 -19.312 1 93.12 116 THR B N 1
ATOM 2785 C CA . THR B 1 116 ? -1.244 -6.609 -20.469 1 93.12 116 THR B CA 1
ATOM 2786 C C . THR B 1 116 ? -2.342 -5.68 -20.984 1 93.12 116 THR B C 1
ATOM 2788 O O . THR B 1 116 ? -3.502 -5.801 -20.594 1 93.12 116 THR B O 1
ATOM 2791 N N . LYS B 1 117 ? -1.932 -4.832 -21.938 1 92.56 117 LYS B N 1
ATOM 2792 C CA . LYS B 1 117 ? -2.869 -3.951 -22.625 1 92.56 117 LYS B CA 1
ATOM 2793 C C . LYS B 1 117 ? -3.75 -4.734 -23.594 1 92.56 117 LYS B C 1
ATOM 2795 O O . LYS B 1 117 ? -3.371 -5.816 -24.062 1 92.56 117 LYS B O 1
ATOM 2800 N N . ALA B 1 118 ? -4.93 -4.273 -23.844 1 85.25 118 ALA B N 1
ATOM 2801 C CA . ALA B 1 118 ? -5.945 -4.941 -24.656 1 85.25 118 ALA B CA 1
ATOM 2802 C C . ALA B 1 118 ? -5.395 -5.32 -26.031 1 85.25 118 ALA B C 1
ATOM 2804 O O . ALA B 1 118 ? -5.746 -6.371 -26.578 1 85.25 118 ALA B O 1
ATOM 2805 N N . MET B 1 119 ? -4.488 -4.672 -26.594 1 86.06 119 MET B N 1
ATOM 2806 C CA . MET B 1 119 ? -4.102 -4.879 -27.984 1 86.06 119 MET B CA 1
ATOM 2807 C C . MET B 1 119 ? -2.916 -5.836 -28.094 1 86.06 119 MET B C 1
ATOM 2809 O O . MET B 1 119 ? -2.531 -6.242 -29.188 1 86.06 119 MET B O 1
ATOM 2813 N N . VAL B 1 120 ? -2.488 -6.305 -27.016 1 89.56 120 VAL B N 1
ATOM 2814 C CA . VAL B 1 120 ? -1.354 -7.223 -27.047 1 89.56 120 VAL B CA 1
ATOM 2815 C C . VAL B 1 120 ? -1.84 -8.633 -27.375 1 89.56 120 VAL B C 1
ATOM 2817 O O . VAL B 1 120 ? -2.688 -9.18 -26.656 1 89.56 120 VAL B O 1
ATOM 2820 N N . PRO B 1 121 ? -1.265 -9.211 -28.453 1 89.62 121 PRO B N 1
ATOM 2821 C CA . PRO B 1 121 ? -1.68 -10.57 -28.797 1 89.62 121 PRO B CA 1
ATOM 2822 C C . PRO B 1 121 ? -1.362 -11.578 -27.688 1 89.62 121 PRO B C 1
ATOM 2824 O O . PRO B 1 121 ? -0.35 -11.445 -27 1 89.62 121 PRO B O 1
ATOM 2827 N N . ALA B 1 122 ? -2.199 -12.617 -27.594 1 86.56 122 ALA B N 1
ATOM 2828 C CA . ALA B 1 122 ? -2.051 -13.648 -26.562 1 86.56 122 ALA B CA 1
ATOM 2829 C C . ALA B 1 122 ? -0.684 -14.32 -26.656 1 86.56 122 ALA B C 1
ATOM 2831 O O . ALA B 1 122 ? -0.049 -14.594 -25.641 1 86.56 122 ALA B O 1
ATOM 2832 N N . SER B 1 123 ? -0.257 -14.555 -27.844 1 87.69 123 SER B N 1
ATOM 2833 C CA . SER B 1 123 ? 1.026 -15.219 -28.047 1 87.69 123 SER B CA 1
ATOM 2834 C C . SER B 1 123 ? 2.18 -14.359 -27.547 1 87.69 123 SER B C 1
ATOM 2836 O O . SER B 1 123 ? 3.146 -14.867 -26.969 1 87.69 123 SER B O 1
ATOM 2838 N N . ALA B 1 124 ? 2.074 -13.141 -27.797 1 87.12 124 ALA B N 1
ATOM 2839 C CA . ALA B 1 124 ? 3.096 -12.211 -27.328 1 87.12 124 ALA B CA 1
ATOM 2840 C C . ALA B 1 124 ? 3.098 -12.141 -25.797 1 87.12 124 ALA B C 1
ATOM 2842 O O . ALA B 1 124 ? 4.16 -12.102 -25.172 1 87.12 124 ALA B O 1
ATOM 2843 N N . THR B 1 125 ? 1.924 -12.148 -25.266 1 89.06 125 THR B N 1
ATOM 2844 C CA . THR B 1 125 ? 1.794 -12.141 -23.812 1 89.06 125 THR B CA 1
ATOM 2845 C C . THR B 1 125 ? 2.406 -13.398 -23.203 1 89.06 125 THR B C 1
ATOM 2847 O O . THR B 1 125 ? 3.09 -13.336 -22.172 1 89.06 125 THR B O 1
ATOM 2850 N N . ASP B 1 126 ? 2.17 -14.523 -23.812 1 88.44 126 ASP B N 1
ATOM 2851 C CA . ASP B 1 126 ? 2.697 -15.789 -23.328 1 88.44 126 ASP B CA 1
ATOM 2852 C C . ASP B 1 126 ? 4.223 -15.781 -23.297 1 88.44 126 ASP B C 1
ATOM 2854 O O . ASP B 1 126 ? 4.84 -16.234 -22.328 1 88.44 126 ASP B O 1
ATOM 2858 N N . LEU B 1 127 ? 4.762 -15.297 -24.375 1 86.69 127 LEU B N 1
ATOM 2859 C CA . LEU B 1 127 ? 6.219 -15.227 -24.453 1 86.69 127 LEU B CA 1
ATOM 2860 C C . LEU B 1 127 ? 6.77 -14.234 -23.438 1 86.69 127 LEU B C 1
ATOM 2862 O O . LEU B 1 127 ? 7.789 -14.492 -22.797 1 86.69 127 LEU B O 1
ATOM 2866 N N . ALA B 1 128 ? 6.102 -13.172 -23.328 1 87.94 128 ALA B N 1
ATOM 2867 C CA . ALA B 1 128 ? 6.559 -12.102 -22.453 1 87.94 128 ALA B CA 1
ATOM 2868 C C . ALA B 1 128 ? 6.5 -12.531 -20.984 1 87.94 128 ALA B C 1
ATOM 2870 O O . ALA B 1 128 ? 7.301 -12.078 -20.156 1 87.94 128 ALA B O 1
ATOM 2871 N N . GLU B 1 129 ? 5.645 -13.445 -20.656 1 92.94 129 GLU B N 1
ATOM 2872 C CA . GLU B 1 129 ? 5.441 -13.75 -19.234 1 92.94 129 GLU B CA 1
ATOM 2873 C C . GLU B 1 129 ? 6.406 -14.828 -18.766 1 92.94 129 GLU B C 1
ATOM 2875 O O . GLU B 1 129 ? 6.586 -15.023 -17.562 1 92.94 129 GLU B O 1
ATOM 2880 N N . GLN B 1 130 ? 7.043 -15.594 -19.609 1 94 130 GLN B N 1
ATOM 2881 C CA . GLN B 1 130 ? 7.797 -16.781 -19.25 1 94 130 GLN B CA 1
ATOM 2882 C C . GLN B 1 130 ? 8.883 -16.469 -18.219 1 94 130 GLN B C 1
ATOM 2884 O O . GLN B 1 130 ? 8.977 -17.109 -17.172 1 94 130 GLN B O 1
ATOM 2889 N N . PRO B 1 131 ? 9.719 -15.414 -18.484 1 94.06 131 PRO B N 1
ATOM 2890 C CA . PRO B 1 131 ? 10.734 -15.125 -17.484 1 94.06 131 PRO B CA 1
ATOM 2891 C C . PRO B 1 131 ? 10.133 -14.805 -16.109 1 94.06 131 PRO B C 1
ATOM 2893 O O . PRO B 1 131 ? 10.68 -15.219 -15.086 1 94.06 131 PRO B O 1
ATOM 2896 N N . ALA B 1 132 ? 9.047 -14.102 -16.094 1 95.31 132 ALA B N 1
ATOM 2897 C CA . ALA B 1 132 ? 8.398 -13.734 -14.836 1 95.31 132 ALA B CA 1
ATOM 2898 C C . ALA B 1 132 ? 7.859 -14.969 -14.117 1 95.31 132 ALA B C 1
ATOM 2900 O O . ALA B 1 132 ? 8.023 -15.117 -12.906 1 95.31 132 ALA B O 1
ATOM 2901 N N . MET B 1 133 ? 7.246 -15.883 -14.844 1 97.38 133 MET B N 1
ATOM 2902 C CA . MET B 1 133 ? 6.656 -17.078 -14.242 1 97.38 133 MET B CA 1
ATOM 2903 C C . MET B 1 133 ? 7.742 -18 -13.695 1 97.38 133 MET B C 1
ATOM 2905 O O . MET B 1 133 ? 7.578 -18.578 -12.625 1 97.38 133 MET B O 1
ATOM 2909 N N . LEU B 1 134 ? 8.812 -18.094 -14.445 1 96.31 134 LEU B N 1
ATOM 2910 C CA . LEU B 1 134 ? 9.93 -18.906 -13.977 1 96.31 134 LEU B CA 1
ATOM 2911 C C . LEU B 1 134 ? 10.445 -18.391 -12.641 1 96.31 134 LEU B C 1
ATOM 2913 O O . LEU B 1 134 ? 10.742 -19.172 -11.734 1 96.31 134 LEU B O 1
ATOM 2917 N N . GLU B 1 135 ? 10.5 -17.094 -12.539 1 96.19 135 GLU B N 1
ATOM 2918 C CA . GLU B 1 135 ? 10.961 -16.469 -11.297 1 96.19 135 GLU B CA 1
ATOM 2919 C C . GLU B 1 135 ? 9.922 -16.625 -10.188 1 96.19 135 GLU B C 1
ATOM 2921 O O . GLU B 1 135 ? 10.242 -17.125 -9.102 1 96.19 135 GLU B O 1
ATOM 2926 N N . LEU B 1 136 ? 8.703 -16.25 -10.453 1 98.12 136 LEU B N 1
ATOM 2927 C CA . LEU B 1 136 ? 7.664 -16.141 -9.438 1 98.12 136 LEU B CA 1
ATOM 2928 C C . LEU B 1 136 ? 7.285 -17.5 -8.891 1 98.12 136 LEU B C 1
ATOM 2930 O O . LEU B 1 136 ? 6.887 -17.625 -7.727 1 98.12 136 LEU B O 1
ATOM 2934 N N . GLN B 1 137 ? 7.43 -18.547 -9.664 1 98.31 137 GLN B N 1
ATOM 2935 C CA . GLN B 1 137 ? 7.109 -19.891 -9.219 1 98.31 137 GLN B CA 1
ATOM 2936 C C . GLN B 1 137 ? 7.84 -20.219 -7.918 1 98.31 137 GLN B C 1
ATOM 2938 O O . GLN B 1 137 ? 7.305 -20.938 -7.062 1 98.31 137 GLN B O 1
ATOM 2943 N N . ARG B 1 138 ? 8.992 -19.656 -7.723 1 98 138 ARG B N 1
ATOM 2944 C CA . ARG B 1 138 ? 9.844 -20.031 -6.598 1 98 138 ARG B CA 1
ATOM 2945 C C . ARG B 1 138 ? 9.914 -18.906 -5.57 1 98 138 ARG B C 1
ATOM 2947 O O . ARG B 1 138 ? 10.898 -18.781 -4.832 1 98 138 ARG B O 1
ATOM 2954 N N . THR B 1 139 ? 8.945 -18.062 -5.57 1 98.69 139 THR B N 1
ATOM 2955 C CA . THR B 1 139 ? 8.938 -16.938 -4.641 1 98.69 139 THR B CA 1
ATOM 2956 C C . THR B 1 139 ? 7.836 -17.094 -3.6 1 98.69 139 THR B C 1
ATOM 2958 O O . THR B 1 139 ? 6.977 -17.969 -3.73 1 98.69 139 THR B O 1
ATOM 2961 N N . TYR B 1 140 ? 7.914 -16.266 -2.619 1 98.88 140 TYR B N 1
ATOM 2962 C CA . TYR B 1 140 ? 6.996 -16.234 -1.482 1 98.88 140 TYR B CA 1
ATOM 2963 C C . TYR B 1 140 ? 6.523 -14.82 -1.193 1 98.88 140 TYR B C 1
ATOM 2965 O O . TYR B 1 140 ? 7.309 -13.867 -1.264 1 98.88 140 TYR B O 1
ATOM 2973 N N . GLY B 1 141 ? 5.242 -14.711 -0.879 1 98.88 141 GLY B N 1
ATOM 2974 C CA . GLY B 1 141 ? 4.66 -13.391 -0.711 1 98.88 141 GLY B CA 1
ATOM 2975 C C . GLY B 1 141 ? 4.078 -13.164 0.672 1 98.88 141 GLY B C 1
ATOM 2976 O O . GLY B 1 141 ? 3.607 -14.109 1.313 1 98.88 141 GLY B O 1
ATOM 2977 N N . LYS B 1 142 ? 4.168 -12.008 1.193 1 98.94 142 LYS B N 1
ATOM 2978 C CA . LYS B 1 142 ? 3.43 -11.477 2.336 1 98.94 142 LYS B CA 1
ATOM 2979 C C . LYS B 1 142 ? 2.504 -10.336 1.914 1 98.94 142 LYS B C 1
ATOM 2981 O O . LYS B 1 142 ? 2.967 -9.281 1.47 1 98.94 142 LYS B O 1
ATOM 2986 N N . THR B 1 143 ? 1.263 -10.594 2.027 1 98.88 143 THR B N 1
ATOM 2987 C CA . THR B 1 143 ? 0.269 -9.672 1.495 1 98.88 143 THR B CA 1
ATOM 2988 C C . THR B 1 143 ? -0.673 -9.195 2.598 1 98.88 143 THR B C 1
ATOM 2990 O O . THR B 1 143 ? -1.306 -10.008 3.275 1 98.88 143 THR B O 1
ATOM 2993 N N . ILE B 1 144 ? -0.763 -7.914 2.725 1 98.94 144 ILE B N 1
ATOM 2994 C CA . ILE B 1 144 ? -1.681 -7.297 3.676 1 98.94 144 ILE B CA 1
ATOM 2995 C C . ILE B 1 144 ? -2.666 -6.398 2.932 1 98.94 144 ILE B C 1
ATOM 2997 O O . ILE B 1 144 ? -2.26 -5.484 2.211 1 98.94 144 ILE B O 1
ATOM 3001 N N . HIS B 1 145 ? -3.943 -6.723 3.125 1 98.94 145 HIS B N 1
ATOM 3002 C CA . HIS B 1 145 ? -4.984 -5.824 2.641 1 98.94 145 HIS B CA 1
ATOM 3003 C C . HIS B 1 145 ? -5.457 -4.883 3.742 1 98.94 145 HIS B C 1
ATOM 3005 O O . HIS B 1 145 ? -5.68 -5.309 4.879 1 98.94 145 HIS B O 1
ATOM 3011 N N . THR B 1 146 ? -5.613 -3.619 3.336 1 98.88 146 THR B N 1
ATOM 3012 C CA . THR B 1 146 ? -6.035 -2.604 4.297 1 98.88 146 THR B CA 1
ATOM 3013 C C . THR B 1 146 ? -7.438 -2.098 3.967 1 98.88 146 THR B C 1
ATOM 3015 O O . THR B 1 146 ? -7.949 -1.198 4.637 1 98.88 146 THR B O 1
ATOM 3018 N N . TRP B 1 147 ? -7.988 -2.578 2.975 1 98.88 147 TRP B N 1
ATOM 3019 C CA . TRP B 1 147 ? -9.359 -2.277 2.58 1 98.88 147 TRP B CA 1
ATOM 3020 C C . TRP B 1 147 ? -10.102 -3.549 2.184 1 98.88 147 TRP B C 1
ATOM 3022 O O . TRP B 1 147 ? -9.797 -4.164 1.162 1 98.88 147 TRP B O 1
ATOM 3032 N N . ALA B 1 148 ? -11.117 -3.936 3.037 1 98.5 148 ALA B N 1
ATOM 3033 C CA . ALA B 1 148 ? -11.953 -5.094 2.738 1 98.5 148 ALA B CA 1
ATOM 3034 C C . ALA B 1 148 ? -13.117 -4.711 1.823 1 98.5 148 ALA B C 1
ATOM 3036 O O . ALA B 1 148 ? -14.242 -4.516 2.287 1 98.5 148 ALA B O 1
ATOM 3037 N N . ILE B 1 149 ? -12.883 -4.754 0.602 1 98.31 149 ILE B N 1
ATOM 3038 C CA . ILE B 1 149 ? -13.82 -4.215 -0.374 1 98.31 149 ILE B CA 1
ATOM 3039 C C . ILE B 1 149 ? -15.016 -5.156 -0.511 1 98.31 149 ILE B C 1
ATOM 3041 O O . ILE B 1 149 ? -16.094 -4.746 -0.97 1 98.31 149 ILE B O 1
ATOM 3045 N N . ASP B 1 150 ? -14.859 -6.406 -0.192 1 97.31 150 ASP B N 1
ATOM 3046 C CA . ASP B 1 150 ? -15.961 -7.359 -0.295 1 97.31 150 ASP B CA 1
ATOM 3047 C C . ASP B 1 150 ? -17.031 -7.078 0.758 1 97.31 150 ASP B C 1
ATOM 3049 O O . ASP B 1 150 ? -18.219 -7.359 0.542 1 97.31 150 ASP B O 1
ATOM 3053 N N . THR B 1 151 ? -16.656 -6.496 1.924 1 97.25 151 THR B N 1
ATOM 3054 C CA . THR B 1 151 ? -17.625 -6.207 2.984 1 97.25 151 THR B CA 1
ATOM 3055 C C . THR B 1 151 ? -17.938 -4.715 3.031 1 97.25 151 THR B C 1
ATOM 3057 O O . THR B 1 151 ? -19.062 -4.324 3.371 1 97.25 151 THR B O 1
ATOM 3060 N N . SER B 1 152 ? -16.953 -3.836 2.717 1 97.75 152 SER B N 1
ATOM 3061 C CA . SER B 1 152 ? -17.125 -2.387 2.727 1 97.75 152 SER B CA 1
ATOM 3062 C C . SER B 1 152 ? -16.547 -1.755 1.461 1 97.75 152 SER B C 1
ATOM 3064 O O . SER B 1 152 ? -15.523 -1.071 1.508 1 97.75 152 SER B O 1
ATOM 3066 N N . PRO B 1 153 ? -17.297 -1.855 0.386 1 97.69 153 PRO B N 1
ATOM 3067 C CA . PRO B 1 153 ? -16.75 -1.384 -0.89 1 97.69 153 PRO B CA 1
ATOM 3068 C C . PRO B 1 153 ? -16.672 0.139 -0.97 1 97.69 153 PRO B C 1
ATOM 3070 O O . PRO B 1 153 ? -15.914 0.679 -1.779 1 97.69 153 PRO B O 1
ATOM 3073 N N . GLU B 1 154 ? -17.422 0.856 -0.166 1 97.69 154 GLU B N 1
ATOM 3074 C CA . GLU B 1 154 ? -17.531 2.303 -0.329 1 97.69 154 GLU B CA 1
ATOM 3075 C C . GLU B 1 154 ? -16.406 3.029 0.41 1 97.69 154 GLU B C 1
ATOM 3077 O O . GLU B 1 154 ? -16.016 4.125 0.015 1 97.69 154 GLU B O 1
ATOM 3082 N N . LEU B 1 155 ? -15.984 2.402 1.591 1 98.56 155 LEU B N 1
ATOM 3083 C CA . LEU B 1 155 ? -14.953 3.004 2.428 1 98.56 155 LEU B CA 1
ATOM 3084 C C . LEU B 1 155 ? -13.992 1.943 2.965 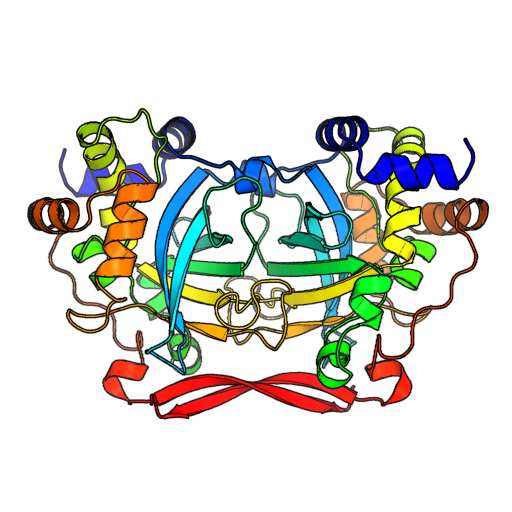1 98.56 155 LEU B C 1
ATOM 3086 O O . LEU B 1 155 ? -14.391 0.79 3.158 1 98.56 155 LEU B O 1
ATOM 3090 N N . PRO B 1 156 ? -12.727 2.328 3.162 1 98.62 156 PRO B N 1
ATOM 3091 C CA . PRO B 1 156 ? -11.75 1.401 3.742 1 98.62 156 PRO B CA 1
ATOM 3092 C C . PRO B 1 156 ? -11.922 1.229 5.25 1 98.62 156 PRO B C 1
ATOM 3094 O O . PRO B 1 156 ? -11.141 1.777 6.031 1 98.62 156 PRO B O 1
ATOM 3097 N N . LEU B 1 157 ? -12.82 0.421 5.648 1 98.62 157 LEU B N 1
ATOM 3098 C CA . LEU B 1 157 ? -13.172 0.291 7.059 1 98.62 157 LEU B CA 1
ATOM 3099 C C . LEU B 1 157 ? -12.477 -0.914 7.684 1 98.62 157 LEU B C 1
ATOM 3101 O O . LEU B 1 157 ? -12.117 -1.862 6.98 1 98.62 157 LEU B O 1
ATOM 3105 N N . GLY B 1 158 ? -12.258 -0.816 9.031 1 97.62 158 GLY B N 1
ATOM 3106 C CA . GLY B 1 158 ? -11.82 -1.952 9.828 1 97.62 158 GLY B CA 1
ATOM 3107 C C . GLY B 1 158 ? -10.32 -2.158 9.797 1 97.62 158 GLY B C 1
ATOM 3108 O O . GLY B 1 158 ? -9.586 -1.358 9.211 1 97.62 158 GLY B O 1
ATOM 3109 N N . PRO B 1 159 ? -9.852 -3.184 10.523 1 97.81 159 PRO B N 1
ATOM 3110 C CA . PRO B 1 159 ? -8.422 -3.494 10.594 1 97.81 159 PRO B CA 1
ATOM 3111 C C . PRO B 1 159 ? -7.902 -4.164 9.32 1 97.81 159 PRO B C 1
ATOM 3113 O O . PRO B 1 159 ? -8.695 -4.578 8.469 1 97.81 159 PRO B O 1
ATOM 3116 N N . PRO B 1 160 ? -6.59 -4.18 9.148 1 98.69 160 PRO B N 1
ATOM 3117 C CA . PRO B 1 160 ? -6.023 -4.887 7.996 1 98.69 160 PRO B CA 1
ATOM 3118 C C . PRO B 1 160 ? -6.195 -6.398 8.086 1 98.69 160 PRO B C 1
ATOM 3120 O O . PRO B 1 160 ? -6.535 -6.922 9.156 1 98.69 160 PRO B O 1
ATOM 3123 N N . ASN B 1 161 ? -5.969 -7.059 6.98 1 98.62 161 ASN B N 1
ATOM 3124 C CA . ASN B 1 161 ? -6.082 -8.508 6.867 1 98.62 161 ASN B CA 1
ATOM 3125 C C . ASN B 1 161 ? -4.852 -9.117 6.199 1 98.62 161 ASN B C 1
ATOM 3127 O O . ASN B 1 161 ? -4.359 -8.586 5.199 1 98.62 161 ASN B O 1
ATOM 3131 N N . LEU B 1 162 ? -4.414 -10.172 6.836 1 98.62 162 LEU B N 1
ATOM 3132 C CA . LEU B 1 162 ? -3.453 -11 6.109 1 98.62 162 LEU B CA 1
ATOM 3133 C C . LEU B 1 162 ? -4.145 -11.789 5 1 98.62 162 LEU B C 1
ATOM 3135 O O . LEU B 1 162 ? -5.199 -12.383 5.219 1 98.62 162 LEU B O 1
ATOM 3139 N N . MET B 1 163 ? -3.559 -11.734 3.838 1 98.62 163 MET B N 1
ATOM 3140 C CA . MET B 1 163 ? -4.074 -12.508 2.711 1 98.62 163 MET B CA 1
ATOM 3141 C C . MET B 1 163 ? -3.148 -13.68 2.389 1 98.62 163 MET B C 1
ATOM 3143 O O . MET B 1 163 ? -1.938 -13.602 2.611 1 98.62 163 MET B O 1
ATOM 3147 N N . MET B 1 164 ? -3.787 -14.68 1.846 1 98.06 164 MET B N 1
ATOM 3148 C CA . MET B 1 164 ? -3.055 -15.883 1.475 1 98.06 164 MET B CA 1
ATOM 3149 C C . MET B 1 164 ? -3.34 -16.266 0.027 1 98.06 164 MET B C 1
ATOM 3151 O O . MET B 1 164 ? -3.998 -15.523 -0.7 1 98.06 164 MET B O 1
ATOM 3155 N N . ALA B 1 165 ? -2.678 -17.281 -0.393 1 97.38 165 ALA B N 1
ATOM 3156 C CA . ALA B 1 165 ? -2.809 -17.797 -1.752 1 97.38 165 ALA B CA 1
ATOM 3157 C C . ALA B 1 165 ? -3.355 -19.234 -1.742 1 97.38 165 ALA B C 1
ATOM 3159 O O . ALA B 1 165 ? -3.697 -19.766 -0.684 1 97.38 165 ALA B O 1
ATOM 3160 N N . TYR B 1 166 ? -3.527 -19.703 -2.916 1 97.12 166 TYR B N 1
ATOM 3161 C CA . TYR B 1 166 ? -3.99 -21.062 -3.113 1 97.12 166 TYR B CA 1
ATOM 3162 C C . TYR B 1 166 ? -2.814 -22.016 -3.334 1 97.12 166 TYR B C 1
ATOM 3164 O O . TYR B 1 166 ? -1.78 -21.609 -3.873 1 97.12 166 TYR B O 1
ATOM 3172 N N . THR B 1 167 ? -3.086 -23.281 -2.902 1 96.94 167 THR B N 1
ATOM 3173 C CA . THR B 1 167 ? -1.946 -24.188 -3 1 96.94 167 THR B CA 1
ATOM 3174 C C . THR B 1 167 ? -2.32 -25.438 -3.781 1 96.94 167 THR B C 1
ATOM 3176 O O . THR B 1 167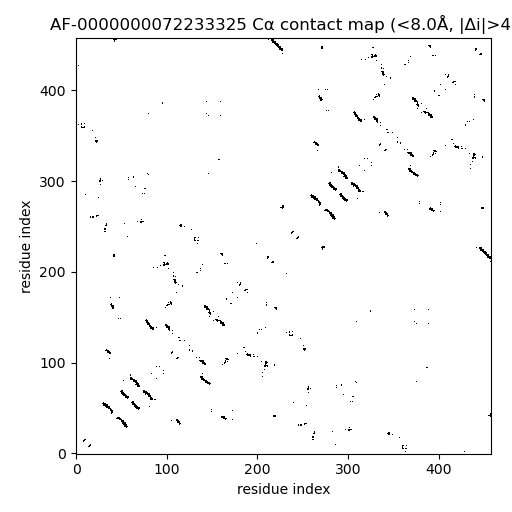 ? -1.464 -26.281 -4.066 1 96.94 167 THR B O 1
ATOM 3179 N N . ARG B 1 168 ? -3.572 -25.594 -4.117 1 96.38 168 ARG B N 1
ATOM 3180 C CA . ARG B 1 168 ? -4.016 -26.75 -4.879 1 96.38 168 ARG B CA 1
ATOM 3181 C C . ARG B 1 168 ? -5.395 -26.516 -5.488 1 96.38 168 ARG B C 1
ATOM 3183 O O . ARG B 1 168 ? -6.066 -25.531 -5.148 1 96.38 168 ARG B O 1
ATOM 3190 N N . ASP B 1 169 ? -5.785 -27.453 -6.352 1 95.81 169 ASP B N 1
ATOM 3191 C CA . ASP B 1 169 ? -7.121 -27.406 -6.938 1 95.81 169 ASP B CA 1
ATOM 3192 C C . ASP B 1 169 ? -8.195 -27.5 -5.859 1 95.81 169 ASP B C 1
ATOM 3194 O O . ASP B 1 169 ? -8 -28.156 -4.836 1 95.81 169 ASP B O 1
ATOM 3198 N N . GLY B 1 170 ? -9.289 -26.828 -6.082 1 93.75 170 GLY B N 1
ATOM 3199 C CA . GLY B 1 170 ? -10.414 -26.906 -5.16 1 93.75 170 GLY B CA 1
ATOM 3200 C C . GLY B 1 170 ? -10.414 -25.781 -4.129 1 93.75 170 GLY B C 1
ATOM 3201 O O . GLY B 1 170 ? -11.406 -25.594 -3.416 1 93.75 170 GLY B O 1
ATOM 3202 N N . GLN B 1 171 ? -9.375 -25.047 -4.004 1 92.81 171 GLN B N 1
ATOM 3203 C CA . GLN B 1 171 ? -9.25 -23.969 -3.027 1 92.81 171 GLN B CA 1
ATOM 3204 C C . GLN B 1 171 ? -9.578 -22.625 -3.654 1 92.81 171 GLN B C 1
ATOM 3206 O O . GLN B 1 171 ? -9.875 -21.656 -2.943 1 92.81 171 GLN B O 1
ATOM 3211 N N . GLY B 1 172 ? -9.391 -22.562 -4.941 1 89.62 172 GLY B N 1
ATOM 3212 C CA . GLY B 1 172 ? -9.422 -21.281 -5.633 1 89.62 172 GLY B CA 1
ATOM 3213 C C . GLY B 1 172 ? -10.773 -20.594 -5.555 1 89.62 172 GLY B C 1
ATOM 3214 O O . GLY B 1 172 ? -11.727 -21.141 -4.996 1 89.62 172 GLY B O 1
ATOM 3215 N N . PRO B 1 173 ? -10.742 -19.297 -6.016 1 96.12 173 PRO B N 1
ATOM 3216 C CA . PRO B 1 173 ? -12.039 -18.609 -6.07 1 96.12 173 PRO B CA 1
ATOM 3217 C C . PRO B 1 173 ? -13.062 -19.359 -6.926 1 96.12 173 PRO B C 1
ATOM 3219 O O . PRO B 1 173 ? -12.703 -20.281 -7.652 1 96.12 173 PRO B O 1
ATOM 3222 N N . PRO B 1 174 ? -14.258 -18.984 -6.758 1 96.38 174 PRO B N 1
ATOM 3223 C CA . PRO B 1 174 ? -15.273 -19.578 -7.621 1 96.38 174 PRO B CA 1
ATOM 3224 C C . PRO B 1 174 ? -14.953 -19.422 -9.109 1 96.38 174 PRO B C 1
ATOM 3226 O O . PRO B 1 174 ? -14.406 -18.406 -9.523 1 96.38 174 PRO B O 1
ATOM 3229 N N . GLU B 1 175 ? -15.359 -20.406 -9.82 1 96.44 175 GLU B N 1
ATOM 3230 C CA . GLU B 1 175 ? -15.078 -20.453 -11.25 1 96.44 175 GLU B CA 1
ATOM 3231 C C . GLU B 1 175 ? -15.594 -19.203 -11.953 1 96.44 175 GLU B C 1
ATOM 3233 O O . GLU B 1 175 ? -14.945 -18.688 -12.867 1 96.44 175 GLU B O 1
ATOM 3238 N N . GLU B 1 176 ? -16.719 -18.766 -11.523 1 97.38 176 GLU B N 1
ATOM 3239 C CA . GLU B 1 176 ? -17.328 -17.594 -12.148 1 97.38 176 GLU B CA 1
ATOM 3240 C C . GLU B 1 176 ? -16.438 -16.359 -11.969 1 97.38 176 GLU B C 1
ATOM 3242 O O . GLU B 1 176 ? -16.391 -15.484 -12.836 1 97.38 176 GLU B O 1
ATOM 3247 N N . MET B 1 177 ? -15.789 -16.312 -10.836 1 97.62 177 MET B N 1
ATOM 3248 C CA . MET B 1 177 ? -14.875 -15.195 -10.586 1 97.62 177 MET B CA 1
ATOM 3249 C C . MET B 1 177 ? -13.688 -15.234 -11.531 1 97.62 177 MET B C 1
ATOM 3251 O O . MET B 1 177 ? -13.242 -14.195 -12.023 1 97.62 177 MET B O 1
ATOM 3255 N N . ILE B 1 178 ? -13.164 -16.344 -11.789 1 98.19 178 ILE B N 1
ATOM 3256 C CA . ILE B 1 178 ? -12.055 -16.531 -12.711 1 98.19 178 ILE B CA 1
ATOM 3257 C C . ILE B 1 178 ? -12.492 -16.172 -14.133 1 98.19 178 ILE B C 1
ATOM 3259 O O . ILE B 1 178 ? -11.797 -15.453 -14.844 1 98.19 178 ILE B O 1
ATOM 3263 N N . LYS B 1 179 ? -13.625 -16.656 -14.516 1 98 179 LYS B N 1
ATOM 3264 C CA . LYS B 1 179 ? -14.156 -16.391 -15.852 1 98 179 LYS B CA 1
ATOM 3265 C C . LYS B 1 179 ? -14.367 -14.898 -16.062 1 98 179 LYS B C 1
ATOM 3267 O O . LYS B 1 179 ? -14.102 -14.375 -17.141 1 98 179 LYS B O 1
ATOM 3272 N N . LYS B 1 180 ? -14.906 -14.289 -15.078 1 97.88 180 LYS B N 1
ATOM 3273 C CA . LYS B 1 180 ? -15.125 -12.844 -15.156 1 97.88 180 LYS B CA 1
ATOM 3274 C C . LYS B 1 180 ? -13.812 -12.102 -15.359 1 97.88 180 LYS B C 1
ATOM 3276 O O . LYS B 1 180 ? -13.719 -11.211 -16.219 1 97.88 180 LYS B O 1
ATOM 3281 N N . ARG B 1 181 ? -12.828 -12.422 -14.562 1 97.81 181 ARG B N 1
ATOM 3282 C CA . ARG B 1 181 ? -11.508 -11.812 -14.703 1 97.81 181 ARG B CA 1
ATOM 3283 C C . ARG B 1 181 ? -10.938 -12.055 -16.094 1 97.81 181 ARG B C 1
ATOM 3285 O O . ARG B 1 181 ? -10.43 -11.133 -16.734 1 97.81 181 ARG B O 1
ATOM 3292 N N . ASP B 1 182 ? -10.992 -13.289 -16.547 1 97 182 ASP B N 1
ATOM 3293 C CA . ASP B 1 182 ? -10.461 -13.641 -17.875 1 97 182 ASP B CA 1
ATOM 3294 C C . ASP B 1 182 ? -11.148 -12.836 -18.969 1 97 182 ASP B C 1
ATOM 3296 O O . ASP B 1 182 ? -10.484 -12.328 -19.875 1 97 182 ASP B O 1
ATOM 3300 N N . ALA B 1 183 ? -12.445 -12.711 -18.891 1 96.44 183 ALA B N 1
ATOM 3301 C CA . ALA B 1 183 ? -13.211 -11.969 -19.891 1 96.44 183 ALA B CA 1
ATOM 3302 C C . ALA B 1 183 ? -12.883 -10.484 -19.828 1 96.44 183 ALA B C 1
ATOM 3304 O O . ALA B 1 183 ? -12.703 -9.844 -20.875 1 96.44 183 ALA B O 1
ATOM 3305 N N . GLU B 1 184 ? -12.773 -9.969 -18.688 1 95.31 184 GLU B N 1
ATOM 3306 C CA . GLU B 1 184 ? -12.609 -8.523 -18.5 1 95.31 184 GLU B CA 1
ATOM 3307 C C . GLU B 1 184 ? -11.234 -8.062 -18.953 1 95.31 184 GLU B C 1
ATOM 3309 O O . GLU B 1 184 ? -11.086 -6.957 -19.484 1 95.31 184 GLU B O 1
ATOM 3314 N N . TRP B 1 185 ? -10.273 -8.891 -18.734 1 93.69 185 TRP B N 1
ATOM 3315 C CA . TRP B 1 185 ? -8.914 -8.406 -18.969 1 93.69 185 TRP B CA 1
ATOM 3316 C C . TRP B 1 185 ? -8.25 -9.164 -20.109 1 93.69 185 TRP B C 1
ATOM 3318 O O . TRP B 1 185 ? -7.039 -9.047 -20.328 1 93.69 185 TRP B O 1
ATOM 3328 N N . GLY B 1 186 ? -8.984 -9.977 -20.812 1 91.81 186 GLY B N 1
ATOM 3329 C CA . GLY B 1 186 ? -8.453 -10.711 -21.953 1 91.81 186 GLY B CA 1
ATOM 3330 C C . GLY B 1 186 ? -7.445 -11.781 -21.562 1 91.81 186 GLY B C 1
ATOM 3331 O O . GLY B 1 186 ? -6.41 -11.93 -22.203 1 91.81 186 GLY B O 1
ATOM 3332 N N . GLN B 1 187 ? -7.684 -12.391 -20.516 1 94.06 187 GLN B N 1
ATOM 3333 C CA . GLN B 1 187 ? -6.82 -13.461 -20.016 1 94.06 187 GLN B CA 1
ATOM 3334 C C . GLN B 1 187 ? -7.449 -14.828 -20.25 1 94.06 187 GLN B C 1
ATOM 3336 O O . GLN B 1 187 ? -8.586 -14.922 -20.719 1 94.06 187 GLN B O 1
ATOM 3341 N N . ASP B 1 188 ? -6.656 -15.859 -20.078 1 95.62 188 ASP B N 1
ATOM 3342 C CA . ASP B 1 188 ? -7.113 -17.234 -20.281 1 95.62 188 ASP B CA 1
ATOM 3343 C C . ASP B 1 188 ? -6.43 -18.188 -19.312 1 95.62 188 ASP B C 1
ATOM 3345 O O . ASP B 1 188 ? -5.402 -18.797 -19.656 1 95.62 188 ASP B O 1
ATOM 3349 N N . THR B 1 189 ? -7.086 -18.438 -18.203 1 97.75 189 THR B N 1
ATOM 3350 C CA . THR B 1 189 ? -6.496 -19.203 -17.109 1 97.75 189 THR B CA 1
ATOM 3351 C C . THR B 1 189 ? -6.242 -20.641 -17.547 1 97.75 189 THR B C 1
ATOM 3353 O O . THR B 1 189 ? -5.164 -21.188 -17.297 1 97.75 189 THR B O 1
ATOM 3356 N N . VAL B 1 190 ? -7.164 -21.281 -18.219 1 97.25 190 VAL B N 1
ATOM 3357 C CA . VAL B 1 190 ? -7.059 -22.672 -18.625 1 97.25 190 VAL B CA 1
ATOM 3358 C C . VAL B 1 190 ? -5.902 -22.844 -19.609 1 97.25 190 VAL B C 1
ATOM 3360 O O . VAL B 1 190 ? -5.078 -23.75 -19.453 1 97.25 190 VAL B O 1
ATOM 3363 N N . SER B 1 191 ? -5.836 -21.969 -20.578 1 96.56 191 SER B N 1
ATOM 3364 C CA . SER B 1 191 ? -4.758 -22.031 -21.562 1 96.56 191 SER B CA 1
ATOM 3365 C C . SER B 1 191 ? -3.396 -21.828 -20.906 1 96.56 191 SER B C 1
ATOM 3367 O O . SER B 1 191 ? -2.42 -22.484 -21.266 1 96.56 191 SER B O 1
ATOM 3369 N N . LYS B 1 192 ? -3.346 -20.875 -19.969 1 97.44 192 LYS B N 1
ATOM 3370 C CA . LYS B 1 192 ? -2.092 -20.625 -19.266 1 97.44 192 LYS B CA 1
ATOM 3371 C C . LYS B 1 192 ? -1.631 -21.859 -18.5 1 97.44 192 LYS B C 1
ATOM 3373 O O . LYS B 1 192 ? -0.447 -22.203 -18.516 1 97.44 192 LYS B O 1
ATOM 3378 N N . ARG B 1 193 ? -2.535 -22.469 -17.797 1 97.88 193 ARG B N 1
ATOM 3379 C CA . ARG B 1 193 ? -2.203 -23.672 -17.047 1 97.88 193 ARG B CA 1
ATOM 3380 C C . ARG B 1 193 ? -1.551 -24.719 -17.938 1 97.88 193 ARG B C 1
ATOM 3382 O O . ARG B 1 193 ? -0.511 -25.281 -17.594 1 97.88 193 ARG B O 1
ATOM 3389 N N . GLU B 1 194 ? -2.119 -24.969 -19.078 1 97 194 GLU B N 1
ATOM 3390 C CA . GLU B 1 194 ? -1.617 -25.984 -19.984 1 97 194 GLU B CA 1
ATOM 3391 C C . GLU B 1 194 ? -0.261 -25.594 -20.562 1 97 194 GLU B C 1
ATOM 3393 O O . GLU B 1 194 ? 0.66 -26.406 -20.625 1 97 194 GLU B O 1
ATOM 3398 N N . SER B 1 195 ? -0.144 -24.391 -20.969 1 95.44 195 SER B N 1
ATOM 3399 C CA . SER B 1 195 ? 1.095 -23.906 -21.578 1 95.44 195 SER B CA 1
ATOM 3400 C C . SER B 1 195 ? 2.254 -23.969 -20.578 1 95.44 195 SER B C 1
ATOM 3402 O O . SER B 1 195 ? 3.385 -24.281 -20.969 1 95.44 195 SER B O 1
ATOM 3404 N N . ARG B 1 196 ? 1.999 -23.719 -19.344 1 97.06 196 ARG B N 1
ATOM 3405 C CA . ARG B 1 196 ? 3.051 -23.578 -18.344 1 97.06 196 ARG B CA 1
ATOM 3406 C C . ARG B 1 196 ? 3.6 -24.938 -17.922 1 97.06 196 ARG B C 1
ATOM 3408 O O . ARG B 1 196 ? 4.703 -25.031 -17.391 1 97.06 196 ARG B O 1
ATOM 3415 N N . LYS B 1 197 ? 2.932 -26.031 -18.188 1 96.69 197 LYS B N 1
ATOM 3416 C CA . LYS B 1 197 ? 3.457 -27.375 -17.984 1 96.69 197 LYS B CA 1
ATOM 3417 C C . LYS B 1 197 ? 4.668 -27.641 -18.875 1 96.69 197 LYS B C 1
ATOM 3419 O O . LYS B 1 197 ? 5.5 -28.5 -18.562 1 96.69 197 LYS B O 1
ATOM 3424 N N . GLU B 1 198 ? 4.73 -26.891 -19.891 1 94.56 198 GLU B N 1
ATOM 3425 C CA . GLU B 1 198 ? 5.73 -27.172 -20.906 1 94.56 198 GLU B CA 1
ATOM 3426 C C . GLU B 1 198 ? 7.082 -26.578 -20.531 1 94.56 198 GLU B C 1
ATOM 3428 O O . GLU B 1 198 ? 8.125 -27.031 -21.016 1 94.56 198 GLU B O 1
ATOM 3433 N N . TYR B 1 199 ? 7.059 -25.531 -19.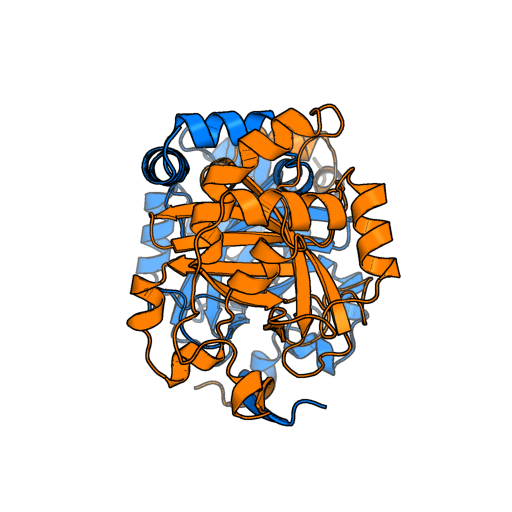75 1 93.81 199 TYR B N 1
ATOM 3434 C CA . TYR B 1 199 ? 8.352 -24.891 -19.594 1 93.81 199 TYR B CA 1
ATOM 3435 C C . TYR B 1 199 ? 8.695 -24.703 -18.125 1 93.81 199 TYR B C 1
ATOM 3437 O O . TYR B 1 199 ? 9.844 -24.422 -17.781 1 93.81 199 TYR B O 1
ATOM 3445 N N . LEU B 1 200 ? 7.688 -24.75 -17.203 1 96.69 200 LEU B N 1
ATOM 3446 C CA . LEU B 1 200 ? 8 -24.594 -15.789 1 96.69 200 LEU B CA 1
ATOM 3447 C C . LEU B 1 200 ? 8.648 -25.859 -15.242 1 96.69 200 LEU B C 1
ATOM 3449 O O . LEU B 1 200 ? 8.148 -26.969 -15.477 1 96.69 200 LEU B O 1
ATOM 3453 N N . PRO B 1 201 ? 9.75 -25.734 -14.539 1 96.5 201 PRO B N 1
ATOM 3454 C CA . PRO B 1 201 ? 10.352 -26.906 -13.914 1 96.5 201 PRO B CA 1
ATOM 3455 C C . PRO B 1 201 ? 9.539 -27.422 -12.727 1 96.5 201 PRO B C 1
ATOM 3457 O O . PRO B 1 201 ? 8.727 -26.688 -12.164 1 96.5 201 PRO B O 1
ATOM 3460 N N . GLN B 1 202 ? 9.82 -28.672 -12.422 1 96.75 202 GLN B N 1
ATOM 3461 C CA . GLN B 1 202 ? 9.273 -29.172 -11.164 1 96.75 202 GLN B CA 1
ATOM 3462 C C . GLN B 1 202 ? 9.852 -28.422 -9.969 1 96.75 202 GLN B C 1
ATOM 3464 O O . GLN B 1 202 ? 11.047 -28.125 -9.938 1 96.75 202 GLN B O 1
ATOM 3469 N N . TYR B 1 203 ? 8.984 -28.078 -9.094 1 96.94 203 TYR B N 1
ATOM 3470 C CA . TYR B 1 203 ? 9.375 -27.312 -7.918 1 96.94 203 TYR B CA 1
ATOM 3471 C C . TYR B 1 203 ? 8.555 -27.734 -6.699 1 96.94 203 TYR B C 1
ATOM 3473 O O . TYR B 1 203 ? 7.355 -28 -6.812 1 96.94 203 TYR B O 1
ATOM 3481 N N . GLU B 1 204 ? 9.258 -27.844 -5.543 1 96.81 204 GLU B N 1
ATOM 3482 C CA . GLU B 1 204 ? 8.586 -28.047 -4.262 1 96.81 204 GLU B CA 1
ATOM 3483 C C . GLU B 1 204 ? 8.781 -26.844 -3.338 1 96.81 204 GLU B C 1
ATOM 3485 O O . GLU B 1 204 ? 9.914 -26.422 -3.1 1 96.81 204 GLU B O 1
ATOM 3490 N N . LYS B 1 205 ? 7.727 -26.312 -2.885 1 96.5 205 LYS B N 1
ATOM 3491 C CA . LYS B 1 205 ? 7.82 -25.156 -2.006 1 96.5 205 LYS B CA 1
ATOM 3492 C C . LYS B 1 205 ? 8.57 -25.5 -0.721 1 96.5 205 LYS B C 1
ATOM 3494 O O . LYS B 1 205 ? 8.57 -26.656 -0.285 1 96.5 205 LYS B O 1
ATOM 3499 N N . VAL B 1 206 ? 9.141 -24.484 -0.121 1 95.88 206 VAL B N 1
ATOM 3500 C CA . VAL B 1 206 ? 9.906 -24.625 1.117 1 95.88 206 VAL B CA 1
ATOM 3501 C C . VAL B 1 206 ? 8.945 -24.766 2.297 1 95.88 206 VAL B C 1
ATOM 3503 O O . VAL B 1 206 ? 7.898 -24.125 2.34 1 95.88 206 VAL B O 1
ATOM 3506 N N . ASP B 1 207 ? 9.398 -25.562 3.26 1 94.31 207 ASP B N 1
ATOM 3507 C CA . ASP B 1 207 ? 8.609 -25.734 4.477 1 94.31 207 ASP B CA 1
ATOM 3508 C C . ASP B 1 207 ? 8.43 -24.406 5.211 1 94.31 207 ASP B C 1
ATOM 3510 O O . ASP B 1 207 ? 9.352 -23.594 5.254 1 94.31 207 ASP B O 1
ATOM 3514 N N . GLY B 1 208 ? 7.277 -24.266 5.785 1 94.94 208 GLY B N 1
ATOM 3515 C CA . GLY B 1 208 ? 7.012 -23.078 6.59 1 94.94 208 GLY B CA 1
ATOM 3516 C C . GLY B 1 208 ? 6.078 -22.094 5.914 1 94.94 208 GLY B C 1
ATOM 3517 O O . GLY B 1 208 ? 5.484 -21.234 6.574 1 94.94 208 GLY B O 1
ATOM 3518 N N . ALA B 1 209 ? 6.074 -22.125 4.59 1 96.44 209 ALA B N 1
ATOM 3519 C CA . ALA B 1 209 ? 5.078 -21.328 3.889 1 96.44 209 ALA B CA 1
ATOM 3520 C C . ALA B 1 209 ? 3.691 -21.953 3.988 1 96.44 209 ALA B C 1
ATOM 3522 O O . ALA B 1 209 ? 3.562 -23.156 4.227 1 96.44 209 ALA B O 1
ATOM 3523 N N . ASP B 1 210 ? 2.686 -21.141 3.822 1 96.56 210 ASP B N 1
ATOM 3524 C CA . ASP B 1 210 ? 1.318 -21.656 3.809 1 96.56 210 ASP B CA 1
ATOM 3525 C C . ASP B 1 210 ? 1.02 -22.469 5.07 1 96.56 210 ASP B C 1
ATOM 3527 O O . ASP B 1 210 ? 0.555 -23.609 4.992 1 96.56 210 ASP B O 1
ATOM 3531 N N . GLU B 1 211 ? 1.284 -21.891 6.129 1 90.94 211 GLU B N 1
ATOM 3532 C CA . GLU B 1 211 ? 1.208 -22.578 7.418 1 90.94 211 GLU B CA 1
ATOM 3533 C C . GLU B 1 211 ? -0.179 -23.172 7.645 1 90.94 211 GLU B C 1
ATOM 3535 O O . GLU B 1 211 ? -0.311 -24.234 8.25 1 90.94 211 GLU B O 1
ATOM 3540 N N . TRP B 1 212 ? -1.18 -22.578 7.199 1 91 212 TRP B N 1
ATOM 3541 C CA . TRP B 1 212 ? -2.549 -23.031 7.391 1 91 212 TRP B CA 1
ATOM 3542 C C . TRP B 1 212 ? -2.723 -24.453 6.859 1 91 212 TRP B C 1
ATOM 3544 O O . TRP B 1 212 ? -3.568 -25.203 7.348 1 91 212 TRP B O 1
ATOM 3554 N N . GLU B 1 213 ? -2.014 -24.828 5.879 1 90.19 213 GLU B N 1
ATOM 3555 C CA . GLU B 1 213 ? -2.15 -26.141 5.258 1 90.19 213 GLU B CA 1
ATOM 3556 C C . GLU B 1 213 ? -1.769 -27.25 6.227 1 90.19 213 GLU B C 1
ATOM 3558 O O . GLU B 1 213 ? -2.418 -28.297 6.266 1 90.19 213 GLU B O 1
ATOM 3563 N N . SER B 1 214 ? -0.742 -27.016 6.973 1 88.62 214 SER B N 1
ATOM 3564 C CA . SER B 1 214 ? -0.217 -28.078 7.828 1 88.62 214 SER B CA 1
ATOM 3565 C C . SER B 1 214 ? -0.812 -28 9.234 1 88.62 214 SER B C 1
ATOM 3567 O O . SER B 1 214 ? -0.915 -29 9.93 1 88.62 214 SER B O 1
ATOM 3569 N N . THR B 1 215 ? -1.269 -26.797 9.609 1 90.31 215 THR B N 1
ATOM 3570 C CA . THR B 1 215 ? -1.651 -26.625 11.008 1 90.31 215 THR B CA 1
ATOM 3571 C C . THR B 1 215 ? -3.16 -26.438 11.133 1 90.31 215 THR B C 1
ATOM 3573 O O . THR B 1 215 ? -3.723 -26.578 12.219 1 90.31 215 THR B O 1
ATOM 3576 N N . GLY B 1 216 ? -3.752 -26.016 10.062 1 90.06 216 GLY B N 1
ATOM 3577 C CA . GLY B 1 216 ? -5.152 -25.641 10.141 1 90.06 216 GLY B CA 1
ATOM 3578 C C . GLY B 1 216 ? -5.367 -24.312 10.852 1 90.06 216 GLY B C 1
ATOM 3579 O O . GLY B 1 216 ? -6.488 -23.984 11.242 1 90.06 216 GLY B O 1
ATOM 3580 N N . ARG B 1 217 ? -4.281 -23.656 11.062 1 92.19 217 ARG B N 1
ATOM 3581 C CA . ARG B 1 217 ? -4.359 -22.375 11.766 1 92.19 217 ARG B CA 1
ATOM 3582 C C . ARG B 1 217 ? -4.102 -21.219 10.82 1 92.19 217 ARG B C 1
ATOM 3584 O O . ARG B 1 217 ? -3.26 -21.312 9.922 1 92.19 217 ARG B O 1
ATOM 3591 N N . ALA B 1 218 ? -4.902 -20.156 11.07 1 94.88 218 ALA B N 1
ATOM 3592 C CA . ALA B 1 218 ? -4.773 -18.938 10.281 1 94.88 218 ALA B CA 1
ATOM 3593 C C . ALA B 1 218 ? -4.367 -17.75 11.164 1 94.88 218 ALA B C 1
ATOM 3595 O O . ALA B 1 218 ? -4.52 -17.797 12.391 1 94.88 218 ALA B O 1
ATOM 3596 N N . VAL B 1 219 ? -3.828 -16.797 10.531 1 96.19 219 VAL B N 1
ATOM 3597 C CA . VAL B 1 219 ? -3.447 -15.57 11.234 1 96.19 219 VAL B CA 1
ATOM 3598 C C . VAL B 1 219 ? -4.543 -14.523 11.078 1 96.19 219 VAL B C 1
ATOM 3600 O O . VAL B 1 219 ? -5.035 -14.289 9.969 1 96.19 219 VAL B O 1
ATOM 3603 N N . ARG B 1 220 ? -4.93 -13.953 12.164 1 96.69 220 ARG B N 1
ATOM 3604 C CA . ARG B 1 220 ? -5.828 -12.797 12.219 1 96.69 220 ARG B CA 1
ATOM 3605 C C . ARG B 1 220 ? -5.184 -11.633 12.961 1 96.69 220 ARG B C 1
ATOM 3607 O O . ARG B 1 220 ? -4.551 -11.828 14 1 96.69 220 ARG B O 1
ATOM 3614 N N . PHE B 1 221 ? -5.262 -10.445 12.359 1 97.31 221 PHE B N 1
ATOM 3615 C CA . PHE B 1 221 ? -4.844 -9.25 13.078 1 97.31 221 PHE B CA 1
ATOM 3616 C C . PHE B 1 221 ? -5.977 -8.711 13.938 1 97.31 221 PHE B C 1
ATOM 3618 O O . PHE B 1 221 ? -6.879 -8.039 13.438 1 97.31 221 PHE B O 1
ATOM 3625 N N . ASN B 1 222 ? -5.844 -8.953 15.195 1 95.88 222 ASN B N 1
ATOM 3626 C CA . ASN B 1 222 ? -6.859 -8.523 16.156 1 95.88 222 ASN B CA 1
ATOM 3627 C C . ASN B 1 222 ? -6.555 -7.125 16.688 1 95.88 222 ASN B C 1
ATOM 3629 O O . ASN B 1 222 ? -5.395 -6.793 16.938 1 95.88 222 ASN B O 1
ATOM 3633 N N . VAL B 1 223 ? -7.625 -6.367 16.906 1 96.06 223 VAL B N 1
ATOM 3634 C CA . VAL B 1 223 ? -7.484 -5.016 17.422 1 96.06 223 VAL B CA 1
ATOM 3635 C C . VAL B 1 223 ? -7.418 -5.059 18.953 1 96.06 223 VAL B C 1
ATOM 3637 O O . VAL B 1 223 ? -8.328 -5.582 19.609 1 96.06 223 VAL B O 1
ATOM 3640 N N . GLU B 1 224 ? -6.379 -4.594 19.422 1 95.06 224 GLU B N 1
ATOM 3641 C CA . GLU B 1 224 ? -6.203 -4.469 20.859 1 95.06 224 GLU B CA 1
ATOM 3642 C C . GLU B 1 224 ? -5.969 -3.016 21.266 1 95.06 224 GLU B C 1
ATOM 3644 O O . GLU B 1 224 ? -5.211 -2.299 20.609 1 95.06 224 GLU B O 1
ATOM 3649 N N . GLU B 1 225 ? -6.695 -2.625 22.281 1 93.25 225 GLU B N 1
ATOM 3650 C CA . GLU B 1 225 ? -6.426 -1.312 22.859 1 93.25 225 GLU B CA 1
ATOM 3651 C C . GLU B 1 225 ? -5.406 -1.404 24 1 93.25 225 GLU B C 1
ATOM 3653 O O . GLU B 1 225 ? -5.586 -2.182 24.938 1 93.25 225 GLU B O 1
ATOM 3658 N N . VAL B 1 226 ? -4.352 -0.641 23.781 1 92.81 226 VAL B N 1
ATOM 3659 C CA . VAL B 1 226 ? -3.271 -0.702 24.766 1 92.81 226 VAL B CA 1
ATOM 3660 C C . VAL B 1 226 ? -2.961 0.701 25.281 1 92.81 226 VAL B C 1
ATOM 3662 O O . VAL B 1 226 ? -3.352 1.696 24.656 1 92.81 226 VAL B O 1
ATOM 3665 N N . SER B 1 227 ? -2.34 0.732 26.484 1 87.44 227 SER B N 1
ATOM 3666 C CA . SER B 1 227 ? -1.915 2.027 27.016 1 87.44 227 SER B CA 1
ATOM 3667 C C . SER B 1 227 ? -0.805 2.631 26.156 1 87.44 227 SER B C 1
ATOM 3669 O O . SER B 1 227 ? 0.087 1.919 25.703 1 87.44 227 SER B O 1
ATOM 3671 N N . THR B 1 228 ? -1.001 3.926 25.891 1 77 228 THR B N 1
ATOM 3672 C CA . THR B 1 228 ? 0.079 4.602 25.188 1 77 228 THR B CA 1
ATOM 3673 C C . THR B 1 228 ? 1.304 4.754 26.078 1 77 228 THR B C 1
ATOM 3675 O O . THR B 1 228 ? 1.175 5.047 27.266 1 77 228 THR B O 1
ATOM 3678 N N . GLU B 1 229 ? 2.402 4.086 25.938 1 61.5 229 GLU B N 1
ATOM 3679 C CA . GLU B 1 229 ? 3.586 4.195 26.781 1 61.5 229 GLU B CA 1
ATOM 3680 C C . GLU B 1 229 ? 4.176 5.602 26.719 1 61.5 229 GLU B C 1
ATOM 3682 O O . GLU B 1 229 ? 4.035 6.297 25.719 1 61.5 229 GLU B O 1
#

Foldseek 3Di:
DDPVVVVVCCPDPVNVVVCVVPDDDVVVVQFDFWKWAKWAFQVGLQDMAIWIWTWHPPDLFKIKTFIWRDPDPPTDGWWIKIKGALVVLVPDDLVVLQQKAACQCCLLQQRMATQDDPPDDPVNRLVVCVVVSLRRNRMMMGMKTQAPCVVPVPDRDDGITRIYDDDDPPSDHDPVVSVVVCVVRVHDRNVSNVVCVVPHDDDDHDPSHPVCVVPVDGDDDDDDDDDDD/DDPVVVVVCCPDPVNVVVCVVPDDDVVVVQFDFWKWAKWAFQVGLQDMAIWIWTWHPPDLFKIKTFIWRDPDPPTDGWWIKIKGALVVLVPDDLVVLQQKAACQCCLLQQRMATQDDPPDDPVNRLVVCVVVSLRRNRMMMGMKTQAPCVVPVPDRDDGITRIYDDDDPPSDHDPVVSVVVCVVRVHDRNVSNVVCVVPHDDDDHDPSHPVCVVPVDGDDDDDDDDDDD

Secondary structure (DSSP, 8-state):
--HHHHHHHTTSHHHHHHHHHHB--HHHHT--EEEEEEEEESS-TT-EEEEEEEEEEEETTEEEEEEES-SSTT--EEEEEEEE-HHHHHHS-HHHHTT-EE-HHHHHHT-SEE-B-TTS-HHHHHHHHHHHHHHHTT-EEEEEES--TTT-SSS--S--EEEE---STTSSPPHHHHHHHHHHHT--HHHHHHHHTTTPPP--PPTTSSHHHHH-EEEEEEEEEEE--/--HHHHHHHTTSHHHHHHHHHHB--HHHHT--EEEEEEEEESS-TT-EEEEEEEEEEEETTEEEEEEES-SSTT--EEEEEEEEEHHHHHHS-HHHHTT-EE-HHHHHHT-SEE-B-TTS-HHHHHHHHHHHHHHHTTEEEEEEES--TTT-SSS--S--EEEE---STTSSSPHHHHHHHHHHHT--HHHHHHHHTTTPPP--PPTTSSHHHHH-EEEEEEEEEEE--

Nearest PDB structures (foldseek):
  4rl9-assembly1_A  TM=4.832E-01  e=3.591E+00  Acinetobacter baumannii
  6blo-assembly1_H  TM=2.208E-01  e=5.801E+00  Saccharomyces cerevisiae S288C
  7ml0-assembly1_H  TM=1.757E-01  e=8.827E+00  Saccharomyces cerevisiae
  4rl9-assembly1_A  TM=4.833E-01  e=3.591E+00  Acinetobacter baumannii
  6blo-assembly1_H  TM=2.212E-01  e=5.801E+00  Saccharomyces cerevisiae S288C

Solvent-accessible surface area (backbone atoms only — not comparable to full-atom values): 24058 Å² total; per-residue (Å²): 131,60,71,65,60,39,44,60,39,52,80,34,67,67,45,38,54,52,33,53,71,44,32,56,54,46,46,67,70,54,47,34,44,31,35,33,33,63,35,24,36,35,51,40,64,85,46,67,42,62,36,29,32,42,26,25,72,74,43,96,52,34,33,45,23,45,24,20,60,42,77,40,75,77,39,51,78,26,34,42,33,39,36,28,29,50,69,58,54,68,69,49,52,74,82,54,27,61,55,25,22,50,30,40,38,31,43,54,54,18,55,42,38,75,35,50,37,89,84,58,51,69,68,57,50,56,63,66,37,47,24,52,47,61,51,44,34,52,22,36,36,39,31,40,32,50,30,48,50,92,85,34,68,90,49,71,53,72,70,51,39,45,35,32,60,44,77,53,88,91,57,57,69,58,67,67,57,53,52,50,50,20,66,75,60,74,51,54,39,70,61,41,23,62,57,42,66,75,73,54,72,92,80,77,84,66,89,55,42,42,38,39,78,83,67,44,38,16,52,38,53,40,84,37,80,37,67,50,107,131,59,72,67,61,40,44,62,39,53,81,32,67,68,44,39,53,52,33,52,72,44,33,54,56,46,46,69,71,55,45,35,42,31,36,33,34,65,35,25,36,36,50,38,62,86,47,67,41,61,34,30,33,41,27,27,72,74,44,96,52,35,31,46,24,45,25,21,59,41,75,41,76,77,38,49,79,24,32,42,33,39,35,29,29,50,70,59,56,68,70,48,52,73,82,54,28,60,56,25,20,50,30,40,39,31,42,53,53,18,57,40,37,73,37,50,37,89,83,58,52,70,68,57,50,55,61,66,37,47,23,50,46,61,51,44,35,54,22,35,34,38,32,41,32,50,30,50,50,91,84,34,69,89,48,68,54,72,71,51,38,44,37,34,60,46,77,53,90,90,57,58,70,56,66,68,58,52,52,49,50,21,65,73,60,73,50,55,40,70,62,42,23,60,58,42,67,75,71,54,74,91,80,77,84,67,88,53,43,43,38,39,79,82,68,46,40,14,53,38,53,40,84,37,81,37,68,49,108